Protein AF-A0A7X8FQR9-F1 (afdb_monomer)

Radius of gyration: 23.92 Å; Cα contacts (8 Å, |Δi|>4): 561; chains: 1; bounding box: 69×50×64 Å

Secondary structure (DSSP, 8-state):
-----S---SSTTSTTGGGSS-S-----PPPP--------------S-------HHHHHHHHHTSS-TT----TTSBPPHHHHHHHHHHHHHHHHTTT--------TT-BHHHHHHHHHHHHHHHHHHTT-SB--SEEEEEETTEEEEEEEE-SSB-GGGPSBPHHHHHHHHH-SEEEESS-TT-HHHHHHHHHHTB--SS--HHHHH-HHHHHHHHHHHHHTT----GGGGGGB-THHHHHHHHHHHHHTSTT-BGGG-HHHHHHHHHHHTT--EEESS-HHHHHHHHHHHH-S-HHHHHHHHHHHHHHHT-HHHHHHHHHHHHHHHHHHHHT-HHHHHHHHHTT--HHHHHHHHHHHHHHHHHHHHHHH-TT--EEEEEEEGGGTSSTTSHHHHHHHTT--EEE---

Solvent-accessible surface area (backbone atoms only — not comparable to full-atom values): 23087 Å² total; per-residue (Å²): 137,81,85,80,73,77,80,61,73,87,64,80,73,56,67,67,62,69,67,73,79,72,81,76,88,76,90,72,89,82,82,90,79,84,89,80,79,94,73,95,80,78,81,84,76,73,93,72,82,69,79,84,70,49,66,50,55,54,50,27,31,46,44,56,40,41,67,85,88,65,80,73,64,46,80,41,54,57,49,74,69,58,49,52,50,33,31,49,34,45,27,54,59,32,43,75,74,74,42,92,53,74,67,86,80,65,91,76,41,23,38,53,59,52,36,44,52,52,48,55,49,51,53,50,54,30,48,77,62,80,33,42,27,48,30,52,38,33,41,36,68,34,97,68,11,36,39,37,40,36,28,30,48,52,71,23,39,32,84,44,38,55,63,19,54,70,62,53,52,49,49,73,70,25,67,31,40,33,25,52,62,48,79,84,40,68,65,52,49,48,50,55,53,54,69,41,42,59,86,84,84,68,39,31,49,76,73,67,33,63,69,54,50,54,50,51,51,50,54,36,48,77,65,72,42,90,73,59,75,77,74,48,32,49,38,40,72,49,59,59,44,53,45,44,60,34,46,56,44,58,75,35,87,74,40,29,57,82,44,5,49,54,50,47,54,53,52,52,26,62,78,65,74,37,51,76,41,51,54,55,50,66,68,63,57,49,53,30,53,43,46,63,50,48,75,43,76,82,50,33,58,54,52,39,53,53,37,58,52,39,59,73,28,71,70,53,27,53,47,56,43,53,53,49,53,50,47,50,50,20,33,28,72,40,37,55,68,55,39,31,42,70,64,46,79,62,69,44,73,58,54,50,52,65,33,48,68,52,22,52,49,38,28,52,47,50,48,54,59,35,67,43,92,80,49,49,36,35,25,36,41,40,51,31,77,43,54,55,45,73,86,14,22,56,33,49,36,44,76,75,67,48,63,75,45,76,60,88,124

Sequence (409 aa):
MRKRITLLAVLLLLLSACQSQTEEATETTPPETEAPAVTESG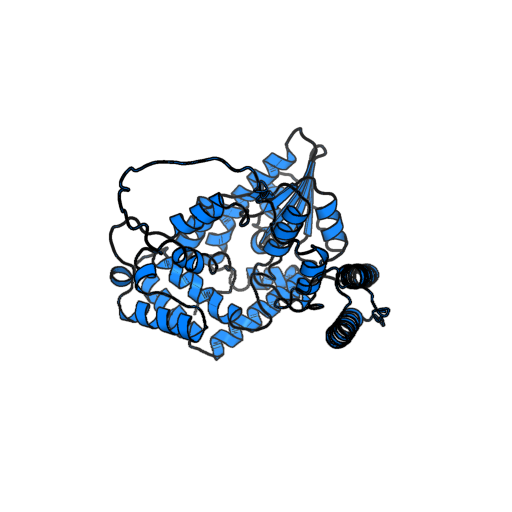ETGDASSSYEFSIDQYELQMMGLFPMEATPALDDPVSEEDAEALKKAYTDKAKAVGADAALAIQPEESYRTVFKQAQEGIRGIYAEHEAGGKGAFYKVENNGNTAYLFGSIHIGEAAMYPIEAARMNAFEQADELWVELDLTDPQIMAELTLFQLRDDGKTLEEDIGTERLDRFVRIMEDSGIPVIKDNLQQIKSWTILNQLDVLPVLNENPYSVMQGVDQYFMNLANATDKPIHSVETVEIQMSTIEELYAPDPERLLTDIDEALDRVSSEEERQKSIEELQTMRRAWTTGDLDALMQVATEDADEQMQILTQKRDALMADKLAELLESPDKKTVFVMVGAAHYVPDDSVIGYLRDMGYTVEELQN

Structure (mmCIF, N/CA/C/O backbone):
data_AF-A0A7X8FQR9-F1
#
_entry.id   AF-A0A7X8FQR9-F1
#
loop_
_atom_site.group_PDB
_atom_site.id
_atom_site.type_symbol
_atom_site.label_atom_id
_atom_site.label_alt_id
_atom_site.label_comp_id
_atom_site.label_asym_id
_atom_site.label_entity_id
_atom_site.label_seq_id
_atom_site.pdbx_PDB_ins_code
_atom_site.Cartn_x
_atom_site.Cartn_y
_atom_site.Cartn_z
_atom_site.occupancy
_atom_site.B_iso_or_equiv
_atom_site.auth_seq_id
_atom_site.auth_comp_id
_atom_site.auth_asym_id
_atom_site.auth_atom_id
_atom_site.pdbx_PDB_model_num
ATOM 1 N N . MET A 1 1 ? 3.080 10.254 -26.399 1.00 28.59 1 MET A N 1
ATOM 2 C CA . MET A 1 1 ? 3.248 10.458 -24.950 1.00 28.59 1 MET A CA 1
ATOM 3 C C . MET A 1 1 ? 2.150 9.672 -24.271 1.00 28.59 1 MET A C 1
ATOM 5 O O . MET A 1 1 ? 1.036 10.168 -24.195 1.00 28.59 1 MET A O 1
ATOM 9 N N . ARG A 1 2 ? 2.435 8.415 -23.922 1.00 39.78 2 ARG A N 1
ATOM 10 C CA . ARG A 1 2 ? 1.552 7.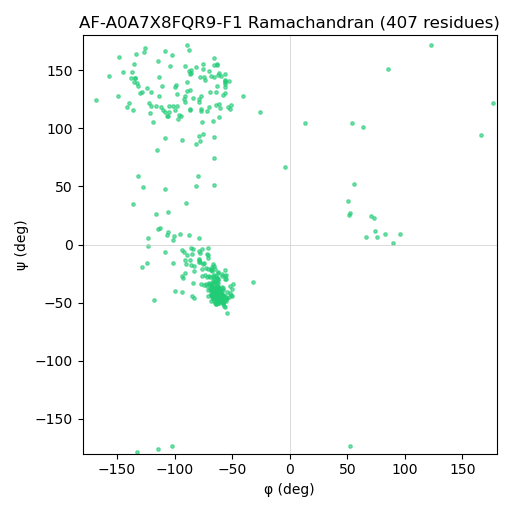602 -23.079 1.00 39.78 2 ARG A CA 1
ATOM 11 C C . ARG A 1 2 ? 1.877 7.972 -21.637 1.00 39.78 2 ARG A C 1
ATOM 13 O O . ARG A 1 2 ? 3.058 8.006 -21.285 1.00 39.78 2 ARG A O 1
ATOM 20 N N . LYS A 1 3 ? 0.874 8.360 -20.856 1.00 44.62 3 LYS A N 1
ATOM 21 C CA . LYS A 1 3 ? 1.068 8.691 -19.448 1.00 44.62 3 LYS A CA 1
ATOM 22 C C . LYS A 1 3 ? 1.217 7.372 -18.694 1.00 44.62 3 LYS A C 1
ATOM 24 O O . LYS A 1 3 ? 0.262 6.629 -18.541 1.00 44.62 3 LYS A O 1
ATOM 29 N N . ARG A 1 4 ? 2.440 7.048 -18.282 1.00 49.81 4 ARG A N 1
ATOM 30 C CA . ARG A 1 4 ? 2.706 5.915 -17.388 1.00 49.81 4 ARG A CA 1
ATOM 31 C C . ARG A 1 4 ? 2.427 6.387 -15.971 1.00 49.81 4 ARG A C 1
ATOM 33 O O . ARG A 1 4 ? 3.330 6.936 -15.338 1.00 49.81 4 ARG A O 1
ATOM 40 N N . ILE A 1 5 ? 1.177 6.290 -15.533 1.00 43.38 5 ILE A N 1
ATOM 41 C CA . ILE A 1 5 ? 0.800 6.728 -14.190 1.00 43.38 5 ILE A CA 1
ATOM 42 C C . ILE A 1 5 ? 1.042 5.581 -13.210 1.00 43.38 5 ILE A C 1
ATOM 44 O O . ILE A 1 5 ? 0.450 4.513 -13.307 1.00 43.38 5 ILE A O 1
ATOM 48 N N . THR A 1 6 ? 1.972 5.855 -12.300 1.00 44.00 6 THR A N 1
ATOM 49 C CA . THR A 1 6 ? 2.201 5.371 -10.932 1.00 44.00 6 THR A CA 1
ATOM 50 C C . THR A 1 6 ? 1.148 4.416 -10.338 1.00 44.00 6 THR A C 1
ATOM 52 O O . THR A 1 6 ? 0.468 4.754 -9.373 1.00 44.00 6 THR A O 1
ATOM 55 N N . LEU A 1 7 ? 1.023 3.204 -10.879 1.00 45.47 7 LEU A N 1
ATOM 56 C CA . LEU A 1 7 ? 0.248 2.104 -10.278 1.00 45.47 7 LEU A CA 1
ATOM 57 C C . LEU A 1 7 ? 1.126 0.988 -9.710 1.00 45.47 7 LEU A C 1
ATOM 59 O O . LEU A 1 7 ? 0.641 0.093 -9.029 1.00 45.47 7 LEU A O 1
ATOM 63 N N . LEU A 1 8 ? 2.432 1.070 -9.939 1.00 50.53 8 LEU A N 1
ATOM 64 C CA . LEU A 1 8 ? 3.408 0.122 -9.438 1.00 50.53 8 LEU A CA 1
ATOM 65 C C . LEU A 1 8 ? 4.279 0.802 -8.396 1.00 50.53 8 LEU A C 1
ATOM 67 O O . LEU A 1 8 ? 4.994 1.740 -8.715 1.00 50.53 8 LEU A O 1
ATOM 71 N N . ALA A 1 9 ? 4.247 0.311 -7.164 1.00 50.62 9 ALA A N 1
ATOM 72 C CA . ALA A 1 9 ? 5.250 0.636 -6.152 1.00 50.62 9 ALA A CA 1
ATOM 73 C C . ALA A 1 9 ? 5.681 -0.622 -5.386 1.00 50.62 9 ALA A C 1
ATOM 75 O O . ALA A 1 9 ? 5.943 -0.573 -4.191 1.00 50.62 9 ALA A O 1
ATOM 76 N N . VAL A 1 10 ? 5.740 -1.763 -6.078 1.00 47.06 10 VAL A N 1
ATOM 77 C CA . VAL A 1 10 ? 5.971 -3.069 -5.440 1.00 47.06 10 VAL A CA 1
ATOM 78 C C . VAL A 1 10 ? 7.466 -3.347 -5.196 1.00 47.06 10 VAL A C 1
ATOM 80 O O . VAL A 1 10 ? 7.812 -4.128 -4.320 1.00 47.06 10 VAL A O 1
ATOM 83 N N . LEU A 1 11 ? 8.391 -2.710 -5.930 1.00 50.47 11 LEU A N 1
ATOM 84 C CA . LEU A 1 11 ? 9.735 -3.292 -6.118 1.00 50.47 11 LEU A CA 1
ATOM 85 C C . LEU A 1 11 ? 10.930 -2.435 -5.679 1.00 50.47 11 LEU A C 1
ATOM 87 O O . LEU A 1 11 ? 12.062 -2.914 -5.753 1.00 50.47 11 LEU A O 1
ATOM 91 N N . LEU A 1 12 ? 10.735 -1.211 -5.169 1.00 45.12 12 LEU A N 1
ATOM 92 C CA . LEU A 1 12 ? 11.884 -0.373 -4.776 1.00 45.12 12 LEU A CA 1
ATOM 93 C C . LEU A 1 12 ? 12.687 -0.932 -3.585 1.00 45.12 12 LEU A C 1
ATOM 95 O O . LEU A 1 12 ? 13.844 -0.562 -3.407 1.00 45.12 12 LEU A O 1
ATOM 99 N N . LEU A 1 13 ? 12.110 -1.841 -2.792 1.00 39.47 13 LEU A N 1
ATOM 100 C CA . LEU A 1 13 ? 12.725 -2.365 -1.566 1.00 39.47 13 LEU A CA 1
ATOM 101 C C . LEU A 1 13 ? 13.797 -3.450 -1.796 1.00 39.47 13 LEU A C 1
ATOM 103 O O . LEU A 1 13 ? 14.554 -3.759 -0.877 1.00 39.47 13 LEU A O 1
ATOM 107 N N . LEU A 1 14 ? 13.906 -4.031 -2.996 1.00 43.38 14 LEU A N 1
ATOM 108 C CA . LEU A 1 14 ? 14.677 -5.272 -3.182 1.00 43.38 14 LEU A CA 1
ATOM 109 C C . LEU A 1 14 ? 16.162 -5.079 -3.533 1.00 43.38 14 LEU A C 1
ATOM 111 O O . LEU A 1 14 ? 16.959 -5.991 -3.320 1.00 43.38 14 LEU A O 1
ATOM 115 N N . LEU A 1 15 ? 16.591 -3.892 -3.975 1.00 36.94 15 LEU A N 1
ATOM 116 C CA . LEU A 1 15 ? 18.015 -3.650 -4.264 1.00 36.94 15 LEU A CA 1
ATOM 117 C C . LEU A 1 15 ? 18.874 -3.449 -3.009 1.00 36.94 15 LEU A C 1
ATOM 119 O O . LEU A 1 15 ? 20.061 -3.782 -3.026 1.00 36.94 15 LEU A O 1
ATOM 123 N N . SER A 1 16 ? 18.293 -2.972 -1.904 1.00 35.25 16 SER A N 1
ATOM 124 C CA . SER A 1 16 ? 19.010 -2.850 -0.627 1.00 35.25 16 SER A CA 1
ATOM 125 C C . SER A 1 16 ? 19.311 -4.216 0.005 1.00 35.25 16 SER A C 1
ATOM 127 O O . SER A 1 16 ? 20.315 -4.361 0.699 1.00 35.25 16 SER A O 1
ATOM 129 N N . ALA A 1 17 ? 18.505 -5.247 -0.283 1.00 30.77 17 ALA A N 1
ATOM 130 C CA . ALA A 1 17 ? 18.712 -6.604 0.230 1.00 30.77 17 ALA A CA 1
ATOM 131 C C . ALA A 1 17 ? 19.884 -7.340 -0.450 1.00 30.77 17 ALA A C 1
ATOM 133 O O . ALA A 1 17 ? 20.534 -8.174 0.178 1.00 30.77 17 ALA A O 1
ATOM 134 N N . CYS A 1 18 ? 20.229 -6.994 -1.696 1.00 29.95 18 CYS A N 1
ATOM 135 C CA . CYS A 1 18 ? 21.414 -7.545 -2.367 1.00 29.95 18 CYS A CA 1
ATOM 136 C C . CYS A 1 18 ? 22.746 -7.020 -1.800 1.00 29.95 18 CYS A C 1
ATOM 138 O O . CYS A 1 18 ? 23.795 -7.569 -2.127 1.00 29.95 18 CYS A O 1
ATOM 140 N N . GLN A 1 19 ? 22.738 -5.978 -0.961 1.00 36.38 19 GLN A N 1
ATOM 141 C CA . GLN A 1 19 ? 23.960 -5.392 -0.392 1.00 36.38 19 GLN A CA 1
ATOM 142 C C . GLN A 1 19 ? 24.444 -6.104 0.884 1.00 36.38 19 GLN A C 1
ATOM 144 O O . GLN A 1 19 ? 25.609 -5.959 1.245 1.00 36.38 19 GLN A O 1
ATOM 149 N N . SER A 1 20 ? 23.599 -6.896 1.557 1.00 29.33 20 SER A N 1
ATOM 150 C CA . SER A 1 20 ? 23.938 -7.517 2.850 1.00 29.33 20 SER A CA 1
ATOM 151 C C . SER A 1 20 ? 24.548 -8.923 2.753 1.00 29.33 20 SER A C 1
ATOM 153 O O . SER A 1 20 ? 24.989 -9.457 3.768 1.00 29.33 20 SER A O 1
ATOM 155 N N . GLN A 1 21 ? 24.617 -9.532 1.562 1.00 30.25 21 GLN A N 1
ATOM 156 C CA . GLN A 1 21 ? 25.122 -10.907 1.390 1.00 30.25 21 GLN A CA 1
ATOM 157 C C . GLN A 1 21 ? 26.572 -11.021 0.884 1.00 30.25 21 GLN A C 1
ATOM 159 O O . GLN A 1 21 ? 27.035 -12.130 0.620 1.00 30.25 21 GLN A O 1
ATOM 164 N N . THR A 1 22 ? 27.325 -9.922 0.776 1.00 29.67 22 THR A N 1
ATOM 165 C CA . THR A 1 22 ? 28.700 -9.941 0.232 1.00 29.67 22 THR A CA 1
ATOM 166 C C . THR A 1 22 ? 29.803 -9.536 1.217 1.00 29.67 22 THR A C 1
ATOM 168 O O . THR A 1 22 ? 30.871 -9.119 0.779 1.00 29.67 22 THR A O 1
ATOM 171 N N . GLU A 1 23 ? 29.613 -9.701 2.531 1.00 30.69 23 GLU A N 1
ATOM 172 C CA . GLU A 1 23 ? 30.742 -9.704 3.481 1.00 30.69 23 GLU A CA 1
ATOM 173 C C . GLU A 1 23 ? 31.235 -11.142 3.743 1.00 30.69 23 GLU A C 1
ATOM 175 O O . GLU A 1 23 ? 30.747 -11.873 4.598 1.00 30.69 23 GLU A O 1
ATOM 180 N N . GLU A 1 24 ? 32.187 -11.539 2.892 1.00 29.97 24 GLU A N 1
ATOM 181 C CA . GLU A 1 24 ? 33.189 -12.613 2.981 1.00 29.97 24 GLU A CA 1
ATOM 182 C C . GLU A 1 24 ? 33.059 -13.701 4.071 1.00 29.97 24 GLU A C 1
ATOM 184 O O . GLU A 1 24 ? 33.556 -13.582 5.192 1.00 29.97 24 GLU A O 1
ATOM 189 N N . ALA A 1 25 ? 32.627 -14.889 3.638 1.00 29.55 25 ALA A N 1
ATOM 190 C CA . ALA A 1 25 ? 33.120 -16.147 4.188 1.00 29.55 25 ALA A CA 1
ATOM 191 C C . ALA A 1 25 ? 34.539 -16.416 3.647 1.00 29.55 25 ALA A C 1
ATOM 193 O O . ALA A 1 25 ? 34.705 -16.968 2.559 1.00 29.55 25 ALA A O 1
ATOM 194 N N . THR A 1 26 ? 35.576 -16.036 4.399 1.00 27.91 26 THR A N 1
ATOM 195 C CA . THR A 1 26 ? 36.939 -16.529 4.152 1.00 27.91 26 THR A CA 1
ATOM 196 C C . THR A 1 26 ? 37.235 -17.749 5.022 1.00 27.91 26 THR A C 1
ATOM 198 O O . THR A 1 26 ? 37.354 -17.703 6.245 1.00 27.91 26 THR A O 1
ATOM 201 N N . GLU A 1 27 ? 37.337 -18.878 4.329 1.00 29.59 27 GLU A N 1
ATOM 202 C CA . GLU A 1 27 ? 37.792 -20.187 4.786 1.00 29.59 27 GLU A CA 1
ATOM 203 C C . GLU A 1 27 ? 39.162 -20.095 5.486 1.00 29.59 27 GLU A C 1
ATOM 205 O O . GLU A 1 27 ? 40.178 -19.803 4.854 1.00 29.59 27 GLU A O 1
ATOM 210 N N . THR A 1 28 ? 39.230 -20.420 6.780 1.00 27.02 28 THR A N 1
ATOM 211 C CA . THR A 1 28 ? 40.480 -20.894 7.396 1.00 27.02 28 THR A CA 1
ATOM 212 C C . THR A 1 28 ? 40.212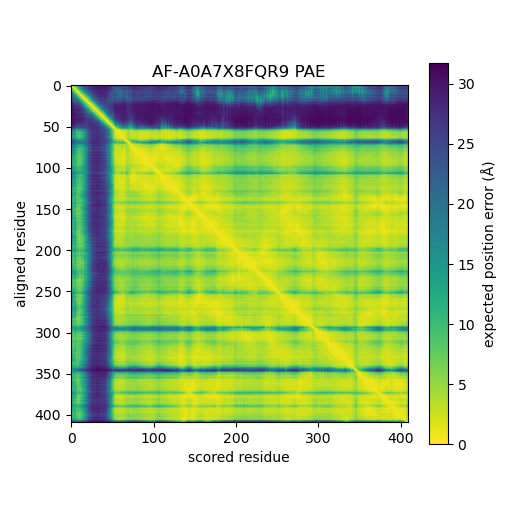 -22.090 8.312 1.00 27.02 28 THR A C 1
ATOM 214 O O . THR A 1 28 ? 39.506 -22.013 9.313 1.00 27.02 28 THR A O 1
ATOM 217 N N . THR A 1 29 ? 40.777 -23.236 7.934 1.00 26.70 29 THR A N 1
ATOM 218 C CA . THR A 1 29 ? 40.834 -24.486 8.710 1.00 26.70 29 THR A CA 1
ATOM 219 C C . THR A 1 29 ? 41.485 -24.269 10.090 1.00 26.70 29 THR A C 1
ATOM 221 O O . THR A 1 29 ? 42.529 -23.611 10.149 1.00 26.70 29 THR A O 1
ATOM 224 N N . PRO A 1 30 ? 40.962 -24.851 11.189 1.00 26.05 30 PRO A N 1
ATOM 225 C CA . PRO A 1 30 ? 41.507 -24.646 12.532 1.00 26.05 30 PRO A CA 1
ATOM 226 C C . PRO A 1 30 ? 42.637 -25.642 12.854 1.00 26.05 30 PRO A C 1
ATOM 228 O O . PRO A 1 30 ? 42.578 -26.790 12.406 1.00 26.05 30 PRO A O 1
ATOM 231 N N . PRO A 1 31 ? 43.640 -25.281 13.680 1.00 25.92 31 PRO A N 1
ATOM 232 C CA . PRO A 1 31 ? 44.472 -26.272 14.341 1.00 25.92 31 PRO A CA 1
ATOM 233 C C . PRO A 1 31 ? 43.833 -26.715 15.667 1.00 25.92 31 PRO A C 1
ATOM 235 O O . PRO A 1 31 ? 43.416 -25.900 16.490 1.00 25.92 31 PRO A O 1
ATOM 238 N N . GLU A 1 32 ? 43.788 -28.031 15.869 1.00 28.50 32 GLU A N 1
ATOM 239 C CA . GLU A 1 32 ? 43.523 -28.682 17.153 1.00 28.50 32 GLU A CA 1
ATOM 240 C C . GLU A 1 32 ? 44.558 -28.251 18.202 1.00 28.50 32 GLU A C 1
ATOM 242 O O . GLU A 1 32 ? 45.748 -28.420 17.960 1.00 28.50 32 GLU A O 1
ATOM 247 N N . THR A 1 33 ? 44.117 -27.802 19.383 1.00 26.17 33 THR A N 1
ATOM 248 C CA . THR A 1 33 ? 44.749 -28.155 20.671 1.00 26.17 33 THR A CA 1
ATOM 249 C C . THR A 1 33 ? 43.880 -27.745 21.868 1.00 26.17 33 THR A C 1
ATOM 251 O O . THR A 1 33 ? 43.541 -26.580 22.028 1.00 26.17 33 THR A O 1
ATOM 254 N N . GLU A 1 34 ? 43.598 -28.750 22.704 1.00 24.84 34 GLU A N 1
ATOM 255 C CA . GLU A 1 34 ? 43.393 -28.744 24.164 1.00 24.84 34 GLU A CA 1
ATOM 256 C C . GLU A 1 34 ? 42.352 -27.802 24.802 1.00 24.84 34 GLU A C 1
ATOM 258 O O . GLU A 1 34 ? 42.584 -26.628 25.075 1.00 24.84 34 GLU A O 1
ATOM 263 N N . ALA A 1 35 ? 41.228 -28.408 25.200 1.00 25.14 35 ALA A N 1
ATOM 264 C CA . ALA A 1 35 ? 40.318 -27.874 26.207 1.00 25.14 35 ALA A CA 1
ATOM 265 C C . ALA A 1 35 ? 40.980 -27.813 27.597 1.00 25.14 35 ALA A C 1
ATOM 267 O O . ALA A 1 35 ? 41.638 -28.773 28.014 1.00 25.14 35 ALA A O 1
ATOM 268 N N . PRO A 1 36 ? 40.657 -26.774 28.385 1.00 24.06 36 PRO A N 1
ATOM 269 C CA . PRO A 1 36 ? 40.292 -27.053 29.765 1.00 24.06 36 PRO A CA 1
ATOM 270 C C . PRO A 1 36 ? 39.042 -26.303 30.250 1.00 24.06 36 PRO A C 1
ATOM 272 O O . PRO A 1 36 ? 38.835 -25.127 29.981 1.00 24.06 36 PRO A O 1
ATOM 275 N N . ALA A 1 37 ? 38.296 -27.040 31.076 1.00 22.94 37 ALA A N 1
ATOM 276 C CA . ALA A 1 37 ? 37.431 -26.605 32.171 1.00 22.94 37 ALA A CA 1
ATOM 277 C C . ALA A 1 37 ? 36.208 -25.724 31.850 1.00 22.94 37 ALA A C 1
ATOM 279 O O . ALA A 1 37 ? 36.262 -24.502 31.777 1.00 22.94 37 ALA A O 1
ATOM 280 N N . VAL A 1 38 ? 35.064 -26.409 31.835 1.00 26.73 38 VAL A N 1
ATOM 281 C CA . VAL A 1 38 ? 33.727 -25.878 32.108 1.00 26.73 38 VAL A CA 1
ATOM 282 C C . VAL A 1 38 ? 33.732 -25.096 33.427 1.00 26.73 38 VAL A C 1
ATOM 284 O O . VAL A 1 38 ? 33.987 -25.665 34.489 1.00 26.73 38 VAL A O 1
ATOM 287 N N . THR A 1 39 ? 33.385 -23.815 33.360 1.00 23.73 39 THR A N 1
ATOM 288 C CA . THR A 1 39 ? 32.799 -23.074 34.481 1.00 23.73 39 THR A CA 1
ATOM 289 C C . THR A 1 39 ? 31.450 -22.540 34.028 1.00 23.73 39 THR A C 1
ATOM 291 O O . THR A 1 39 ? 31.380 -21.714 33.122 1.00 23.73 39 THR A O 1
ATOM 294 N N . GLU A 1 40 ? 30.389 -23.063 34.641 1.00 32.16 40 GLU A N 1
ATOM 295 C CA . GLU A 1 40 ? 29.007 -22.607 34.505 1.00 32.16 40 GLU A CA 1
ATOM 296 C C . GLU A 1 40 ? 28.891 -21.107 34.803 1.00 32.16 40 GLU A C 1
ATOM 298 O O . GLU A 1 40 ? 29.191 -20.662 35.909 1.00 32.16 40 GLU A O 1
ATOM 303 N N . SER A 1 41 ? 28.456 -20.327 33.819 1.00 29.23 41 SER A N 1
ATOM 304 C CA . SER A 1 41 ? 27.578 -19.155 33.965 1.00 29.23 41 SER A CA 1
ATOM 305 C C . SER A 1 41 ? 27.414 -18.527 32.584 1.00 29.23 41 SER A C 1
ATOM 307 O O . SER A 1 41 ? 28.396 -18.195 31.928 1.00 29.23 41 SER A O 1
ATOM 309 N N . GLY A 1 42 ? 26.180 -18.418 32.108 1.00 23.58 42 GLY A N 1
ATOM 310 C CA . GLY A 1 42 ? 25.904 -17.851 30.795 1.00 23.58 42 GLY A CA 1
ATOM 311 C C . GLY A 1 42 ? 24.485 -18.171 30.386 1.00 23.58 42 GLY A C 1
ATOM 312 O O . GLY A 1 42 ? 24.207 -19.264 29.904 1.00 23.58 42 GLY A O 1
ATOM 313 N N . GLU A 1 43 ? 23.603 -17.229 30.684 1.00 26.31 43 GLU A N 1
ATOM 314 C CA . GLU A 1 43 ? 22.204 -17.178 30.289 1.00 26.31 43 GLU A CA 1
ATOM 315 C C . GLU A 1 43 ? 22.019 -17.641 28.839 1.00 26.31 43 GLU A C 1
ATOM 317 O O . GLU A 1 43 ? 22.665 -17.148 27.914 1.00 26.31 43 GLU A O 1
ATOM 322 N N . THR A 1 44 ? 21.114 -18.595 28.635 1.00 24.98 44 THR A N 1
ATOM 323 C CA . THR A 1 44 ? 20.524 -18.845 27.324 1.00 24.98 44 THR A CA 1
ATOM 324 C C . THR A 1 44 ? 19.692 -17.617 26.972 1.00 24.98 44 THR A C 1
ATOM 326 O O . THR A 1 44 ? 18.545 -17.506 27.403 1.00 24.98 44 THR A O 1
ATOM 329 N N . GLY A 1 45 ? 20.307 -16.666 26.270 1.00 24.88 45 GLY A N 1
ATOM 330 C CA . GLY A 1 45 ? 19.616 -15.540 25.659 1.00 24.88 45 GLY A CA 1
ATOM 331 C C . GLY A 1 45 ? 18.614 -16.070 24.644 1.00 24.88 45 GLY A C 1
ATOM 332 O O . GLY A 1 45 ? 18.995 -16.631 23.618 1.00 24.88 45 GLY A O 1
ATOM 333 N N . ASP A 1 46 ? 17.342 -15.941 24.991 1.00 24.45 46 ASP A N 1
ATOM 334 C CA . ASP A 1 46 ? 16.214 -16.101 24.092 1.00 24.45 46 ASP A CA 1
ATOM 335 C C . ASP A 1 46 ? 16.340 -15.064 22.967 1.00 24.45 46 ASP A C 1
ATOM 337 O O . ASP A 1 46 ? 16.358 -13.858 23.216 1.00 24.45 46 ASP A O 1
ATOM 341 N N . ALA A 1 47 ? 16.485 -15.528 21.728 1.00 27.73 47 ALA A N 1
ATOM 342 C CA . ALA A 1 47 ? 16.535 -14.683 20.539 1.00 27.73 47 ALA A CA 1
ATOM 343 C C . ALA A 1 47 ? 15.111 -14.287 20.101 1.00 27.73 47 ALA A C 1
ATOM 345 O O . ALA A 1 47 ? 14.742 -14.456 18.942 1.00 27.73 47 ALA A O 1
ATOM 346 N N . SER A 1 48 ? 14.316 -13.779 21.047 1.00 27.80 48 SER A N 1
ATOM 347 C CA . SER A 1 48 ? 12.966 -13.239 20.839 1.00 27.80 48 SER A CA 1
ATOM 348 C C . SER A 1 48 ? 12.893 -11.725 21.073 1.00 27.80 48 SER A C 1
ATOM 350 O O . SER A 1 48 ? 11.807 -11.160 21.146 1.00 27.80 48 SER A O 1
ATOM 352 N N . SER A 1 49 ? 14.032 -11.021 21.145 1.00 28.28 49 SER A N 1
ATOM 353 C CA . SER A 1 49 ? 14.039 -9.553 21.200 1.00 28.28 49 SER A CA 1
ATOM 354 C C . SER A 1 49 ? 13.842 -8.942 19.804 1.00 28.28 49 SER A C 1
ATOM 356 O O . SER A 1 49 ? 14.698 -8.216 19.294 1.00 28.28 49 SER A O 1
ATOM 358 N N . SER A 1 50 ? 12.724 -9.253 19.154 1.00 33.59 50 SER A N 1
ATOM 359 C CA . SER A 1 50 ? 12.194 -8.403 18.093 1.00 33.59 50 SER A CA 1
ATOM 360 C C . SER A 1 50 ? 11.644 -7.151 18.768 1.00 33.59 50 SER A C 1
ATOM 362 O O . SER A 1 50 ? 10.741 -7.246 19.593 1.00 33.59 50 SER A O 1
ATOM 364 N N . TYR A 1 51 ? 12.262 -6.008 18.480 1.00 34.50 51 TYR A N 1
ATOM 365 C CA . TYR A 1 51 ? 11.868 -4.665 18.897 1.00 34.50 51 TYR A CA 1
ATOM 366 C C . TYR A 1 51 ? 10.358 -4.542 19.178 1.00 34.50 51 TYR A C 1
ATOM 368 O O . TYR A 1 51 ? 9.554 -4.637 18.254 1.00 34.50 51 TYR A O 1
ATOM 376 N N . GLU A 1 52 ? 9.980 -4.303 20.441 1.00 41.28 52 GLU A N 1
ATOM 377 C CA . GLU A 1 52 ? 8.642 -3.818 20.810 1.00 41.28 52 GLU A CA 1
ATOM 378 C C . GLU A 1 52 ? 8.466 -2.402 20.237 1.00 41.28 52 GLU A C 1
ATOM 380 O O . GLU A 1 52 ? 8.526 -1.399 20.948 1.00 41.28 52 GLU A O 1
ATOM 385 N N . PHE A 1 53 ? 8.255 -2.289 18.930 1.00 53.31 53 PHE A N 1
ATOM 386 C CA . PHE A 1 53 ? 7.467 -1.180 18.428 1.00 53.31 53 PHE A CA 1
ATOM 387 C C . PHE A 1 53 ? 6.060 -1.431 18.962 1.00 53.31 53 PHE A C 1
ATOM 389 O O . PHE A 1 53 ? 5.392 -2.369 18.528 1.00 53.31 53 PHE A O 1
ATOM 396 N N . SER A 1 54 ? 5.619 -0.660 19.961 1.00 74.06 54 SER A N 1
ATOM 397 C CA . SER A 1 54 ? 4.203 -0.712 20.323 1.00 74.06 54 SER A CA 1
ATOM 398 C C . SER A 1 54 ? 3.415 -0.380 19.062 1.00 74.06 54 SER A C 1
ATOM 400 O O . SER A 1 54 ? 3.723 0.619 18.405 1.00 74.06 54 SER A O 1
ATOM 402 N N . ILE A 1 55 ? 2.417 -1.197 18.721 1.00 80.31 55 ILE A N 1
ATOM 403 C CA . ILE A 1 55 ? 1.517 -0.920 17.596 1.00 80.31 55 ILE A CA 1
ATOM 404 C C . ILE A 1 55 ? 0.980 0.515 17.679 1.00 80.31 55 ILE A C 1
ATOM 406 O O . ILE A 1 55 ? 0.897 1.202 16.669 1.00 80.31 55 ILE A O 1
ATOM 410 N N . ASP A 1 56 ? 0.773 1.014 18.900 1.00 83.38 56 ASP A N 1
ATOM 411 C CA . ASP A 1 56 ? 0.379 2.390 19.182 1.00 83.38 56 ASP A CA 1
ATOM 412 C C . ASP A 1 56 ? 1.364 3.418 18.603 1.00 83.38 56 ASP A C 1
ATOM 414 O O . ASP A 1 56 ? 0.962 4.378 17.952 1.00 83.38 56 ASP A O 1
ATOM 418 N N . GLN A 1 57 ? 2.671 3.211 18.790 1.00 83.62 57 GLN A N 1
ATOM 419 C CA . GLN A 1 57 ? 3.697 4.101 18.246 1.00 83.62 57 GLN A CA 1
ATOM 420 C C . GLN A 1 57 ? 3.688 4.078 16.717 1.00 83.62 57 GLN A C 1
ATOM 422 O O . GLN A 1 57 ? 3.755 5.138 16.094 1.00 83.62 57 GLN A O 1
ATOM 427 N N . TYR A 1 58 ? 3.584 2.888 16.119 1.00 87.00 58 TYR A N 1
ATOM 428 C CA . TYR A 1 58 ? 3.495 2.750 14.667 1.00 87.00 58 TYR A CA 1
ATOM 429 C C . TYR A 1 58 ? 2.277 3.505 14.125 1.00 87.00 58 TYR A C 1
ATOM 431 O O . TYR A 1 58 ? 2.400 4.314 13.210 1.00 87.00 58 TYR A O 1
ATOM 439 N N . GLU A 1 59 ? 1.106 3.338 14.736 1.00 89.31 59 GLU A N 1
ATOM 440 C CA . GLU A 1 59 ? -0.098 4.039 14.298 1.00 89.31 59 GLU A CA 1
ATOM 441 C C . GLU A 1 59 ? -0.005 5.556 14.446 1.00 89.31 59 GLU A C 1
ATOM 443 O O . GLU A 1 59 ? -0.470 6.284 13.569 1.00 89.31 59 GLU A O 1
ATOM 448 N N . LEU A 1 60 ? 0.626 6.062 15.508 1.00 90.50 60 LEU A N 1
ATOM 449 C CA . LEU A 1 60 ? 0.876 7.497 15.630 1.00 90.50 60 LEU A CA 1
ATOM 450 C C . LEU A 1 60 ? 1.797 8.017 14.529 1.00 90.50 60 LEU A C 1
ATOM 452 O O . LEU A 1 60 ? 1.560 9.114 14.020 1.00 90.50 60 LEU A O 1
ATOM 456 N N . GLN A 1 61 ? 2.814 7.246 14.139 1.00 89.12 61 GLN A N 1
ATOM 457 C CA . GLN A 1 61 ? 3.674 7.591 13.007 1.00 89.12 61 GLN A CA 1
ATOM 458 C C . GLN A 1 61 ? 2.880 7.627 11.700 1.00 89.12 61 GLN A C 1
ATOM 460 O O . GLN A 1 61 ? 2.973 8.600 10.949 1.00 89.12 61 GLN A O 1
ATOM 465 N N . MET A 1 62 ? 2.014 6.637 11.476 1.00 90.56 62 MET A N 1
ATOM 466 C CA . MET A 1 62 ? 1.113 6.606 10.322 1.00 90.56 62 MET A CA 1
ATOM 467 C C . MET A 1 62 ? 0.139 7.788 10.321 1.00 90.56 62 MET A C 1
ATOM 469 O O . MET A 1 62 ? -0.132 8.362 9.276 1.00 90.56 62 MET A O 1
ATOM 473 N N . MET A 1 63 ? -0.351 8.225 11.484 1.00 92.69 63 MET A N 1
ATOM 474 C CA . MET A 1 63 ? -1.234 9.393 11.598 1.00 92.69 63 MET A CA 1
ATOM 475 C C . MET A 1 63 ? -0.499 10.740 11.509 1.00 92.69 63 MET A C 1
ATOM 477 O O . MET A 1 63 ? -1.168 11.778 11.435 1.00 92.69 63 MET A O 1
ATOM 481 N N . GLY A 1 64 ? 0.840 10.746 11.499 1.00 90.50 64 GLY A N 1
ATOM 482 C CA . GLY A 1 64 ? 1.667 11.959 11.516 1.00 90.50 64 GLY A CA 1
ATOM 483 C C . GLY A 1 64 ? 1.688 12.666 12.874 1.00 90.50 64 GLY A C 1
ATOM 484 O O . GLY A 1 64 ? 1.909 13.873 12.943 1.00 90.50 64 GLY A O 1
ATOM 485 N N . LEU A 1 65 ? 1.404 11.930 13.948 1.00 90.31 65 LEU A N 1
ATOM 486 C CA . LEU A 1 65 ? 1.371 12.428 15.324 1.00 90.31 65 LEU A CA 1
ATOM 487 C C . LEU A 1 65 ? 2.724 12.286 16.023 1.00 90.31 65 LEU A C 1
ATOM 489 O O . LEU A 1 65 ? 3.011 13.037 16.952 1.00 90.31 65 LEU A O 1
ATOM 493 N N . PHE A 1 66 ? 3.555 11.352 15.564 1.00 86.12 66 PHE A N 1
ATOM 494 C CA . PHE A 1 66 ? 4.890 11.109 16.097 1.00 86.12 66 PHE A CA 1
ATOM 495 C C . PHE A 1 66 ? 5.882 10.863 14.946 1.00 86.12 66 PHE A C 1
ATOM 497 O O . PHE A 1 66 ? 5.492 10.275 13.938 1.00 86.12 66 PHE A O 1
ATOM 504 N N . PRO A 1 67 ? 7.142 11.326 15.023 1.00 72.50 67 PRO A N 1
ATOM 505 C CA . PRO A 1 67 ? 8.100 11.143 13.934 1.00 72.50 67 PRO A CA 1
ATOM 506 C C . PRO A 1 67 ? 8.538 9.678 13.773 1.00 72.50 67 PRO A C 1
ATOM 508 O O . PRO A 1 67 ? 8.641 8.930 14.746 1.00 72.50 67 PRO A O 1
ATOM 511 N N . MET A 1 68 ? 8.847 9.286 12.532 1.00 62.50 68 MET A N 1
ATOM 512 C CA . MET A 1 68 ? 9.332 7.941 12.171 1.00 62.50 68 MET A CA 1
ATOM 513 C C . MET A 1 68 ? 10.717 7.622 12.758 1.00 62.50 68 MET A C 1
ATOM 515 O O . MET A 1 68 ? 10.999 6.478 13.094 1.00 62.50 68 MET A O 1
ATOM 519 N N . GLU A 1 69 ? 11.572 8.636 12.907 1.00 62.28 69 GLU A N 1
ATOM 520 C CA . GLU A 1 69 ? 12.987 8.467 13.274 1.00 62.28 69 GLU A CA 1
ATOM 521 C C . GLU A 1 69 ? 13.240 8.407 14.789 1.00 62.28 69 GLU A C 1
ATOM 523 O O . GLU A 1 69 ? 14.327 8.020 15.217 1.00 62.28 69 GLU A O 1
ATOM 528 N N . ALA A 1 70 ? 12.256 8.775 15.616 1.00 60.47 70 ALA A N 1
ATOM 529 C CA . ALA A 1 70 ? 12.393 8.725 17.067 1.00 60.47 70 ALA A CA 1
ATOM 530 C C . ALA A 1 70 ? 11.757 7.443 17.614 1.00 60.47 70 ALA A C 1
ATOM 532 O O . ALA A 1 70 ? 10.550 7.231 17.500 1.00 60.47 70 ALA A O 1
ATOM 533 N N . THR A 1 71 ? 12.559 6.602 18.263 1.00 69.19 71 THR A N 1
ATOM 534 C CA . THR A 1 71 ? 12.064 5.489 19.083 1.00 69.19 71 THR A CA 1
ATOM 535 C C . THR A 1 71 ? 12.450 5.741 20.537 1.00 69.19 71 THR A C 1
ATOM 537 O O . THR A 1 71 ? 13.487 5.240 20.986 1.00 69.19 71 THR A O 1
ATOM 540 N N . PRO A 1 72 ? 11.690 6.577 21.271 1.00 81.00 72 PRO A N 1
ATOM 541 C CA . PRO A 1 72 ? 11.930 6.739 22.695 1.00 81.00 72 PRO A CA 1
ATOM 542 C C . PRO A 1 72 ? 11.695 5.406 23.413 1.00 81.00 72 PRO A C 1
ATOM 544 O O . PRO A 1 72 ? 10.913 4.568 22.959 1.00 81.00 72 PRO A O 1
ATOM 547 N N . ALA A 1 73 ? 12.346 5.213 24.558 1.00 86.25 73 ALA A N 1
ATOM 548 C CA . ALA A 1 73 ? 11.989 4.105 25.430 1.00 86.25 73 ALA A CA 1
ATOM 549 C C . ALA A 1 73 ? 10.552 4.322 25.927 1.00 86.25 73 ALA A C 1
ATOM 551 O O . ALA A 1 73 ? 10.248 5.331 26.560 1.00 86.25 73 ALA A O 1
ATOM 552 N N . LEU A 1 74 ? 9.657 3.382 25.617 1.00 86.94 74 LEU A N 1
ATOM 553 C CA . LEU A 1 74 ? 8.216 3.564 25.816 1.00 86.94 74 LEU A CA 1
ATOM 554 C C . LEU A 1 74 ? 7.814 3.768 27.283 1.00 86.94 74 LEU A C 1
ATOM 556 O O . LEU A 1 74 ? 6.782 4.377 27.563 1.00 86.94 74 LEU A O 1
ATOM 560 N N . ASP A 1 75 ? 8.622 3.278 28.217 1.00 89.94 75 ASP A N 1
ATOM 561 C CA . ASP A 1 75 ? 8.351 3.386 29.649 1.00 89.94 75 ASP A CA 1
ATOM 562 C C . ASP A 1 75 ? 9.021 4.611 30.300 1.00 89.94 75 ASP A C 1
ATOM 564 O O . ASP A 1 75 ? 8.742 4.905 31.464 1.00 89.94 75 ASP A O 1
ATOM 568 N N . ASP A 1 76 ? 9.836 5.362 29.552 1.00 91.25 76 ASP A N 1
ATOM 569 C CA . ASP A 1 76 ? 10.398 6.630 30.018 1.00 91.25 76 ASP A CA 1
ATOM 570 C C . ASP A 1 76 ? 9.334 7.745 29.994 1.00 91.25 76 ASP A C 1
ATOM 572 O O . ASP A 1 76 ? 8.426 7.724 29.151 1.00 91.25 76 ASP A O 1
ATOM 576 N N . PRO A 1 77 ? 9.439 8.747 30.889 1.00 94.44 77 PRO A N 1
ATOM 577 C CA . PRO A 1 77 ? 8.624 9.954 30.831 1.00 94.44 77 PRO A CA 1
ATOM 578 C C . PRO A 1 77 ? 8.746 10.680 29.489 1.00 94.44 77 PRO A C 1
ATOM 580 O O . PRO A 1 77 ? 9.846 10.821 28.948 1.00 94.44 77 PRO A O 1
ATOM 583 N N . VAL A 1 78 ? 7.627 11.210 28.988 1.00 91.88 78 VAL A N 1
ATOM 584 C CA . VAL A 1 78 ? 7.634 12.040 27.776 1.00 91.88 78 VAL A CA 1
ATOM 585 C C . VAL A 1 78 ? 8.434 13.321 28.017 1.00 91.88 78 VAL A C 1
ATOM 587 O O . VAL A 1 78 ? 8.225 14.016 29.016 1.00 91.88 78 VAL A O 1
ATOM 590 N N . SER A 1 79 ? 9.348 13.645 27.098 1.00 92.31 79 SER A N 1
ATOM 591 C CA . SER A 1 79 ? 10.123 14.884 27.168 1.00 92.31 79 SER A CA 1
ATOM 592 C C . SER A 1 79 ? 9.211 16.107 26.986 1.00 92.31 79 SER A C 1
ATOM 594 O O . SER A 1 79 ? 8.149 16.023 26.371 1.00 92.31 79 SER A O 1
ATOM 596 N N . GLU A 1 80 ? 9.602 17.268 27.517 1.00 91.69 80 GLU A N 1
ATOM 597 C CA . GLU A 1 80 ? 8.806 18.496 27.349 1.00 91.69 80 GLU A CA 1
ATOM 598 C C . GLU A 1 80 ? 8.648 18.869 25.863 1.00 91.69 80 GLU A C 1
ATOM 600 O O . GLU A 1 80 ? 7.554 19.230 25.432 1.00 91.69 80 GLU A O 1
ATOM 605 N N . GLU A 1 81 ? 9.711 18.692 25.074 1.00 91.62 81 GLU A N 1
ATOM 606 C CA . GLU A 1 81 ? 9.730 18.936 23.628 1.00 91.62 81 GLU A CA 1
ATOM 607 C C . GLU A 1 81 ? 8.764 18.007 22.878 1.00 91.62 81 GLU A C 1
ATOM 609 O O . GLU A 1 81 ? 7.909 18.474 22.121 1.00 91.62 81 GLU A O 1
ATOM 614 N N . ASP A 1 82 ? 8.831 16.701 23.144 1.00 91.75 82 ASP A N 1
ATOM 615 C CA . ASP A 1 82 ? 7.964 15.713 22.496 1.00 91.75 82 ASP A CA 1
ATOM 616 C C . ASP A 1 82 ? 6.501 15.880 22.921 1.00 91.75 82 ASP A C 1
ATOM 618 O O . ASP A 1 82 ? 5.586 15.741 22.106 1.00 91.75 82 ASP A O 1
ATOM 622 N N . ALA A 1 83 ? 6.257 16.247 24.183 1.00 92.75 83 ALA A N 1
ATOM 623 C CA . ALA A 1 83 ? 4.916 16.539 24.673 1.00 92.75 83 ALA A CA 1
ATOM 624 C C . ALA A 1 83 ? 4.301 17.752 23.957 1.00 92.75 83 ALA A C 1
ATOM 626 O O . ALA A 1 83 ? 3.116 17.723 23.615 1.00 92.75 83 ALA A O 1
ATOM 627 N N . GLU A 1 84 ? 5.066 18.824 23.729 1.00 93.50 84 GLU A N 1
ATOM 628 C CA . GLU A 1 84 ? 4.601 19.990 22.969 1.00 93.50 84 GLU A CA 1
ATOM 629 C C . GLU A 1 84 ? 4.328 19.646 21.500 1.00 93.50 84 GLU A C 1
ATOM 631 O O . GLU A 1 84 ? 3.268 20.005 20.970 1.00 93.50 84 GLU A O 1
ATOM 636 N N . ALA A 1 85 ? 5.240 18.908 20.861 1.00 93.06 85 ALA A N 1
ATOM 637 C CA . ALA A 1 85 ? 5.100 18.478 19.474 1.00 93.06 85 ALA A CA 1
ATOM 638 C C . ALA A 1 85 ? 3.855 17.598 19.274 1.00 93.06 85 ALA A C 1
ATOM 640 O O . ALA A 1 85 ? 3.023 17.888 18.407 1.00 93.06 85 ALA A O 1
ATOM 641 N N . LEU A 1 86 ? 3.669 16.587 20.127 1.00 93.38 86 LEU A N 1
ATOM 642 C CA . LEU A 1 86 ? 2.534 15.671 20.053 1.00 93.38 86 LEU A CA 1
ATOM 643 C C . LEU A 1 86 ? 1.201 16.386 20.312 1.00 93.38 86 LEU A C 1
ATOM 645 O O . LEU A 1 86 ? 0.234 16.176 19.579 1.00 93.38 86 LEU A O 1
ATOM 649 N N . LYS A 1 87 ? 1.136 17.289 21.302 1.00 95.62 87 LYS A N 1
ATOM 650 C CA . LYS A 1 87 ? -0.066 18.108 21.562 1.00 95.62 87 LYS A CA 1
ATOM 651 C C . LYS A 1 87 ? -0.455 18.947 20.351 1.00 95.62 87 LYS A C 1
ATOM 653 O O . LYS A 1 87 ? -1.644 19.048 20.026 1.00 95.62 87 LYS A O 1
ATOM 658 N N . LYS A 1 88 ? 0.532 19.552 19.685 1.00 95.75 88 LYS A N 1
ATOM 659 C CA . LYS A 1 88 ? 0.302 20.338 18.472 1.00 95.75 88 LYS A CA 1
ATOM 660 C C . LYS A 1 88 ? -0.224 19.450 17.343 1.00 95.75 88 LYS A C 1
ATOM 662 O O . LYS A 1 88 ? -1.264 19.777 16.775 1.00 95.75 88 LYS A O 1
ATOM 667 N N . ALA A 1 89 ? 0.445 18.333 17.059 1.00 95.25 89 ALA A N 1
ATOM 668 C CA . ALA A 1 89 ? 0.048 17.412 15.995 1.00 95.25 89 ALA A CA 1
ATOM 669 C C . ALA A 1 89 ? -1.366 16.849 16.220 1.00 95.25 89 ALA A C 1
ATOM 671 O O . ALA A 1 89 ? -2.189 16.875 15.307 1.00 95.25 89 ALA A O 1
ATOM 672 N N . TYR A 1 90 ? -1.690 16.448 17.455 1.00 97.12 90 TYR A N 1
ATOM 673 C CA . TYR A 1 90 ? -3.032 16.004 17.843 1.00 97.12 90 TYR A CA 1
ATOM 674 C C . TYR A 1 90 ? -4.092 17.075 17.560 1.00 97.12 90 TYR A C 1
ATOM 676 O O . TYR A 1 90 ? -5.123 16.803 16.947 1.00 97.12 90 TYR A O 1
ATOM 684 N N . THR A 1 91 ? -3.824 18.316 17.977 1.00 97.31 91 THR A N 1
ATOM 685 C CA . THR A 1 91 ? -4.754 19.439 17.784 1.00 97.31 91 THR A CA 1
ATOM 686 C C . THR A 1 91 ? -4.975 19.733 16.299 1.00 97.31 91 THR A C 1
ATOM 688 O O . THR A 1 91 ? -6.106 19.966 15.873 1.00 97.31 91 THR A O 1
ATOM 691 N N . ASP A 1 92 ? -3.909 19.721 15.498 1.00 96.12 92 ASP A N 1
ATOM 692 C CA . ASP A 1 92 ? -3.993 19.947 14.053 1.00 96.12 92 ASP A CA 1
ATOM 693 C C . ASP A 1 92 ? -4.796 18.823 13.368 1.00 96.12 92 ASP A C 1
ATOM 695 O O . ASP A 1 92 ? -5.656 19.098 12.528 1.00 96.12 92 ASP A O 1
ATOM 699 N N . LYS A 1 93 ? -4.595 17.569 13.793 1.00 96.12 93 LYS A N 1
ATOM 700 C CA . LYS A 1 93 ? -5.320 16.395 13.287 1.00 96.12 93 LYS A CA 1
ATOM 701 C C . LYS A 1 93 ? -6.813 16.430 13.618 1.00 96.12 93 LYS A C 1
ATOM 703 O O . LYS A 1 93 ? -7.624 16.102 12.753 1.00 96.12 93 LYS A O 1
ATOM 708 N N . ALA A 1 94 ? -7.182 16.852 14.828 1.00 97.06 94 ALA A N 1
ATOM 709 C CA . ALA A 1 94 ? -8.579 17.030 15.230 1.00 97.06 94 ALA A CA 1
ATOM 710 C C . ALA A 1 94 ? -9.266 18.142 14.416 1.00 97.06 94 ALA A C 1
ATOM 712 O O . ALA A 1 94 ? -10.372 17.964 13.904 1.00 97.06 94 ALA A O 1
ATOM 713 N N . LYS A 1 95 ? -8.575 19.269 14.205 1.00 97.19 95 LYS A N 1
ATOM 714 C CA . LYS A 1 95 ? -9.097 20.386 13.401 1.00 97.19 95 LYS A CA 1
ATOM 715 C C . LYS A 1 95 ? -9.333 20.023 11.941 1.00 97.19 95 LYS A C 1
ATOM 717 O O . LYS A 1 95 ? -10.229 20.603 11.331 1.00 97.19 95 LYS A O 1
ATOM 722 N N . ALA A 1 96 ? -8.573 19.076 11.387 1.00 94.88 96 ALA A N 1
ATOM 723 C CA . ALA A 1 96 ? -8.747 18.617 10.008 1.00 94.88 96 ALA A CA 1
ATOM 724 C C . ALA A 1 96 ? -10.154 18.053 9.735 1.00 94.88 96 ALA A C 1
ATOM 726 O O . ALA A 1 96 ? -10.637 18.159 8.611 1.00 94.88 96 ALA A O 1
ATOM 727 N N . VAL A 1 97 ? -10.834 17.532 10.763 1.00 95.56 97 VAL A N 1
ATOM 728 C CA . VAL A 1 97 ? -12.221 17.035 10.681 1.00 95.56 97 VAL A CA 1
ATOM 729 C C . VAL A 1 97 ? -13.238 17.980 11.331 1.00 95.56 97 VAL A C 1
ATOM 731 O O . VAL A 1 97 ? -14.401 17.634 11.500 1.00 95.56 97 VAL A O 1
ATOM 734 N N . GLY A 1 98 ? -12.822 19.202 11.681 1.00 96.44 98 GLY A N 1
ATOM 735 C CA . GLY A 1 98 ? -13.685 20.212 12.296 1.00 96.44 98 GLY A CA 1
ATOM 736 C C . GLY A 1 98 ? -13.862 20.084 13.813 1.00 96.44 98 GLY A C 1
ATOM 737 O O . GLY A 1 98 ? -14.675 20.816 14.378 1.00 96.44 98 GLY A O 1
ATOM 738 N N . ALA A 1 99 ? -13.094 19.218 14.480 1.00 97.44 99 ALA A N 1
ATOM 739 C CA . ALA A 1 99 ? -13.132 19.064 15.930 1.00 97.44 99 ALA A CA 1
ATOM 740 C C . ALA A 1 99 ? -12.191 20.053 16.645 1.00 97.44 99 ALA A C 1
ATOM 742 O O . ALA A 1 99 ? -11.105 20.377 16.159 1.00 97.44 99 ALA A O 1
ATOM 743 N N . ASP A 1 100 ? -12.593 20.506 17.835 1.00 96.19 100 ASP A N 1
ATOM 744 C CA . ASP A 1 100 ? -11.750 21.287 18.749 1.00 96.19 100 ASP A CA 1
ATOM 745 C C . ASP A 1 100 ? -11.373 20.415 19.951 1.00 96.19 100 ASP A C 1
ATOM 747 O O . ASP A 1 100 ? -12.123 20.299 20.921 1.00 96.19 100 ASP A O 1
ATOM 751 N N . ALA A 1 101 ? -10.233 19.734 19.844 1.00 96.44 101 ALA A N 1
ATOM 752 C CA . ALA A 1 101 ? -9.738 18.811 20.857 1.00 96.44 101 ALA A CA 1
ATOM 753 C C . ALA A 1 101 ? -8.234 18.995 21.073 1.00 96.44 101 ALA A C 1
ATOM 755 O O . ALA A 1 101 ? -7.488 19.310 20.146 1.00 96.44 101 ALA A O 1
ATOM 756 N N . ALA A 1 102 ? -7.791 18.759 22.306 1.00 95.38 102 ALA A N 1
ATOM 757 C CA . ALA A 1 102 ? -6.394 18.842 22.704 1.00 95.38 102 ALA A CA 1
ATOM 758 C C . ALA A 1 102 ? -6.013 17.625 23.550 1.00 95.38 102 ALA A C 1
ATOM 760 O O . ALA A 1 102 ? -6.804 17.164 24.374 1.00 95.38 102 ALA A O 1
ATOM 761 N N . LEU A 1 103 ? -4.785 17.142 23.372 1.00 95.69 103 LEU A N 1
ATOM 762 C CA . LEU A 1 103 ? -4.231 16.055 24.168 1.00 95.69 103 LEU A CA 1
ATOM 763 C C . LEU A 1 103 ? -3.761 16.580 25.531 1.00 95.69 103 LEU A C 1
ATOM 765 O O . LEU A 1 103 ? -2.956 17.513 25.615 1.00 95.69 103 LEU A O 1
ATOM 769 N N . ALA A 1 104 ? -4.247 15.978 26.613 1.00 94.06 104 ALA A N 1
ATOM 770 C CA . ALA A 1 104 ? -3.748 16.248 27.955 1.00 94.06 104 ALA A CA 1
ATOM 771 C C . ALA A 1 104 ? -2.631 15.252 28.282 1.00 94.06 104 ALA A C 1
ATOM 773 O O . ALA A 1 104 ? -2.857 14.056 28.204 1.00 94.06 104 ALA A O 1
ATOM 774 N N . ILE A 1 105 ? -1.457 15.757 28.666 1.00 93.31 105 ILE A N 1
ATOM 775 C CA . ILE A 1 105 ? -0.318 14.944 29.116 1.00 93.31 105 ILE A CA 1
ATOM 776 C C . ILE A 1 105 ? 0.042 15.412 30.523 1.00 93.31 105 ILE A C 1
ATOM 778 O O . ILE A 1 105 ? 0.300 16.608 30.717 1.00 93.31 105 ILE A O 1
ATOM 782 N N . GLN A 1 106 ? 0.011 14.504 31.493 1.00 91.31 106 GLN A N 1
ATOM 783 C CA . GLN A 1 106 ? 0.408 14.752 32.876 1.00 91.31 106 GLN A CA 1
ATOM 784 C C . GLN A 1 106 ? 1.936 14.668 33.031 1.00 91.31 106 GLN A C 1
ATOM 786 O O . GLN A 1 106 ? 2.597 13.949 32.282 1.00 91.31 106 GLN A O 1
ATOM 791 N N . PRO A 1 107 ? 2.523 15.374 34.016 1.00 87.75 107 PRO A N 1
ATOM 792 C CA . PRO A 1 107 ? 3.937 15.211 34.338 1.00 87.75 107 PRO A CA 1
ATOM 793 C C . PRO A 1 107 ? 4.265 13.750 34.662 1.00 87.75 107 PRO A C 1
ATOM 795 O O . PRO A 1 107 ? 3.501 13.103 35.378 1.00 87.75 107 PRO A O 1
ATOM 798 N N . GLU A 1 108 ? 5.415 13.273 34.185 1.00 90.56 108 GLU A N 1
ATOM 799 C CA . GLU A 1 108 ? 5.915 11.903 34.388 1.00 90.56 108 GLU A CA 1
ATOM 800 C C . GLU A 1 108 ? 5.090 10.788 33.712 1.00 90.56 108 GLU A C 1
ATOM 802 O O . GLU A 1 108 ? 5.371 9.610 33.935 1.00 90.56 108 GLU A O 1
ATOM 807 N N . GLU A 1 109 ? 4.081 11.109 32.889 1.00 93.88 109 GLU A N 1
ATOM 808 C CA . GLU A 1 109 ? 3.444 10.084 32.055 1.00 93.88 109 GLU A CA 1
ATOM 809 C C . GLU A 1 109 ? 4.450 9.513 31.056 1.00 93.88 109 GLU A C 1
ATOM 811 O O . GLU A 1 109 ? 5.218 10.247 30.430 1.00 93.88 109 GLU A O 1
ATOM 816 N N . SER A 1 110 ? 4.427 8.189 30.909 1.00 93.19 110 SER A N 1
ATOM 817 C CA . SER A 1 110 ? 5.299 7.496 29.972 1.00 93.19 110 SER A CA 1
ATOM 818 C C . SER A 1 110 ? 4.837 7.669 28.528 1.00 93.19 110 SER A C 1
ATOM 820 O O . SER A 1 110 ? 3.637 7.831 28.269 1.00 93.19 110 SER A O 1
ATOM 822 N N . TYR A 1 111 ? 5.766 7.546 27.577 1.00 91.38 111 TYR A N 1
ATOM 823 C CA . TYR A 1 111 ? 5.443 7.511 26.145 1.00 91.38 111 TYR A CA 1
ATOM 824 C C . TYR A 1 111 ? 4.346 6.498 25.822 1.00 91.38 111 TYR A C 1
ATOM 826 O O . TYR A 1 111 ? 3.391 6.842 25.137 1.00 91.38 111 TYR A O 1
ATOM 834 N N . ARG A 1 112 ? 4.411 5.287 26.384 1.00 90.56 112 ARG A N 1
ATOM 835 C CA . ARG A 1 112 ? 3.400 4.234 26.201 1.00 90.56 112 ARG A CA 1
ATOM 836 C C . ARG A 1 112 ? 1.995 4.719 26.551 1.00 90.56 112 ARG A C 1
ATOM 838 O O . ARG A 1 112 ? 1.048 4.482 25.809 1.00 90.56 112 ARG A O 1
ATOM 845 N N . THR A 1 113 ? 1.864 5.406 27.685 1.00 91.75 113 THR A N 1
ATOM 846 C CA . THR A 1 113 ? 0.573 5.904 28.175 1.00 91.75 113 THR A CA 1
ATOM 847 C C . THR A 1 113 ? 0.041 7.008 27.271 1.00 91.75 113 THR A C 1
ATOM 849 O O . THR A 1 113 ? -1.109 6.960 26.837 1.00 91.75 113 THR A O 1
ATOM 852 N N . VAL A 1 114 ? 0.891 7.984 26.960 1.00 93.00 114 VAL A N 1
ATOM 853 C CA . VAL A 1 114 ? 0.529 9.142 26.140 1.00 93.00 114 VAL A CA 1
ATOM 854 C C . VAL A 1 114 ? 0.205 8.731 24.707 1.00 93.00 114 VAL A C 1
ATOM 856 O O . VAL A 1 114 ? -0.746 9.246 24.120 1.00 93.00 114 VAL A O 1
ATOM 859 N N . PHE A 1 115 ? 0.962 7.790 24.145 1.00 92.44 115 PHE A N 1
ATOM 860 C CA . PHE A 1 115 ? 0.756 7.332 22.781 1.00 92.44 115 PHE A CA 1
ATOM 861 C C . PHE A 1 115 ? -0.601 6.667 22.608 1.00 92.44 115 PHE A C 1
ATOM 863 O O . PHE A 1 115 ? -1.372 7.055 21.729 1.00 92.44 115 PHE A O 1
ATOM 870 N N . LYS A 1 116 ? -0.933 5.756 23.522 1.00 91.38 116 LYS A N 1
ATOM 871 C CA . LYS A 1 116 ? -2.241 5.117 23.556 1.00 91.38 116 LYS A CA 1
ATOM 872 C C . LYS A 1 116 ? -3.377 6.137 23.681 1.00 91.38 116 LYS A C 1
ATOM 874 O O . LYS A 1 116 ? -4.339 6.080 22.921 1.00 91.38 116 LYS A O 1
ATOM 879 N N . GLN A 1 117 ? -3.251 7.110 24.590 1.00 93.50 117 GLN A N 1
ATOM 880 C CA . GLN A 1 117 ? -4.251 8.175 24.747 1.00 93.50 117 GLN A CA 1
ATOM 881 C C . GLN A 1 117 ? -4.437 8.992 23.457 1.00 93.50 117 GLN A C 1
ATOM 883 O O . GLN A 1 117 ? -5.567 9.295 23.073 1.00 93.50 117 GLN A O 1
ATOM 888 N N . ALA A 1 118 ? -3.342 9.349 22.782 1.00 94.75 118 ALA A N 1
ATOM 889 C CA . ALA A 1 118 ? -3.381 10.121 21.544 1.00 94.75 118 ALA A CA 1
ATOM 890 C C . ALA A 1 118 ? -4.052 9.343 20.402 1.00 94.75 118 ALA A C 1
ATOM 892 O O . ALA A 1 118 ? -4.912 9.882 19.706 1.00 94.75 118 ALA A O 1
ATOM 893 N N . GLN A 1 119 ? -3.695 8.072 20.239 1.00 93.19 119 GLN A N 1
ATOM 894 C CA . GLN A 1 119 ? -4.250 7.185 19.221 1.00 93.19 119 GLN A CA 1
ATOM 895 C C . GLN A 1 119 ? -5.745 6.938 19.446 1.00 93.19 119 GLN A C 1
ATOM 897 O O . GLN A 1 119 ? -6.543 7.151 18.533 1.00 93.19 119 GLN A O 1
ATOM 902 N N . GLU A 1 120 ? -6.146 6.537 20.657 1.00 93.19 120 GLU A N 1
ATOM 903 C CA . GLU A 1 120 ? -7.555 6.312 21.006 1.00 93.19 120 GLU A CA 1
ATOM 904 C C . GLU A 1 120 ? -8.375 7.601 20.849 1.00 93.19 120 GLU A C 1
ATOM 906 O O . GLU A 1 120 ? -9.474 7.574 20.292 1.00 93.19 120 GLU A O 1
ATOM 911 N N . GLY A 1 121 ? -7.820 8.742 21.272 1.00 95.88 121 GLY A N 1
ATOM 912 C CA . GLY A 1 121 ? -8.453 10.051 21.134 1.00 95.88 121 GLY A CA 1
ATOM 913 C C . GLY A 1 121 ? -8.710 10.441 19.677 1.00 95.88 121 GLY A C 1
ATOM 914 O O . GLY A 1 121 ? -9.831 10.817 19.334 1.00 95.88 121 GLY A O 1
ATOM 915 N N . ILE A 1 122 ? -7.713 10.304 18.795 1.00 96.81 122 ILE A N 1
ATOM 916 C CA . ILE A 1 122 ? -7.871 10.622 17.367 1.00 96.81 122 ILE A CA 1
ATOM 917 C C . ILE A 1 122 ? -8.803 9.636 16.664 1.00 96.81 122 ILE A C 1
ATOM 919 O O . ILE A 1 122 ? -9.670 10.080 15.912 1.00 96.81 122 ILE A O 1
ATOM 923 N N . ARG A 1 123 ? -8.691 8.328 16.933 1.00 94.75 123 ARG A N 1
ATOM 924 C CA . ARG A 1 123 ? -9.630 7.323 16.402 1.00 94.75 123 ARG A CA 1
ATOM 925 C C . ARG A 1 123 ? -11.073 7.660 16.796 1.00 94.75 123 ARG A C 1
ATOM 927 O O . ARG A 1 123 ? -11.951 7.654 15.938 1.00 94.75 123 ARG A O 1
ATOM 934 N N . GLY A 1 124 ? -11.304 8.020 18.061 1.00 96.25 124 GLY A N 1
ATOM 935 C CA . GLY A 1 124 ? -12.618 8.433 18.557 1.00 96.25 124 GLY A CA 1
ATOM 936 C C . GLY A 1 124 ? -13.152 9.685 17.858 1.00 96.25 124 GLY A C 1
ATOM 937 O O . GLY A 1 124 ? -14.274 9.675 17.362 1.00 96.25 124 GLY A O 1
ATOM 938 N N . ILE A 1 125 ? -12.329 10.732 17.742 1.00 97.31 125 ILE A N 1
ATOM 939 C CA . ILE A 1 125 ? -12.707 11.974 17.049 1.00 97.31 125 ILE A CA 1
ATOM 940 C C . ILE A 1 125 ? -13.082 11.698 15.590 1.00 97.31 125 ILE A C 1
ATOM 942 O O . ILE A 1 125 ? -14.101 12.196 15.120 1.00 97.31 125 ILE A O 1
ATOM 946 N N . TYR A 1 126 ? -12.285 10.909 14.866 1.00 97.00 126 TYR A N 1
ATOM 947 C CA . TYR A 1 126 ? -12.555 10.610 13.457 1.00 97.00 126 TYR A CA 1
ATOM 948 C C . TYR A 1 126 ? -13.816 9.758 13.292 1.00 97.00 126 TYR A C 1
ATOM 950 O O . TYR A 1 126 ? -14.622 10.047 12.410 1.00 97.00 126 TYR A O 1
ATOM 958 N N . ALA A 1 127 ? -14.040 8.783 14.178 1.00 95.38 127 ALA A N 1
ATOM 959 C CA . ALA A 1 127 ? -15.260 7.982 14.188 1.00 95.38 127 ALA A CA 1
ATOM 960 C C . ALA A 1 127 ? -16.520 8.832 14.445 1.00 95.38 127 ALA A C 1
ATOM 962 O O . ALA A 1 127 ? -17.521 8.658 13.757 1.00 95.38 127 ALA A O 1
ATOM 963 N N . GLU A 1 128 ? -16.474 9.792 15.378 1.00 96.19 128 GLU A N 1
ATOM 964 C CA . GLU A 1 128 ? -17.593 10.717 15.648 1.00 96.19 128 GLU A CA 1
ATOM 965 C C . GLU A 1 128 ? -17.956 11.608 14.449 1.00 96.19 128 GLU A C 1
ATOM 967 O O . GLU A 1 128 ? -19.082 12.100 14.369 1.00 96.19 128 GLU A O 1
ATOM 972 N N . HIS A 1 129 ? -17.010 11.819 13.532 1.00 94.75 129 HIS A N 1
ATOM 973 C CA . HIS A 1 129 ? -17.171 12.666 12.350 1.00 94.75 129 HIS A CA 1
ATOM 974 C C . HIS A 1 129 ? -17.308 11.859 11.048 1.00 94.75 129 HIS A C 1
ATOM 976 O O . HIS A 1 129 ? -17.271 12.462 9.977 1.00 94.75 129 HIS A O 1
ATOM 982 N N . GLU A 1 130 ? -17.439 10.525 11.123 1.00 91.94 130 GLU A N 1
ATOM 983 C CA . GLU A 1 130 ? -17.504 9.623 9.954 1.00 91.94 130 GLU A CA 1
ATOM 984 C C . GLU A 1 130 ? -16.347 9.876 8.958 1.00 91.94 130 GLU A C 1
ATOM 986 O O . GLU A 1 130 ? -16.502 9.850 7.731 1.00 91.94 130 GLU A O 1
ATOM 991 N N . ALA A 1 131 ? -15.172 10.182 9.516 1.00 93.69 131 ALA A N 1
ATOM 992 C CA . ALA A 1 131 ? -13.970 10.583 8.803 1.00 93.69 131 ALA A CA 1
ATOM 993 C C . ALA A 1 131 ? -12.901 9.479 8.816 1.00 93.69 131 ALA A C 1
ATOM 995 O O . ALA A 1 131 ? -12.946 8.537 9.605 1.00 93.69 131 ALA A O 1
ATOM 996 N N . GLY A 1 132 ? -11.897 9.643 7.957 1.00 94.81 132 GLY A N 1
ATOM 997 C CA . GLY A 1 132 ? -10.783 8.711 7.789 1.00 94.81 132 GLY A CA 1
ATOM 998 C C . GLY A 1 132 ? -10.670 8.220 6.351 1.00 94.81 132 GLY A C 1
ATOM 999 O O . GLY A 1 132 ? -11.538 8.502 5.527 1.00 94.81 132 GLY A O 1
ATOM 1000 N N . GLY A 1 133 ? -9.587 7.508 6.046 1.00 96.00 133 GLY A N 1
ATOM 1001 C CA . GLY A 1 133 ? -9.389 6.897 4.733 1.00 96.00 133 GLY A CA 1
ATOM 1002 C C . GLY A 1 133 ? -10.479 5.868 4.428 1.00 96.00 133 GLY A C 1
ATOM 1003 O O . GLY A 1 133 ? -10.650 4.918 5.195 1.00 96.00 133 GLY A O 1
ATOM 1004 N N . LYS A 1 134 ? -11.224 6.068 3.331 1.00 95.44 134 LYS A N 1
ATOM 1005 C CA . LYS A 1 134 ? -12.410 5.258 2.996 1.00 95.44 134 LYS A CA 1
ATOM 1006 C C . LYS A 1 134 ? -12.173 4.169 1.961 1.00 95.44 134 LYS A C 1
ATOM 1008 O O . LYS A 1 134 ? -12.738 3.089 2.131 1.00 95.44 134 LYS A O 1
ATOM 1013 N N . GLY A 1 135 ? -11.384 4.450 0.922 1.00 94.19 135 GLY A N 1
ATOM 1014 C CA . GLY A 1 135 ? -11.093 3.539 -0.188 1.00 94.19 135 GLY A CA 1
ATOM 1015 C C . GLY A 1 135 ? -12.331 2.949 -0.877 1.00 94.19 135 GLY A C 1
ATOM 1016 O O . GLY A 1 135 ? -13.478 3.303 -0.597 1.00 94.19 135 GLY A O 1
ATOM 1017 N N . ALA A 1 136 ? -12.098 2.011 -1.792 1.00 95.00 136 ALA A N 1
ATOM 1018 C CA . ALA A 1 136 ? -13.159 1.138 -2.281 1.00 95.00 136 ALA A CA 1
ATOM 1019 C C . ALA A 1 136 ? -13.447 0.066 -1.228 1.00 95.00 136 ALA A C 1
ATOM 1021 O O . ALA A 1 136 ? -12.511 -0.586 -0.770 1.00 95.00 136 ALA A O 1
ATOM 1022 N N . PHE A 1 137 ? -14.706 -0.103 -0.820 1.00 97.44 137 PHE A N 1
ATOM 1023 C CA . PHE A 1 137 ? -15.054 -1.049 0.236 1.00 97.44 137 PHE A CA 1
ATOM 1024 C C . PHE A 1 137 ? -16.348 -1.796 -0.073 1.00 97.44 137 PHE A C 1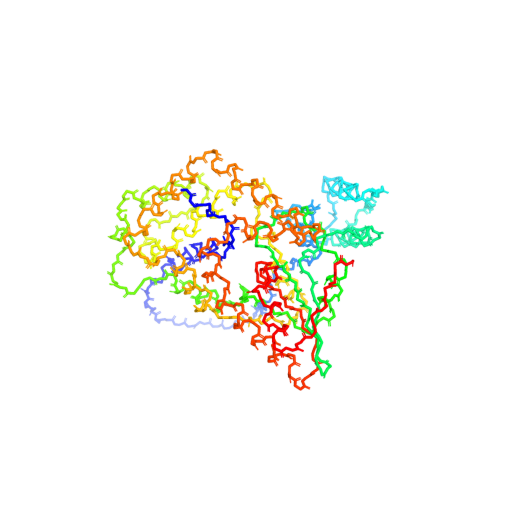
ATOM 1026 O O . PHE A 1 137 ? -17.403 -1.185 -0.253 1.00 97.44 137 PHE A O 1
ATOM 1033 N N . TYR A 1 138 ? -16.259 -3.123 -0.120 1.00 97.81 138 TYR A N 1
ATOM 1034 C CA . TYR A 1 138 ? -17.370 -4.001 -0.463 1.00 97.81 138 TYR A CA 1
ATOM 1035 C C . TYR A 1 138 ? -17.491 -5.169 0.509 1.00 97.81 138 TYR A C 1
ATOM 1037 O O . TYR A 1 138 ? -16.558 -5.509 1.237 1.00 97.81 138 TYR A O 1
ATOM 1045 N N . LYS A 1 139 ? -18.649 -5.820 0.477 1.00 98.31 139 LYS A N 1
ATOM 1046 C CA . LYS A 1 139 ? -18.947 -7.038 1.217 1.00 98.31 139 LYS A CA 1
ATOM 1047 C C . LYS A 1 139 ? -19.587 -8.068 0.300 1.00 98.31 139 LYS A C 1
ATOM 1049 O O . LYS A 1 139 ? -20.493 -7.757 -0.472 1.00 98.31 139 LYS A O 1
ATOM 1054 N N . VAL A 1 140 ? -19.135 -9.309 0.427 1.00 98.44 140 VAL A N 1
ATOM 1055 C CA . VAL A 1 140 ? -19.710 -10.470 -0.254 1.00 98.44 140 VAL A CA 1
ATOM 1056 C C . VAL A 1 140 ? -19.991 -11.545 0.782 1.00 98.44 140 VAL A C 1
ATOM 1058 O O . VAL A 1 140 ? -19.130 -11.865 1.596 1.00 98.44 140 VAL A O 1
ATOM 1061 N N . GLU A 1 141 ? -21.196 -12.106 0.760 1.00 97.94 141 GLU A N 1
ATOM 1062 C CA . GLU A 1 141 ? -21.593 -13.185 1.665 1.00 97.94 141 GLU A CA 1
ATOM 1063 C C . GLU A 1 141 ? -22.076 -14.394 0.870 1.00 97.94 141 GLU A C 1
ATOM 1065 O O . GLU A 1 141 ? -22.880 -14.270 -0.056 1.00 97.94 141 GLU A O 1
ATOM 1070 N N . ASN A 1 142 ? -21.623 -15.583 1.263 1.00 97.88 142 ASN A N 1
ATOM 1071 C CA . ASN A 1 142 ? -22.093 -16.838 0.690 1.00 97.88 142 ASN A CA 1
ATOM 1072 C C . ASN A 1 142 ? -22.039 -17.962 1.723 1.00 97.88 142 ASN A C 1
ATOM 1074 O O . ASN A 1 142 ? -21.008 -18.201 2.340 1.00 97.88 142 ASN A O 1
ATOM 1078 N N . ASN A 1 143 ? -23.154 -18.672 1.919 1.00 93.38 143 ASN A N 1
ATOM 1079 C CA . ASN A 1 143 ? -23.244 -19.852 2.793 1.00 93.38 143 ASN A CA 1
ATOM 1080 C C . ASN A 1 143 ? -22.698 -19.675 4.232 1.00 93.38 143 ASN A C 1
ATOM 1082 O O . ASN A 1 143 ? -22.364 -20.655 4.902 1.00 93.38 143 ASN A O 1
ATOM 1086 N N . GLY A 1 144 ? -22.684 -18.440 4.744 1.00 95.50 144 GLY A N 1
ATOM 1087 C CA . GLY A 1 144 ? -22.153 -18.097 6.066 1.00 95.50 144 GLY A CA 1
ATOM 1088 C C . GLY A 1 144 ? -20.667 -17.728 6.091 1.00 95.50 144 GLY A C 1
ATOM 1089 O O . GLY A 1 144 ? -20.169 -17.453 7.176 1.00 95.50 144 GLY A O 1
ATOM 1090 N N . ASN A 1 145 ? -19.983 -17.711 4.943 1.00 98.12 145 ASN A N 1
ATOM 1091 C CA . ASN A 1 145 ? -18.706 -17.020 4.767 1.00 98.12 145 ASN A CA 1
ATOM 1092 C C . ASN A 1 145 ? -18.954 -15.553 4.402 1.00 98.12 145 ASN A C 1
ATOM 1094 O O . ASN A 1 145 ? -19.911 -15.248 3.681 1.00 98.12 145 ASN A O 1
ATOM 1098 N N . THR A 1 146 ? -18.052 -14.681 4.844 1.00 98.38 146 THR A N 1
ATOM 1099 C CA . THR A 1 146 ? -18.068 -13.244 4.554 1.00 98.38 146 THR A CA 1
ATOM 1100 C C . THR A 1 146 ? -16.697 -12.817 4.052 1.00 98.38 146 THR A C 1
ATOM 1102 O O . THR A 1 146 ? -15.696 -13.098 4.703 1.00 98.38 146 THR A O 1
ATOM 1105 N N . ALA A 1 147 ? -16.647 -12.100 2.935 1.00 98.44 147 ALA A N 1
ATOM 1106 C CA . ALA A 1 147 ? -15.448 -11.424 2.458 1.00 98.44 147 ALA A CA 1
ATOM 1107 C C . ALA A 1 147 ? -15.683 -9.911 2.462 1.00 98.44 147 ALA A C 1
ATOM 1109 O O . ALA A 1 147 ? -16.584 -9.419 1.779 1.00 98.44 147 ALA A O 1
ATOM 1110 N N . TYR A 1 148 ? -14.878 -9.180 3.232 1.00 98.62 148 TYR A N 1
ATOM 1111 C CA . TYR A 1 148 ? -14.769 -7.728 3.125 1.00 98.62 148 TYR A CA 1
ATOM 1112 C C . TYR A 1 148 ? -13.660 -7.399 2.135 1.00 98.62 148 TYR A C 1
ATOM 1114 O O . TYR A 1 148 ? -12.533 -7.841 2.323 1.00 98.62 148 TYR A O 1
ATOM 1122 N N . LEU A 1 149 ? -13.973 -6.653 1.082 1.00 98.44 149 LEU A N 1
ATOM 1123 C CA . LEU A 1 149 ? -13.050 -6.339 -0.006 1.00 98.44 149 LEU A CA 1
ATOM 1124 C C . LEU A 1 149 ? -12.653 -4.868 0.100 1.00 98.44 149 LEU A C 1
ATOM 1126 O O . LEU A 1 149 ? -13.511 -3.998 -0.052 1.00 98.44 149 LEU A O 1
ATOM 1130 N N . PHE A 1 150 ? -11.384 -4.585 0.383 1.00 98.06 150 PHE A N 1
ATOM 1131 C CA . PHE A 1 150 ? -10.881 -3.232 0.610 1.00 98.06 150 PHE A CA 1
ATOM 1132 C C . PHE A 1 150 ? -9.777 -2.857 -0.383 1.00 98.06 150 PHE A C 1
ATOM 1134 O O . PHE A 1 150 ? -8.735 -3.501 -0.437 1.00 98.06 150 PHE A O 1
ATOM 1141 N N . GLY A 1 151 ? -10.007 -1.818 -1.184 1.00 95.81 151 GLY A N 1
ATOM 1142 C CA . GLY A 1 151 ? -9.054 -1.340 -2.183 1.00 95.81 151 GLY A CA 1
ATOM 1143 C C . GLY A 1 151 ? -7.920 -0.544 -1.543 1.00 95.81 151 GLY A C 1
ATOM 1144 O O . GLY A 1 151 ? -8.183 0.539 -1.022 1.00 95.81 151 GLY A O 1
ATOM 1145 N N . SER A 1 152 ? -6.680 -1.027 -1.601 1.00 94.38 152 SER A N 1
ATOM 1146 C CA . SER A 1 152 ? -5.492 -0.330 -1.089 1.00 94.38 152 SER A CA 1
ATOM 1147 C C . SER A 1 152 ? -4.867 0.614 -2.122 1.00 94.38 152 SER A C 1
ATOM 1149 O O . SER A 1 152 ? -5.187 0.583 -3.313 1.00 94.38 152 SER A O 1
ATOM 1151 N N . ILE A 1 153 ? -3.950 1.460 -1.650 1.00 91.31 153 ILE A N 1
ATOM 1152 C CA . ILE A 1 153 ? -2.977 2.172 -2.481 1.00 91.31 153 ILE A CA 1
ATOM 1153 C C . ILE A 1 153 ? -1.585 2.032 -1.853 1.00 91.31 153 ILE A C 1
ATOM 1155 O O . ILE A 1 153 ? -1.444 2.134 -0.631 1.00 91.31 153 ILE A O 1
ATOM 1159 N N . HIS A 1 154 ? -0.575 1.819 -2.697 1.00 90.56 154 HIS A N 1
ATOM 1160 C CA . HIS A 1 154 ? 0.785 1.479 -2.263 1.00 90.56 154 HIS A CA 1
ATOM 1161 C C . HIS A 1 154 ? 1.592 2.671 -1.743 1.00 90.56 154 HIS A C 1
ATOM 1163 O O . HIS A 1 154 ? 2.418 2.523 -0.850 1.00 90.56 154 HIS A O 1
ATOM 1169 N N . ILE A 1 155 ? 1.386 3.864 -2.310 1.00 89.38 155 ILE A N 1
ATOM 1170 C CA . ILE A 1 155 ? 2.096 5.078 -1.894 1.00 89.38 155 ILE A CA 1
ATOM 1171 C C . ILE A 1 155 ? 1.121 5.955 -1.126 1.00 89.38 155 ILE A C 1
ATOM 1173 O O . ILE A 1 155 ? 0.191 6.521 -1.710 1.00 89.38 155 ILE A O 1
ATOM 1177 N N . GLY A 1 156 ? 1.351 6.075 0.177 1.00 90.69 156 GLY A N 1
ATOM 1178 C CA . GLY A 1 156 ? 0.500 6.868 1.047 1.00 90.69 156 GLY A CA 1
ATOM 1179 C C . GLY A 1 156 ? 1.188 8.079 1.652 1.00 90.69 156 GLY A C 1
ATOM 1180 O O . GLY A 1 156 ? 2.328 8.416 1.330 1.00 90.69 156 GLY A O 1
ATOM 1181 N N . GLU A 1 157 ? 0.432 8.747 2.518 1.00 92.25 157 GLU A N 1
ATOM 1182 C CA . GLU A 1 157 ? 0.874 9.864 3.343 1.00 92.25 157 GLU A CA 1
ATOM 1183 C C . GLU A 1 157 ? 0.113 9.867 4.674 1.00 92.25 157 GLU A C 1
ATOM 1185 O O . GLU A 1 157 ? -0.996 9.335 4.778 1.00 92.25 157 GLU A O 1
ATOM 1190 N N . ALA A 1 158 ? 0.642 10.558 5.683 1.00 92.44 158 ALA A N 1
ATOM 1191 C CA . ALA A 1 158 ? 0.023 10.597 7.008 1.00 92.44 158 ALA A CA 1
ATOM 1192 C C . ALA A 1 158 ? -1.420 11.149 7.042 1.00 92.44 158 ALA A C 1
ATOM 1194 O O . ALA A 1 158 ? -2.203 10.844 7.947 1.00 92.44 158 ALA A O 1
ATOM 1195 N N . ALA A 1 159 ? -1.792 11.981 6.065 1.00 92.19 159 ALA A N 1
ATOM 1196 C CA . ALA A 1 159 ? -3.129 12.564 5.962 1.00 92.19 159 ALA A CA 1
ATOM 1197 C C . ALA A 1 159 ? -4.228 11.532 5.648 1.00 92.19 159 ALA A C 1
ATOM 1199 O O . ALA A 1 159 ? -5.392 11.804 5.926 1.00 92.19 159 ALA A O 1
ATOM 1200 N N . MET A 1 160 ? -3.868 10.357 5.121 1.00 94.94 160 MET A N 1
ATOM 1201 C CA . MET A 1 160 ? -4.810 9.273 4.815 1.00 94.94 160 MET A CA 1
ATOM 1202 C C . MET A 1 160 ? -5.302 8.520 6.054 1.00 94.94 160 MET A C 1
ATOM 1204 O O . MET A 1 160 ? -6.296 7.800 5.985 1.00 94.94 160 MET A O 1
ATOM 1208 N N . TYR A 1 161 ? -4.600 8.675 7.177 1.00 95.94 161 TYR A N 1
ATOM 1209 C CA . TYR A 1 161 ? -4.880 7.980 8.427 1.00 95.94 161 TYR A CA 1
ATOM 1210 C C . TYR A 1 161 ? -5.570 8.908 9.435 1.00 95.94 161 TYR A C 1
ATOM 1212 O O . TYR A 1 161 ? -5.323 10.115 9.403 1.00 95.94 161 TYR A O 1
ATOM 1220 N N . PRO A 1 162 ? -6.359 8.383 10.387 1.00 96.38 162 PRO A N 1
ATOM 1221 C CA . PRO A 1 162 ? -6.746 6.979 10.532 1.00 96.38 162 PRO A CA 1
ATOM 1222 C C . PRO A 1 162 ? -7.629 6.479 9.382 1.00 96.38 162 PRO A C 1
ATOM 1224 O O . PRO A 1 162 ? -8.247 7.264 8.664 1.00 96.38 162 PRO A O 1
ATOM 1227 N N . ILE A 1 163 ? -7.680 5.159 9.224 1.00 96.88 163 ILE A N 1
ATOM 1228 C CA . ILE A 1 163 ? -8.670 4.493 8.375 1.00 96.88 163 ILE A CA 1
ATOM 1229 C C . ILE A 1 163 ? -10.056 4.658 9.012 1.00 96.88 163 ILE A C 1
ATOM 1231 O O . ILE A 1 163 ? -10.178 4.675 10.239 1.00 96.88 163 ILE A O 1
ATOM 1235 N N . GLU A 1 164 ? -11.094 4.799 8.188 1.00 96.69 164 GLU A N 1
ATOM 1236 C CA . GLU A 1 164 ? -12.471 4.943 8.664 1.00 96.69 164 GLU A CA 1
ATOM 1237 C C . GLU A 1 164 ? -12.918 3.721 9.501 1.00 96.69 164 GLU A C 1
ATOM 1239 O O . GLU A 1 164 ? -12.509 2.575 9.275 1.00 96.69 164 GLU A O 1
ATOM 1244 N N . ALA A 1 165 ? -13.734 3.987 10.527 1.00 95.62 165 ALA A N 1
ATOM 1245 C CA . ALA A 1 165 ? -14.024 3.037 11.597 1.00 95.62 165 ALA A CA 1
ATOM 1246 C C . ALA A 1 165 ? -14.717 1.752 11.116 1.00 95.62 165 ALA A C 1
ATOM 1248 O O . ALA A 1 165 ? -14.417 0.680 11.641 1.00 95.62 165 ALA A O 1
ATOM 1249 N N . ALA A 1 166 ? -15.616 1.807 10.128 1.00 94.88 166 ALA A N 1
ATOM 1250 C CA . ALA A 1 166 ? -16.267 0.609 9.602 1.00 94.88 166 ALA A CA 1
ATOM 1251 C C . ALA A 1 166 ? -15.265 -0.356 8.943 1.00 94.88 166 ALA A C 1
ATOM 1253 O O . ALA A 1 166 ? -15.373 -1.568 9.148 1.00 94.88 166 ALA A O 1
ATOM 1254 N N . ARG A 1 167 ? -14.256 0.160 8.223 1.00 97.06 167 ARG A N 1
ATOM 1255 C CA . ARG A 1 167 ? -13.200 -0.667 7.602 1.00 97.06 167 ARG A CA 1
ATOM 1256 C C . ARG A 1 167 ? -12.331 -1.317 8.677 1.00 97.06 167 ARG A C 1
ATOM 1258 O O . ARG A 1 167 ? -12.088 -2.521 8.622 1.00 97.06 167 ARG A O 1
ATOM 1265 N N . MET A 1 168 ? -11.931 -0.545 9.690 1.00 96.00 168 MET A N 1
ATOM 1266 C CA . MET A 1 168 ? -11.155 -1.072 10.819 1.00 96.00 168 MET A CA 1
ATOM 1267 C C . MET A 1 168 ? -11.924 -2.143 11.594 1.00 96.00 168 MET A C 1
ATOM 1269 O O . MET A 1 168 ? -11.385 -3.215 11.849 1.00 96.00 168 MET A O 1
ATOM 1273 N N . ASN A 1 169 ? -13.207 -1.916 11.880 1.00 96.38 169 ASN A N 1
ATOM 1274 C CA . ASN A 1 169 ? -14.056 -2.899 12.553 1.00 96.38 169 ASN A CA 1
ATOM 1275 C C . ASN A 1 169 ? -14.196 -4.198 11.746 1.00 96.38 169 ASN A C 1
ATOM 1277 O O . ASN A 1 169 ? -14.268 -5.277 12.334 1.00 96.38 169 ASN A O 1
ATOM 1281 N N . ALA A 1 170 ? -14.273 -4.112 10.415 1.00 97.88 170 ALA A N 1
ATOM 1282 C CA . ALA A 1 170 ? -14.332 -5.285 9.548 1.00 97.88 170 ALA A CA 1
ATOM 1283 C C . ALA A 1 170 ? -13.018 -6.079 9.568 1.00 97.88 170 ALA A C 1
ATOM 1285 O O . ALA A 1 170 ? -13.052 -7.304 9.671 1.00 97.88 170 ALA A O 1
ATOM 1286 N N . PHE A 1 171 ? -11.873 -5.392 9.534 1.00 98.19 171 PHE A N 1
ATOM 1287 C CA . PHE A 1 171 ? -10.560 -6.021 9.678 1.00 98.19 171 PHE A CA 1
ATOM 1288 C C . PHE A 1 171 ? -10.380 -6.686 11.051 1.00 98.19 171 PHE A C 1
ATOM 1290 O O . PHE A 1 171 ? -9.930 -7.828 11.137 1.00 98.19 171 PHE A O 1
ATOM 1297 N N . GLU A 1 172 ? -10.763 -6.004 12.132 1.00 96.25 172 GLU A N 1
ATOM 1298 C CA . GLU A 1 172 ? -10.650 -6.530 13.498 1.00 96.25 172 GLU A CA 1
ATOM 1299 C C . GLU A 1 172 ? -11.508 -7.790 13.704 1.00 96.25 172 GLU A C 1
ATOM 1301 O O . GLU A 1 172 ? -11.077 -8.722 14.382 1.00 96.25 172 GLU A O 1
ATOM 1306 N N . GLN A 1 173 ? -12.692 -7.846 13.080 1.00 96.62 173 GLN A N 1
ATOM 1307 C CA . GLN A 1 173 ? -13.599 -9.000 13.121 1.00 96.62 173 GLN A CA 1
ATOM 1308 C C . GLN A 1 173 ? -13.197 -10.150 12.189 1.00 96.62 173 GLN A C 1
ATOM 1310 O O . GLN A 1 173 ? -13.740 -11.246 12.332 1.00 96.62 173 GLN A O 1
ATOM 1315 N N . ALA A 1 174 ? -12.301 -9.919 11.229 1.00 98.44 174 ALA A N 1
ATOM 1316 C CA . ALA A 1 174 ? -11.883 -10.949 10.291 1.00 98.44 174 ALA A CA 1
ATOM 1317 C C . ALA A 1 174 ? -10.953 -11.976 10.948 1.00 98.44 174 ALA A C 1
ATOM 1319 O O . ALA A 1 174 ? -10.058 -11.634 11.728 1.00 98.44 174 ALA A O 1
ATOM 1320 N N . ASP A 1 175 ? -11.141 -13.237 10.574 1.00 98.25 175 ASP A N 1
ATOM 1321 C CA . ASP A 1 175 ? -10.306 -14.364 10.974 1.00 98.25 175 ASP A CA 1
ATOM 1322 C C . ASP A 1 175 ? -8.923 -14.293 10.307 1.00 98.25 175 ASP A C 1
ATOM 1324 O O . ASP A 1 175 ? -7.929 -14.687 10.909 1.00 98.25 175 ASP A O 1
ATOM 1328 N N . GLU A 1 176 ? -8.858 -13.782 9.074 1.00 98.25 176 GLU A N 1
ATOM 1329 C CA . GLU A 1 176 ? -7.663 -13.779 8.221 1.00 98.25 176 GLU A CA 1
ATOM 1330 C C . GLU A 1 176 ? -7.595 -12.504 7.370 1.00 98.25 176 GLU A C 1
ATOM 1332 O O . GLU A 1 176 ? -8.627 -11.969 6.943 1.00 98.25 176 GLU A O 1
ATOM 1337 N N . LEU A 1 177 ? -6.370 -12.057 7.088 1.00 98.75 177 LEU A N 1
ATOM 1338 C CA . LEU A 1 177 ? -6.059 -11.041 6.090 1.00 98.75 177 LEU A CA 1
ATOM 1339 C C . LEU A 1 177 ? -5.604 -11.726 4.794 1.00 98.75 177 LEU A C 1
ATOM 1341 O O . LEU A 1 177 ? -4.695 -12.548 4.799 1.00 98.75 177 LEU A O 1
ATOM 1345 N N . TRP A 1 178 ? -6.202 -11.351 3.671 1.00 98.56 178 TRP A N 1
ATOM 1346 C CA . TRP A 1 178 ? -5.787 -11.772 2.337 1.00 98.56 178 TRP A CA 1
ATOM 1347 C C . TRP A 1 178 ? -5.275 -10.552 1.571 1.00 98.56 178 TRP A C 1
ATOM 1349 O O . TRP A 1 178 ? -5.967 -9.543 1.503 1.00 98.56 178 TRP A O 1
ATOM 1359 N N . VAL A 1 179 ? -4.075 -10.625 1.010 1.00 97.88 179 VAL A N 1
ATOM 1360 C CA . VAL A 1 179 ? -3.411 -9.544 0.258 1.00 97.88 179 VAL A CA 1
ATOM 1361 C C . VAL A 1 179 ? -2.992 -10.026 -1.124 1.00 97.88 179 VAL A C 1
ATOM 1363 O O . VAL A 1 179 ? -3.041 -11.225 -1.375 1.00 97.88 179 VAL A O 1
ATOM 1366 N N . GLU A 1 180 ? -2.577 -9.137 -2.032 1.00 95.56 180 GLU A N 1
ATOM 1367 C CA . GLU A 1 180 ? -2.016 -9.556 -3.333 1.00 95.56 180 GLU A CA 1
ATOM 1368 C C . GLU A 1 180 ? -0.854 -10.536 -3.132 1.00 95.56 180 GLU A C 1
ATOM 1370 O O . GLU A 1 180 ? -0.941 -11.700 -3.520 1.00 95.56 180 GLU A O 1
ATOM 1375 N N . LEU A 1 181 ? 0.172 -10.082 -2.413 1.00 95.00 181 LEU A N 1
ATOM 1376 C CA . LEU A 1 181 ? 1.297 -10.875 -1.937 1.00 95.00 181 LEU A CA 1
ATOM 1377 C C . LEU A 1 181 ? 1.580 -10.510 -0.483 1.00 95.00 181 LEU A C 1
ATOM 1379 O O . LEU A 1 181 ? 1.543 -9.334 -0.121 1.00 95.00 181 LEU A O 1
ATOM 1383 N N . ASP A 1 182 ? 1.886 -11.506 0.345 1.00 94.31 182 ASP A N 1
ATOM 1384 C CA . ASP A 1 182 ? 2.343 -11.262 1.710 1.00 94.31 182 ASP A CA 1
ATOM 1385 C C . ASP A 1 182 ? 3.822 -10.864 1.682 1.00 94.31 182 ASP A C 1
ATOM 1387 O O . ASP A 1 182 ? 4.720 -11.701 1.688 1.00 94.31 182 ASP A O 1
ATOM 1391 N N . LEU A 1 183 ? 4.084 -9.558 1.635 1.00 89.06 183 LEU A N 1
ATOM 1392 C CA . LEU A 1 183 ? 5.448 -9.019 1.611 1.00 89.06 183 LEU A CA 1
ATOM 1393 C C . LEU A 1 183 ? 6.179 -9.173 2.953 1.00 89.06 183 LEU A C 1
ATOM 1395 O O . LEU A 1 183 ? 7.350 -8.810 3.068 1.00 89.06 183 LEU A O 1
ATOM 1399 N N . THR A 1 184 ? 5.502 -9.693 3.977 1.00 86.75 184 THR A N 1
ATOM 1400 C CA . THR A 1 184 ? 6.104 -9.999 5.276 1.00 86.75 184 THR A CA 1
ATOM 1401 C C . THR A 1 184 ? 6.626 -11.435 5.340 1.00 86.75 184 THR A C 1
ATOM 1403 O O . THR A 1 184 ? 7.445 -11.747 6.206 1.00 86.75 184 THR A O 1
ATOM 1406 N N . ASP A 1 185 ? 6.240 -12.273 4.371 1.00 90.88 185 ASP A N 1
ATOM 1407 C CA . ASP A 1 185 ? 6.761 -13.618 4.164 1.00 90.88 185 ASP A CA 1
ATOM 1408 C C . ASP A 1 185 ? 8.163 -13.559 3.496 1.00 90.88 185 ASP A C 1
ATOM 1410 O O . ASP A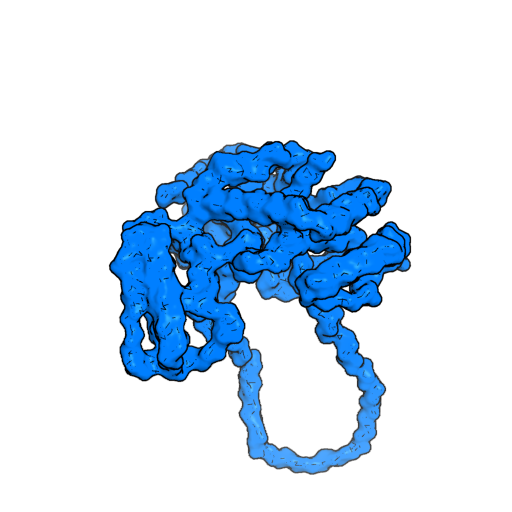 1 185 ? 8.311 -13.112 2.348 1.00 90.88 185 ASP A O 1
ATOM 1414 N N . PRO A 1 186 ? 9.231 -14.037 4.172 1.00 90.62 186 PRO A N 1
ATOM 1415 C CA . PRO A 1 186 ? 10.582 -14.035 3.613 1.00 90.62 186 PRO A CA 1
ATOM 1416 C C . PRO A 1 186 ? 10.744 -14.899 2.354 1.00 90.62 186 PRO A C 1
ATOM 1418 O O . PRO A 1 186 ? 11.620 -14.612 1.535 1.00 90.62 186 PRO A O 1
ATOM 1421 N N . GLN A 1 187 ? 9.950 -15.964 2.191 1.00 94.56 187 GLN A N 1
ATOM 1422 C CA . GLN A 1 187 ? 9.947 -16.782 0.981 1.00 94.56 187 GLN A CA 1
ATOM 1423 C C . GLN A 1 187 ? 9.393 -15.998 -0.212 1.00 94.56 187 GLN A C 1
ATOM 1425 O O . GLN A 1 187 ? 10.029 -16.000 -1.266 1.00 94.56 187 GLN A O 1
ATOM 1430 N N . ILE A 1 188 ? 8.289 -15.265 -0.043 1.00 92.38 188 ILE A N 1
ATOM 1431 C CA . ILE A 1 188 ? 7.737 -14.397 -1.100 1.00 92.38 188 ILE A CA 1
ATOM 1432 C C . ILE A 1 188 ? 8.749 -13.311 -1.487 1.00 92.38 188 ILE A C 1
ATOM 1434 O O . ILE A 1 188 ? 9.000 -13.085 -2.672 1.00 92.38 188 ILE A O 1
ATOM 1438 N N . MET A 1 189 ? 9.409 -12.690 -0.507 1.00 88.25 189 MET A N 1
ATOM 1439 C CA . MET A 1 189 ? 10.453 -11.689 -0.768 1.00 88.25 189 MET A CA 1
ATOM 1440 C C . MET A 1 189 ? 11.665 -12.268 -1.514 1.00 88.25 189 MET A C 1
ATOM 1442 O O . MET A 1 189 ? 12.234 -11.618 -2.400 1.00 88.25 189 MET A O 1
ATOM 1446 N N . ALA A 1 190 ? 12.054 -13.507 -1.200 1.00 90.75 190 ALA A N 1
ATOM 1447 C CA . ALA 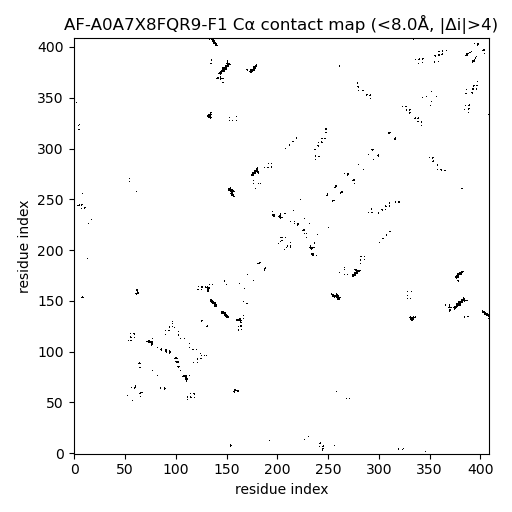A 1 190 ? 13.100 -14.213 -1.932 1.00 90.75 190 ALA A CA 1
ATOM 1448 C C . ALA A 1 190 ? 12.670 -14.524 -3.375 1.00 90.75 190 ALA A C 1
ATOM 1450 O O . ALA A 1 190 ? 13.447 -14.293 -4.301 1.00 90.75 190 ALA A O 1
ATOM 1451 N N . GLU A 1 191 ? 11.438 -14.988 -3.589 1.00 93.44 191 GLU A N 1
ATOM 1452 C CA . GLU A 1 191 ? 10.885 -15.243 -4.924 1.00 93.44 191 GLU A CA 1
ATOM 1453 C C . GLU A 1 191 ? 10.824 -13.966 -5.775 1.00 93.44 191 GLU A C 1
ATOM 1455 O O . GLU A 1 191 ? 11.267 -13.982 -6.924 1.00 93.44 191 GLU A O 1
ATOM 1460 N N . LEU A 1 192 ? 10.377 -12.839 -5.208 1.00 91.19 192 LEU A N 1
ATOM 1461 C CA . LEU A 1 192 ? 10.371 -11.533 -5.883 1.00 91.19 192 LEU A CA 1
ATOM 1462 C C . LEU A 1 192 ? 11.779 -11.086 -6.293 1.00 91.19 192 LEU A C 1
ATOM 1464 O O . LEU A 1 192 ? 11.980 -10.520 -7.371 1.00 91.19 192 LEU A O 1
ATOM 1468 N N . THR A 1 193 ? 12.772 -11.342 -5.439 1.00 88.56 193 THR A N 1
ATOM 1469 C CA . THR A 1 193 ? 14.179 -11.047 -5.743 1.00 88.56 193 THR A CA 1
ATOM 1470 C C . THR A 1 193 ? 14.676 -11.926 -6.886 1.00 88.56 193 THR A C 1
ATOM 1472 O O . THR A 1 193 ? 15.272 -11.427 -7.836 1.00 88.56 193 THR A O 1
ATOM 1475 N N . LEU A 1 194 ? 14.404 -13.231 -6.825 1.00 91.94 194 LEU A N 1
ATOM 1476 C CA . LEU A 1 194 ? 14.841 -14.194 -7.834 1.00 91.94 194 LEU A CA 1
ATOM 1477 C C . LEU A 1 194 ? 14.184 -13.951 -9.197 1.00 91.94 194 LEU A C 1
ATOM 1479 O O . LEU A 1 194 ? 14.865 -14.071 -10.212 1.00 91.94 194 LEU A O 1
ATOM 1483 N N . PHE A 1 195 ? 12.907 -13.561 -9.241 1.00 92.75 195 PHE A N 1
ATOM 1484 C CA . PHE A 1 195 ? 12.191 -13.295 -10.496 1.00 92.75 195 PHE A CA 1
ATOM 1485 C C . PHE A 1 195 ? 12.807 -12.134 -11.294 1.00 92.75 195 PHE A C 1
ATOM 1487 O O . PHE A 1 195 ? 12.770 -12.106 -12.529 1.00 92.75 195 PHE A O 1
ATOM 1494 N N . GLN A 1 196 ? 13.400 -11.171 -10.585 1.00 89.94 196 GLN A N 1
ATOM 1495 C CA . GLN A 1 196 ? 14.103 -10.040 -11.181 1.00 89.94 196 GLN A CA 1
ATOM 1496 C C . GLN A 1 196 ? 15.461 -10.418 -11.763 1.00 89.94 196 GLN A C 1
ATOM 1498 O O . GLN A 1 196 ? 16.008 -9.636 -12.539 1.00 89.94 196 GLN A O 1
ATOM 1503 N N . LEU A 1 197 ? 16.022 -11.576 -11.412 1.00 91.62 197 LEU A N 1
ATOM 1504 C CA . LEU A 1 197 ? 17.311 -12.003 -11.934 1.00 91.62 197 LEU A CA 1
ATOM 1505 C C . LEU A 1 197 ? 17.169 -12.552 -13.355 1.00 91.62 197 LEU A C 1
ATOM 1507 O O . LEU A 1 197 ? 16.183 -13.197 -13.711 1.00 91.62 197 LEU A O 1
ATOM 1511 N N . ARG A 1 198 ? 18.176 -12.285 -14.186 1.00 90.94 198 ARG A N 1
ATOM 1512 C CA . ARG A 1 198 ? 18.297 -12.889 -15.518 1.00 90.94 198 ARG A CA 1
ATOM 1513 C C . ARG A 1 198 ? 18.994 -14.247 -15.444 1.00 90.94 198 ARG A C 1
ATOM 1515 O O . ARG A 1 198 ? 19.867 -14.466 -14.610 1.00 90.94 198 ARG A O 1
ATOM 1522 N N . ASP A 1 199 ? 18.644 -15.128 -16.373 1.00 90.88 199 ASP A N 1
ATOM 1523 C CA . ASP A 1 199 ? 19.204 -16.474 -16.536 1.00 90.88 199 ASP A CA 1
ATOM 1524 C C . ASP A 1 199 ? 19.807 -16.708 -17.939 1.00 90.88 199 ASP A C 1
ATOM 1526 O O . ASP A 1 199 ? 20.269 -17.805 -18.257 1.00 90.88 199 ASP A O 1
ATOM 1530 N N . ASP A 1 200 ? 19.860 -15.664 -18.773 1.00 90.38 200 ASP A N 1
ATOM 1531 C CA . ASP A 1 200 ? 20.289 -15.720 -20.177 1.00 90.38 200 ASP A CA 1
ATOM 1532 C C . ASP A 1 200 ? 21.813 -15.605 -20.381 1.00 90.38 200 ASP A C 1
ATOM 1534 O O . ASP A 1 200 ? 22.311 -15.710 -21.506 1.00 90.38 200 ASP A O 1
ATOM 1538 N N . GLY A 1 201 ? 22.563 -15.410 -19.292 1.00 89.75 201 GLY A N 1
ATOM 1539 C CA . GLY A 1 201 ? 24.022 -15.311 -19.282 1.00 89.75 201 GLY A CA 1
ATOM 1540 C C . GLY A 1 201 ? 24.589 -13.981 -19.785 1.00 89.75 201 GLY A C 1
ATOM 1541 O O . GLY A 1 201 ? 25.810 -13.880 -19.910 1.00 89.75 201 GLY A O 1
ATOM 1542 N N . LYS A 1 202 ? 23.745 -12.982 -20.068 1.00 92.12 202 LYS A N 1
ATOM 1543 C CA . LYS A 1 202 ? 24.176 -11.616 -20.395 1.00 92.12 202 LYS A CA 1
ATOM 1544 C C . LYS A 1 202 ? 24.296 -10.760 -19.139 1.00 92.12 202 LYS A C 1
ATOM 1546 O O . LYS A 1 202 ? 23.871 -11.158 -18.056 1.00 92.12 202 LYS A O 1
ATOM 1551 N N . THR A 1 203 ? 24.840 -9.557 -19.277 1.00 95.25 203 THR A N 1
ATOM 1552 C CA . THR A 1 203 ? 24.763 -8.524 -18.235 1.00 95.25 203 THR A CA 1
ATOM 1553 C C . THR A 1 203 ? 23.720 -7.453 -18.552 1.00 95.25 203 THR A C 1
ATOM 1555 O O . THR A 1 203 ? 23.293 -7.295 -19.696 1.00 95.25 203 THR A O 1
ATOM 1558 N N . LEU A 1 204 ? 23.314 -6.675 -17.540 1.00 94.62 204 LEU A N 1
ATOM 1559 C CA . LEU A 1 204 ? 22.409 -5.535 -17.741 1.00 94.62 204 LEU A CA 1
ATOM 1560 C C . LEU A 1 204 ? 23.030 -4.530 -18.705 1.00 94.62 204 LEU A C 1
ATOM 1562 O O . LEU A 1 204 ? 22.355 -4.029 -19.597 1.00 94.62 204 LEU A O 1
ATOM 1566 N N . GLU A 1 205 ? 24.326 -4.268 -18.545 1.00 95.81 205 GLU A N 1
ATOM 1567 C CA . GLU A 1 205 ? 25.063 -3.352 -19.407 1.00 95.81 205 GLU A CA 1
ATOM 1568 C C . GLU A 1 205 ? 25.124 -3.827 -20.865 1.00 95.81 205 GLU A C 1
ATOM 1570 O O . GLU A 1 205 ? 25.037 -2.999 -21.770 1.00 95.81 205 GLU A O 1
ATOM 1575 N N . GLU A 1 206 ? 25.227 -5.138 -21.107 1.00 94.88 206 GLU A N 1
ATOM 1576 C CA . GLU A 1 206 ? 25.153 -5.710 -22.457 1.00 94.88 206 GLU A CA 1
ATOM 1577 C C . GLU A 1 206 ? 23.761 -5.556 -23.084 1.00 94.88 206 GLU A C 1
ATOM 1579 O O . GLU A 1 206 ? 23.660 -5.429 -24.304 1.00 94.88 206 GLU A O 1
ATOM 1584 N N . ASP A 1 207 ? 22.704 -5.552 -22.267 1.00 92.31 207 ASP A N 1
ATOM 1585 C CA . ASP A 1 207 ? 21.316 -5.474 -22.727 1.00 92.31 207 ASP A CA 1
ATOM 1586 C C . ASP A 1 207 ? 20.870 -4.028 -23.011 1.00 92.31 207 ASP A C 1
ATOM 1588 O O . ASP A 1 207 ? 20.326 -3.739 -24.076 1.00 92.31 207 ASP A O 1
ATOM 1592 N N . ILE A 1 208 ? 21.160 -3.084 -22.103 1.00 93.56 208 ILE A N 1
ATOM 1593 C CA . ILE A 1 208 ? 20.693 -1.684 -22.220 1.00 93.56 208 ILE A CA 1
ATOM 1594 C C . ILE A 1 208 ? 21.762 -0.703 -22.724 1.00 93.56 208 ILE A C 1
ATOM 1596 O O . ILE A 1 208 ? 21.440 0.411 -23.157 1.00 93.56 208 ILE A O 1
ATOM 1600 N N . GLY A 1 209 ? 23.033 -1.108 -22.688 1.00 95.56 209 GLY A N 1
ATOM 1601 C CA . GLY A 1 209 ? 24.192 -0.282 -23.014 1.00 95.56 209 GLY A CA 1
ATOM 1602 C C . GLY A 1 209 ? 24.703 0.564 -21.841 1.00 95.56 209 GLY A C 1
ATOM 1603 O O . GLY A 1 209 ? 23.946 1.016 -20.980 1.00 95.56 209 GLY A O 1
ATOM 1604 N N . THR A 1 210 ? 26.010 0.844 -21.850 1.00 96.62 210 THR A N 1
ATOM 1605 C CA . THR A 1 210 ? 26.712 1.616 -20.807 1.00 96.62 210 THR A CA 1
ATOM 1606 C C . THR A 1 210 ? 26.091 2.985 -20.535 1.00 96.62 210 THR A C 1
ATOM 1608 O O . THR A 1 210 ? 25.976 3.380 -19.381 1.00 96.62 210 THR A O 1
ATOM 1611 N N . GLU A 1 211 ? 25.657 3.709 -21.572 1.00 96.69 211 GLU A N 1
ATOM 1612 C CA . GLU A 1 211 ? 25.100 5.059 -21.411 1.00 96.69 211 GLU A CA 1
ATOM 1613 C C . GLU A 1 211 ? 23.831 5.066 -20.547 1.00 96.69 211 GLU A C 1
ATOM 1615 O O . GLU A 1 211 ? 23.731 5.865 -19.616 1.00 96.69 211 GLU A O 1
ATOM 1620 N N . ARG A 1 212 ? 22.881 4.160 -20.815 1.00 96.00 212 ARG A N 1
ATOM 1621 C CA . ARG A 1 212 ? 21.630 4.062 -20.045 1.00 96.00 212 ARG A CA 1
ATOM 1622 C C . ARG A 1 212 ? 21.897 3.635 -18.612 1.00 96.00 212 ARG A C 1
ATOM 1624 O O . ARG A 1 212 ? 21.338 4.226 -17.692 1.00 96.00 212 ARG A O 1
ATOM 1631 N N . LEU A 1 213 ? 22.787 2.660 -18.424 1.00 96.50 213 LEU A N 1
ATOM 1632 C CA . LEU A 1 213 ? 23.156 2.190 -17.094 1.00 96.50 213 LEU A CA 1
ATOM 1633 C C . LEU A 1 213 ? 23.829 3.294 -16.264 1.00 96.50 213 LEU A C 1
ATOM 1635 O O . LEU A 1 213 ? 23.463 3.495 -15.111 1.00 96.50 213 LEU A O 1
ATOM 1639 N N . ASP A 1 214 ? 24.760 4.051 -16.849 1.00 96.62 214 ASP A N 1
ATOM 1640 C CA . ASP A 1 214 ? 25.420 5.167 -16.163 1.00 96.62 214 ASP A CA 1
ATOM 1641 C C . ASP A 1 214 ? 24.434 6.294 -15.816 1.00 96.62 214 ASP A C 1
ATOM 1643 O O . ASP A 1 214 ? 24.551 6.908 -14.756 1.00 96.62 214 ASP A O 1
ATOM 1647 N N . ARG A 1 215 ? 23.455 6.578 -16.688 1.00 96.50 215 ARG A N 1
ATOM 1648 C CA . ARG A 1 215 ? 22.383 7.545 -16.396 1.00 96.50 215 ARG A CA 1
ATOM 1649 C C . ARG A 1 215 ? 21.497 7.073 -15.245 1.00 96.50 215 ARG A C 1
ATOM 1651 O O . ARG A 1 215 ? 21.229 7.864 -14.348 1.00 96.50 215 ARG A O 1
ATOM 1658 N N . PHE A 1 216 ? 21.082 5.807 -15.262 1.00 95.25 216 PHE A N 1
ATOM 1659 C CA . PHE A 1 216 ? 20.291 5.206 -14.190 1.00 95.25 216 PHE A CA 1
ATOM 1660 C C . PHE A 1 216 ? 21.018 5.301 -12.843 1.00 95.25 216 PHE A C 1
ATOM 1662 O O . PHE A 1 216 ? 20.457 5.822 -11.887 1.00 95.25 216 PHE A O 1
ATOM 1669 N N . VAL A 1 217 ? 22.290 4.887 -12.784 1.00 94.75 217 VAL A N 1
ATOM 1670 C CA . VAL A 1 217 ? 23.099 4.946 -11.554 1.00 94.75 217 VAL A CA 1
ATOM 1671 C C . VAL A 1 217 ? 23.170 6.368 -10.996 1.00 94.75 217 VAL A C 1
ATOM 1673 O O . VAL A 1 217 ? 22.895 6.560 -9.817 1.00 94.75 217 VAL A O 1
ATOM 1676 N N . ARG A 1 218 ? 23.449 7.372 -11.841 1.00 94.50 218 ARG A N 1
ATOM 1677 C CA . ARG A 1 218 ? 23.487 8.781 -11.407 1.00 94.50 218 ARG A CA 1
ATOM 1678 C C . ARG A 1 218 ? 22.149 9.259 -10.853 1.00 94.50 218 ARG A C 1
ATOM 1680 O O . ARG A 1 218 ? 22.131 9.911 -9.823 1.00 94.50 218 ARG A O 1
ATOM 1687 N N . ILE A 1 219 ? 21.041 8.921 -11.514 1.00 93.00 219 ILE A N 1
ATOM 1688 C CA . ILE A 1 219 ? 19.693 9.292 -11.060 1.00 93.00 219 ILE A CA 1
ATOM 1689 C C . ILE A 1 219 ? 19.398 8.709 -9.671 1.00 93.00 219 ILE A C 1
ATOM 1691 O O . ILE A 1 219 ? 18.864 9.412 -8.813 1.00 93.00 219 ILE A O 1
ATOM 1695 N N . MET A 1 220 ? 19.759 7.446 -9.435 1.00 91.00 220 MET A N 1
ATOM 1696 C CA . MET A 1 220 ? 19.569 6.803 -8.132 1.00 91.00 220 MET A CA 1
ATOM 1697 C C . MET A 1 220 ? 20.444 7.461 -7.054 1.00 91.00 220 MET A C 1
ATOM 1699 O O . MET A 1 220 ? 19.934 7.790 -5.985 1.00 91.00 220 MET A O 1
ATOM 1703 N N . GLU A 1 221 ? 21.722 7.729 -7.351 1.00 90.75 221 GLU A N 1
ATOM 1704 C CA . GLU A 1 221 ? 22.650 8.426 -6.446 1.00 90.75 221 GLU A CA 1
ATOM 1705 C C . GLU A 1 221 ? 22.175 9.848 -6.101 1.00 90.75 221 GLU A C 1
ATOM 1707 O O . GLU A 1 221 ? 22.160 10.221 -4.927 1.00 90.75 221 GLU A O 1
ATOM 1712 N N . ASP A 1 222 ? 21.734 10.621 -7.099 1.00 89.62 222 ASP A N 1
ATOM 1713 C CA . ASP A 1 222 ? 21.183 11.973 -6.925 1.00 89.62 222 ASP A CA 1
ATOM 1714 C C . ASP A 1 222 ? 19.884 11.960 -6.097 1.00 89.62 222 ASP A C 1
ATOM 1716 O O . ASP A 1 222 ? 19.583 12.926 -5.396 1.00 89.62 222 ASP A O 1
ATOM 1720 N N . SER A 1 223 ? 19.146 10.845 -6.132 1.00 85.19 223 SER A N 1
ATOM 1721 C CA . SER A 1 223 ? 17.948 10.600 -5.315 1.00 85.19 223 SER A CA 1
ATOM 1722 C C . SER A 1 223 ? 18.270 9.998 -3.938 1.00 85.19 223 SER A C 1
ATOM 1724 O O . SER A 1 223 ? 17.369 9.573 -3.220 1.00 85.19 223 SER A O 1
ATOM 1726 N N . GLY A 1 224 ? 19.551 9.919 -3.559 1.00 86.25 224 GLY A N 1
ATOM 1727 C CA . GLY A 1 224 ? 19.987 9.394 -2.264 1.00 86.25 224 GLY A CA 1
ATOM 1728 C C . GLY A 1 224 ? 19.891 7.872 -2.120 1.00 86.25 224 GLY A C 1
ATOM 1729 O O . GLY A 1 224 ? 20.046 7.363 -1.010 1.00 86.25 224 GLY A O 1
ATOM 1730 N N . ILE A 1 225 ? 19.662 7.136 -3.213 1.00 85.31 225 ILE A N 1
ATOM 1731 C CA . ILE A 1 225 ? 19.570 5.674 -3.219 1.00 85.31 225 ILE A CA 1
ATOM 1732 C C . ILE A 1 225 ? 20.931 5.097 -3.635 1.00 85.31 225 ILE A C 1
ATOM 1734 O O . ILE A 1 225 ? 21.308 5.179 -4.808 1.00 85.31 225 ILE A O 1
ATOM 1738 N N . PRO A 1 226 ? 21.694 4.493 -2.706 1.00 81.31 226 PRO A N 1
ATOM 1739 C CA . PRO A 1 226 ? 23.004 3.950 -3.023 1.00 81.31 226 PRO A CA 1
ATOM 1740 C C . PRO A 1 226 ? 22.865 2.704 -3.899 1.00 81.31 226 PRO A C 1
ATOM 1742 O O . PRO A 1 226 ? 22.321 1.681 -3.479 1.00 81.31 226 PRO A O 1
ATOM 1745 N N . VAL A 1 227 ? 23.419 2.765 -5.106 1.00 85.19 227 VAL A N 1
ATOM 1746 C CA . VAL A 1 227 ? 23.457 1.644 -6.050 1.00 85.19 227 VAL A CA 1
ATOM 1747 C C . VAL A 1 227 ? 24.895 1.283 -6.392 1.00 85.19 227 VAL A C 1
ATOM 1749 O O . VAL A 1 227 ? 25.713 2.127 -6.743 1.00 85.19 227 VAL A O 1
ATOM 1752 N N . ILE A 1 228 ? 25.209 -0.009 -6.317 1.00 87.44 228 ILE A N 1
ATOM 1753 C CA . ILE A 1 228 ? 26.496 -0.546 -6.761 1.00 87.44 228 ILE A CA 1
ATOM 1754 C C . ILE A 1 228 ? 26.289 -1.058 -8.184 1.00 87.44 228 ILE A C 1
ATOM 1756 O O . ILE A 1 228 ? 25.584 -2.046 -8.381 1.00 87.44 228 ILE A O 1
ATOM 1760 N N . LYS A 1 229 ? 26.899 -0.396 -9.178 1.00 89.75 229 LYS A N 1
ATOM 1761 C CA . LYS A 1 229 ? 26.737 -0.732 -10.608 1.00 89.75 229 LYS A CA 1
ATOM 1762 C C . LYS A 1 229 ? 26.988 -2.220 -10.908 1.00 89.75 229 LYS A C 1
ATOM 1764 O O . LYS A 1 229 ? 26.285 -2.799 -11.736 1.00 89.75 229 LYS A O 1
ATOM 1769 N N . ASP A 1 230 ? 27.939 -2.847 -10.218 1.00 89.81 230 ASP A N 1
ATOM 1770 C CA . ASP A 1 230 ? 28.255 -4.273 -10.381 1.00 89.81 230 ASP A CA 1
ATOM 1771 C C . ASP A 1 230 ? 27.122 -5.194 -9.892 1.00 89.81 230 ASP A C 1
ATOM 1773 O O . ASP A 1 230 ? 26.855 -6.225 -10.510 1.00 89.81 230 ASP A O 1
ATOM 1777 N N . ASN A 1 231 ? 26.375 -4.794 -8.858 1.00 87.56 231 ASN A N 1
ATOM 1778 C CA . ASN A 1 231 ? 25.241 -5.571 -8.344 1.00 87.56 231 ASN A CA 1
ATOM 1779 C C . ASN A 1 231 ? 24.029 -5.531 -9.291 1.00 87.56 231 ASN A C 1
ATOM 1781 O O . ASN A 1 231 ? 23.179 -6.415 -9.243 1.00 87.56 231 ASN A O 1
ATOM 1785 N N . LEU A 1 232 ? 23.961 -4.544 -10.190 1.00 91.25 232 LEU A N 1
ATOM 1786 C CA . LEU A 1 232 ? 22.884 -4.426 -11.178 1.00 91.25 232 LEU A CA 1
ATOM 1787 C C . LEU A 1 232 ? 23.075 -5.366 -12.377 1.00 91.25 232 LEU A C 1
ATOM 1789 O O . LEU A 1 232 ? 22.156 -5.560 -13.164 1.00 91.25 232 LEU A O 1
ATOM 1793 N N . GLN A 1 233 ? 24.249 -5.976 -12.558 1.00 94.25 233 GLN A N 1
ATOM 1794 C CA . GLN A 1 233 ? 24.539 -6.733 -13.781 1.00 94.25 233 GLN A CA 1
ATOM 1795 C C . GLN A 1 233 ? 23.654 -7.973 -13.962 1.00 94.25 233 GLN A C 1
ATOM 1797 O O . GLN A 1 233 ? 23.496 -8.440 -15.088 1.00 94.25 233 GLN A O 1
ATOM 1802 N N . GLN A 1 234 ? 23.061 -8.493 -12.886 1.00 93.12 234 GLN A N 1
ATOM 1803 C CA . GLN A 1 234 ? 22.264 -9.722 -12.897 1.00 93.12 234 GLN A CA 1
ATOM 1804 C C . GLN A 1 234 ? 20.744 -9.491 -12.889 1.00 93.12 234 GLN A C 1
ATOM 1806 O O . GLN A 1 234 ? 20.012 -10.472 -12.867 1.00 93.12 234 GLN A O 1
ATOM 1811 N N . ILE A 1 235 ? 20.248 -8.248 -12.954 1.00 92.19 235 ILE A N 1
ATOM 1812 C CA . ILE A 1 235 ? 18.796 -7.965 -12.946 1.00 92.19 235 ILE A CA 1
ATOM 1813 C C . ILE A 1 235 ? 18.242 -7.732 -14.356 1.00 92.19 235 ILE A C 1
ATOM 1815 O O . ILE A 1 235 ? 18.851 -7.004 -15.137 1.00 92.19 235 ILE A O 1
ATOM 1819 N N . LYS A 1 236 ? 17.076 -8.282 -14.692 1.00 92.12 236 LYS A N 1
ATOM 1820 C CA . LYS A 1 236 ? 16.395 -8.101 -15.985 1.00 92.12 236 LYS A CA 1
ATOM 1821 C C . LYS A 1 236 ? 16.145 -6.619 -16.292 1.00 92.12 236 LYS A C 1
ATOM 1823 O O . LYS A 1 236 ? 15.867 -5.828 -15.398 1.00 92.12 236 LYS A O 1
ATOM 1828 N N . SER A 1 237 ? 16.191 -6.225 -17.561 1.00 91.50 237 SER A N 1
ATOM 1829 C CA . SER A 1 237 ? 16.155 -4.805 -17.952 1.00 91.50 237 SER A CA 1
ATOM 1830 C C . SER A 1 237 ? 14.824 -4.089 -17.698 1.00 91.50 237 SER A C 1
ATOM 1832 O O . SER A 1 237 ? 14.813 -2.875 -17.533 1.00 91.50 237 SER A O 1
ATOM 1834 N N . TRP A 1 238 ? 13.702 -4.801 -17.592 1.00 89.75 238 TRP A N 1
ATOM 1835 C CA . TRP A 1 238 ? 12.430 -4.179 -17.202 1.00 89.75 238 TRP A CA 1
ATOM 1836 C C . TRP A 1 238 ? 12.436 -3.686 -15.738 1.00 89.75 238 TRP A C 1
ATOM 1838 O O . TRP A 1 238 ? 11.698 -2.765 -15.395 1.00 89.75 238 TRP A O 1
ATOM 1848 N N . THR A 1 239 ? 13.301 -4.238 -14.876 1.00 88.88 239 THR A N 1
ATOM 1849 C CA . THR A 1 239 ? 13.369 -3.880 -13.443 1.00 88.88 239 THR A CA 1
ATOM 1850 C C . THR A 1 239 ? 13.802 -2.434 -13.220 1.00 88.88 239 THR A C 1
ATOM 1852 O O . THR A 1 239 ? 13.288 -1.764 -12.325 1.00 88.88 239 THR A O 1
ATOM 1855 N N . ILE A 1 240 ? 14.722 -1.919 -14.043 1.00 89.62 240 ILE A N 1
ATOM 1856 C CA . ILE A 1 240 ? 15.156 -0.520 -13.955 1.00 89.62 240 ILE A CA 1
ATOM 1857 C C . ILE A 1 240 ? 14.053 0.428 -14.417 1.00 89.62 240 ILE A C 1
ATOM 1859 O O . ILE A 1 240 ? 13.906 1.517 -13.872 1.00 89.62 240 ILE A O 1
ATOM 1863 N N . LEU A 1 241 ? 13.250 -0.000 -15.393 1.00 87.12 241 LEU A N 1
ATOM 1864 C CA . LEU A 1 241 ? 12.140 0.781 -15.911 1.00 87.12 241 LEU A CA 1
ATOM 1865 C C . LEU A 1 241 ? 11.051 0.926 -14.850 1.00 87.12 241 LEU A C 1
ATOM 1867 O O . LEU A 1 241 ? 10.579 2.033 -14.607 1.00 87.12 241 LEU A O 1
ATOM 1871 N N . ASN A 1 242 ? 10.744 -0.167 -14.151 1.00 84.75 242 ASN A N 1
ATOM 1872 C CA . ASN A 1 242 ? 9.842 -0.126 -13.013 1.00 84.75 242 ASN A CA 1
ATOM 1873 C C . ASN A 1 242 ? 10.328 0.845 -11.925 1.00 84.75 242 ASN A C 1
ATOM 1875 O O . ASN A 1 242 ? 9.549 1.668 -11.466 1.00 84.75 242 ASN A O 1
ATOM 1879 N N . GLN A 1 243 ? 11.614 0.824 -11.563 1.00 86.00 243 GLN A N 1
ATOM 1880 C CA . GLN A 1 243 ? 12.159 1.749 -10.559 1.00 86.00 243 GLN A CA 1
ATOM 1881 C C . GLN A 1 243 ? 12.071 3.218 -10.988 1.00 86.00 243 GLN A C 1
ATOM 1883 O O . GLN A 1 243 ? 11.670 4.069 -10.193 1.00 86.00 243 GLN A O 1
ATOM 1888 N N . LEU A 1 244 ? 12.410 3.517 -12.246 1.00 88.31 244 LEU A N 1
ATOM 1889 C CA . LEU A 1 244 ? 12.324 4.870 -12.800 1.00 88.31 244 LEU A CA 1
ATOM 1890 C C . LEU A 1 244 ? 10.885 5.403 -12.821 1.00 88.31 244 LEU A C 1
ATOM 1892 O O . LEU A 1 244 ? 10.690 6.609 -12.702 1.00 88.31 244 LEU A O 1
ATOM 1896 N N . ASP A 1 245 ? 9.878 4.538 -12.955 1.00 82.81 245 ASP A N 1
ATOM 1897 C CA . ASP A 1 245 ? 8.474 4.958 -12.941 1.00 82.81 245 ASP A CA 1
ATOM 1898 C C . ASP A 1 245 ? 8.017 5.465 -11.563 1.00 82.81 245 ASP A C 1
ATOM 1900 O O . ASP A 1 245 ? 7.211 6.393 -11.497 1.00 82.81 245 ASP A O 1
ATOM 1904 N N . VAL A 1 246 ? 8.539 4.901 -10.469 1.00 80.25 246 VAL A N 1
ATOM 1905 C CA . VAL A 1 246 ? 8.100 5.242 -9.100 1.00 80.25 246 VAL A CA 1
ATOM 1906 C C . VAL A 1 246 ? 8.950 6.346 -8.468 1.00 80.25 246 VAL A C 1
ATOM 1908 O O . VAL A 1 246 ? 8.471 7.113 -7.627 1.00 80.25 246 VAL A O 1
ATOM 1911 N N . LEU A 1 247 ? 10.218 6.447 -8.874 1.00 86.19 247 LEU A N 1
ATOM 1912 C CA . LEU A 1 247 ? 11.201 7.354 -8.281 1.00 86.19 247 LEU A CA 1
ATOM 1913 C C . LEU A 1 247 ? 10.758 8.831 -8.184 1.00 86.19 247 LEU A C 1
ATOM 1915 O O . LEU A 1 247 ? 10.984 9.420 -7.125 1.00 86.19 247 LEU A O 1
ATOM 1919 N N . PRO A 1 248 ? 10.090 9.436 -9.197 1.00 85.00 248 PRO A N 1
ATOM 1920 C CA . PRO A 1 248 ? 9.671 10.841 -9.150 1.00 85.00 248 PRO A CA 1
ATOM 1921 C C . PRO A 1 248 ? 8.792 11.200 -7.952 1.00 85.00 248 PRO A C 1
ATOM 1923 O O . PRO A 1 248 ? 8.754 12.354 -7.540 1.00 85.00 248 PRO A O 1
ATOM 1926 N N . VAL A 1 249 ? 8.062 10.218 -7.427 1.00 82.75 249 VAL A N 1
ATOM 1927 C CA . VAL A 1 249 ? 7.143 10.394 -6.308 1.00 82.75 249 VAL A CA 1
ATOM 1928 C C . VAL A 1 249 ? 7.820 10.078 -4.978 1.00 82.75 249 VAL A C 1
ATOM 1930 O O . VAL A 1 249 ? 7.591 10.783 -4.002 1.00 82.75 249 VAL A O 1
ATOM 1933 N N . LEU A 1 250 ? 8.636 9.022 -4.911 1.00 80.06 250 LEU A N 1
ATOM 1934 C CA . LEU A 1 250 ? 9.210 8.557 -3.640 1.00 80.06 250 LEU A CA 1
ATOM 1935 C C . LEU A 1 250 ? 10.283 9.479 -3.067 1.00 80.06 250 LEU A C 1
ATOM 1937 O O . LEU A 1 250 ? 10.528 9.442 -1.866 1.00 80.06 250 LEU A O 1
ATOM 1941 N N . ASN A 1 251 ? 10.901 10.316 -3.899 1.00 76.94 251 ASN A N 1
ATOM 1942 C CA . ASN A 1 251 ? 11.844 11.325 -3.424 1.00 76.94 251 ASN A CA 1
ATOM 1943 C C . ASN A 1 251 ? 11.149 12.540 -2.772 1.00 76.94 251 ASN A C 1
ATOM 1945 O O . ASN A 1 251 ? 11.807 13.444 -2.259 1.00 76.94 251 ASN A O 1
ATOM 1949 N N . GLU A 1 252 ? 9.816 12.585 -2.785 1.00 79.06 252 GLU A N 1
ATOM 1950 C CA . GLU A 1 252 ? 9.044 13.728 -2.315 1.00 79.06 252 GLU A CA 1
ATOM 1951 C C . GLU A 1 252 ? 8.408 13.447 -0.961 1.00 79.06 252 GLU A C 1
ATOM 1953 O O . GLU A 1 252 ? 7.542 12.587 -0.816 1.00 79.06 252 GLU A O 1
ATOM 1958 N N . ASN A 1 253 ? 8.771 14.244 0.040 1.00 78.31 253 ASN A N 1
ATOM 1959 C CA . ASN A 1 253 ? 8.031 14.281 1.295 1.00 78.31 253 ASN A CA 1
ATOM 1960 C C . ASN A 1 253 ? 6.654 14.936 1.035 1.00 78.31 253 ASN A C 1
ATOM 1962 O O . ASN A 1 253 ? 6.617 16.005 0.416 1.00 78.31 253 ASN A O 1
ATOM 1966 N N . PRO A 1 254 ? 5.523 14.353 1.477 1.00 86.38 254 PRO A N 1
ATOM 1967 C CA . PRO A 1 254 ? 5.386 13.338 2.529 1.00 86.38 254 PRO A CA 1
ATOM 1968 C C . PRO A 1 254 ? 5.085 11.909 2.043 1.00 86.38 254 PRO A C 1
ATOM 1970 O O . PRO A 1 254 ? 4.433 11.164 2.767 1.00 86.38 254 PRO A O 1
ATOM 1973 N N . TYR A 1 255 ? 5.490 11.515 0.837 1.00 88.38 255 TYR A N 1
ATOM 1974 C CA . TYR A 1 255 ? 5.072 10.236 0.256 1.00 88.38 255 TYR A CA 1
ATOM 1975 C C . TYR A 1 255 ? 5.999 9.086 0.615 1.00 88.38 255 TYR A C 1
ATOM 1977 O O . TYR A 1 255 ? 7.220 9.223 0.621 1.00 88.38 255 TYR A O 1
ATOM 1985 N N . SER A 1 256 ? 5.410 7.923 0.892 1.00 86.38 256 SER A N 1
ATOM 1986 C CA . SER A 1 256 ? 6.177 6.722 1.205 1.00 86.38 256 SER A CA 1
ATOM 1987 C C . SER A 1 256 ? 5.394 5.443 0.933 1.00 86.38 256 SER A C 1
ATOM 1989 O O . SER A 1 256 ? 4.194 5.368 1.200 1.00 86.38 256 SER A O 1
ATOM 1991 N N . VAL A 1 257 ? 6.105 4.405 0.485 1.00 84.06 257 VAL A N 1
ATOM 1992 C CA . VAL A 1 257 ? 5.603 3.018 0.461 1.00 84.06 257 VAL A CA 1
ATOM 1993 C C . VAL A 1 257 ? 5.372 2.466 1.867 1.00 84.06 257 VAL A C 1
ATOM 1995 O O . VAL A 1 257 ? 4.471 1.668 2.083 1.00 84.06 257 VAL A O 1
ATOM 1998 N N . MET A 1 258 ? 6.125 2.943 2.866 1.00 83.00 258 MET A N 1
ATOM 1999 C CA . MET A 1 258 ? 5.902 2.558 4.266 1.00 83.00 258 MET A CA 1
ATOM 2000 C C . MET A 1 258 ? 4.589 3.121 4.817 1.00 83.00 258 MET A C 1
ATOM 2002 O O . MET A 1 258 ? 4.070 2.613 5.808 1.00 83.00 258 MET A O 1
ATOM 2006 N N . GLN A 1 259 ? 4.069 4.173 4.175 1.00 88.44 259 GLN A N 1
ATOM 2007 C CA . GLN A 1 259 ? 2.756 4.744 4.452 1.00 88.44 259 GLN A CA 1
ATOM 2008 C C . GLN A 1 259 ? 1.667 4.189 3.523 1.00 88.44 259 GLN A C 1
ATOM 2010 O O . GLN A 1 259 ? 0.555 4.708 3.522 1.00 88.44 259 GLN A O 1
ATOM 2015 N N . GLY A 1 260 ? 1.977 3.155 2.735 1.00 92.19 260 GLY A N 1
ATOM 2016 C CA . GLY A 1 260 ? 1.008 2.416 1.940 1.00 92.19 260 GLY A CA 1
ATOM 2017 C C . GLY A 1 260 ? -0.046 1.736 2.809 1.00 92.19 260 GLY A C 1
ATOM 2018 O O . GLY A 1 260 ? 0.217 1.280 3.927 1.00 92.19 260 GLY A O 1
ATOM 2019 N N . VAL A 1 261 ? -1.267 1.664 2.286 1.00 95.25 261 VAL A N 1
ATOM 2020 C CA . VAL A 1 261 ? -2.405 1.063 2.996 1.00 95.25 261 VAL A CA 1
ATOM 2021 C C . VAL A 1 261 ? -2.202 -0.441 3.143 1.00 95.25 261 VAL A C 1
ATOM 2023 O O . VAL A 1 261 ? -2.480 -0.994 4.204 1.00 95.25 261 VAL A O 1
ATOM 2026 N N . ASP A 1 262 ? -1.662 -1.086 2.111 1.00 93.06 262 ASP A N 1
ATOM 2027 C CA . ASP A 1 262 ? -1.289 -2.500 2.152 1.00 93.06 262 ASP A CA 1
ATOM 2028 C C . ASP A 1 262 ? -0.292 -2.814 3.272 1.00 93.06 262 ASP A C 1
ATOM 2030 O O . ASP A 1 262 ? -0.553 -3.667 4.123 1.00 93.06 262 ASP A O 1
ATOM 2034 N N . GLN A 1 263 ? 0.818 -2.080 3.326 1.00 90.75 263 GLN A N 1
ATOM 2035 C CA . GLN A 1 263 ? 1.845 -2.265 4.339 1.00 90.75 263 GLN A CA 1
ATOM 2036 C C . GLN A 1 263 ? 1.300 -2.027 5.748 1.00 90.75 263 GLN A C 1
ATOM 2038 O O . GLN A 1 263 ? 1.631 -2.776 6.669 1.00 90.75 263 GLN A O 1
ATOM 2043 N N . TYR A 1 264 ? 0.432 -1.027 5.916 1.00 93.75 264 TYR A N 1
ATOM 2044 C CA . TYR A 1 264 ? -0.217 -0.744 7.193 1.00 93.75 264 TYR A CA 1
ATOM 2045 C C . TYR A 1 264 ? -1.015 -1.942 7.724 1.00 93.75 264 TYR A C 1
ATOM 2047 O O . TYR A 1 264 ? -0.807 -2.357 8.865 1.00 93.75 264 TYR A O 1
ATOM 2055 N N . PHE A 1 265 ? -1.887 -2.534 6.906 1.00 96.31 265 PHE A N 1
ATOM 2056 C CA . PHE A 1 265 ? -2.709 -3.667 7.338 1.00 96.31 265 PHE A CA 1
ATOM 2057 C C . PHE A 1 265 ? -1.905 -4.962 7.494 1.00 96.31 265 PHE A C 1
ATOM 2059 O O . PHE A 1 265 ? -2.194 -5.721 8.417 1.00 96.31 265 PHE A O 1
ATOM 2066 N N . MET A 1 266 ? -0.874 -5.204 6.672 1.00 94.06 266 MET A N 1
ATOM 2067 C CA . MET A 1 266 ? 0.042 -6.338 6.877 1.00 94.06 266 MET A CA 1
ATOM 2068 C C . MET A 1 266 ? 0.801 -6.218 8.206 1.00 94.06 266 MET A C 1
ATOM 2070 O O . MET A 1 266 ? 0.864 -7.174 8.979 1.00 94.06 266 MET A O 1
ATOM 2074 N N . ASN A 1 267 ? 1.315 -5.027 8.526 1.00 91.75 267 ASN A N 1
ATOM 2075 C CA . ASN A 1 267 ? 1.984 -4.772 9.804 1.00 91.75 267 ASN A CA 1
ATOM 2076 C C . ASN A 1 267 ? 1.028 -4.936 10.989 1.00 91.75 267 ASN A C 1
ATOM 2078 O O . ASN A 1 267 ? 1.392 -5.540 11.997 1.00 91.75 267 ASN A O 1
ATOM 2082 N N . LEU A 1 268 ? -0.204 -4.434 10.865 1.00 92.62 268 LEU A N 1
ATOM 2083 C CA . LEU A 1 268 ? -1.221 -4.577 11.901 1.00 92.62 268 LEU A CA 1
ATOM 2084 C C . LEU A 1 268 ? -1.639 -6.043 12.094 1.00 92.62 268 LEU A C 1
ATOM 2086 O O . LEU A 1 268 ? -1.820 -6.480 13.230 1.00 92.62 268 LEU A O 1
ATOM 2090 N N . ALA A 1 269 ? -1.766 -6.815 11.012 1.00 95.25 269 ALA A N 1
ATOM 2091 C CA . ALA A 1 269 ? -2.060 -8.242 11.082 1.00 95.25 269 ALA A CA 1
ATOM 2092 C C . ALA A 1 269 ? -0.949 -9.006 11.813 1.00 95.25 269 ALA A C 1
ATOM 2094 O O . ALA A 1 269 ? -1.245 -9.710 12.775 1.00 95.25 269 ALA A O 1
ATOM 2095 N N . ASN A 1 270 ? 0.320 -8.771 11.466 1.00 91.88 270 ASN A N 1
ATOM 2096 C CA . ASN A 1 270 ? 1.458 -9.363 12.174 1.00 91.88 270 ASN A CA 1
ATOM 2097 C C . ASN A 1 270 ? 1.513 -8.965 13.653 1.00 91.88 270 ASN A C 1
ATOM 2099 O O . ASN A 1 270 ? 1.712 -9.816 14.513 1.00 91.88 270 ASN A O 1
ATOM 2103 N N . ALA A 1 271 ? 1.280 -7.691 13.974 1.00 88.38 271 ALA A N 1
ATOM 2104 C CA . ALA A 1 271 ? 1.267 -7.215 15.358 1.00 88.38 271 ALA A CA 1
ATOM 2105 C C . ALA A 1 271 ? 0.102 -7.778 16.195 1.00 88.38 271 ALA A C 1
ATOM 2107 O O . ALA A 1 271 ? 0.126 -7.682 17.422 1.00 88.38 271 ALA A O 1
ATOM 2108 N N . THR A 1 272 ? -0.927 -8.332 15.547 1.00 89.75 272 THR A N 1
ATOM 2109 C CA . THR A 1 272 ? -2.116 -8.912 16.192 1.00 89.75 272 THR A CA 1
ATOM 2110 C C . THR A 1 272 ? -2.241 -10.421 15.976 1.00 89.75 272 THR A C 1
ATOM 2112 O O . THR A 1 272 ? -3.302 -10.984 16.249 1.00 89.75 272 THR A O 1
ATOM 2115 N N . ASP A 1 273 ? -1.177 -11.073 15.493 1.00 93.44 273 ASP A N 1
ATOM 2116 C CA . ASP A 1 273 ? -1.132 -12.503 15.157 1.00 93.44 273 ASP A CA 1
ATOM 2117 C C . ASP A 1 273 ? -2.269 -12.956 14.211 1.00 93.44 273 ASP A C 1
ATOM 2119 O O . ASP A 1 273 ? -2.702 -14.113 14.234 1.00 93.44 273 ASP A O 1
ATOM 2123 N N . LYS A 1 274 ? -2.788 -12.046 13.374 1.00 97.06 274 LYS A N 1
ATOM 2124 C CA . LYS A 1 274 ? -3.812 -12.361 12.374 1.00 97.06 274 LYS A CA 1
ATOM 2125 C C . LYS A 1 274 ? -3.141 -13.032 11.169 1.00 97.06 274 LYS A C 1
ATOM 2127 O O . LYS A 1 274 ? -2.261 -12.412 10.575 1.00 97.06 274 LYS A O 1
ATOM 2132 N N . PRO A 1 275 ? -3.548 -14.254 10.772 1.00 98.00 275 PRO A N 1
ATOM 2133 C CA . PRO A 1 275 ? -2.966 -14.933 9.619 1.00 98.00 275 PRO A CA 1
ATOM 2134 C C . PRO A 1 275 ? -3.073 -14.095 8.345 1.00 98.00 275 PRO A C 1
ATOM 2136 O O . PRO A 1 275 ? -4.137 -13.537 8.062 1.00 98.00 275 PRO A O 1
ATOM 2139 N N . ILE A 1 276 ? -1.978 -14.044 7.586 1.00 98.31 276 ILE A N 1
ATOM 2140 C CA . ILE A 1 276 ? -1.886 -13.358 6.298 1.00 98.31 276 ILE A CA 1
ATOM 2141 C C . ILE A 1 276 ? -1.745 -14.407 5.190 1.00 98.31 276 ILE A C 1
ATOM 2143 O O . ILE A 1 276 ? -1.019 -15.395 5.323 1.00 98.31 276 ILE A O 1
ATOM 2147 N N . HIS A 1 277 ? -2.477 -14.213 4.097 1.00 98.06 277 HIS A N 1
ATOM 2148 C CA . HIS A 1 277 ? -2.465 -15.077 2.923 1.00 98.06 277 HIS A CA 1
ATOM 2149 C C . HIS A 1 277 ? -2.405 -14.249 1.639 1.00 98.06 277 HIS A C 1
ATOM 2151 O O . HIS A 1 277 ? -2.844 -13.102 1.608 1.00 98.06 277 HIS A O 1
ATOM 2157 N N . SER A 1 278 ? -1.887 -14.835 0.561 1.00 97.50 278 SER A N 1
ATOM 2158 C CA . SER A 1 278 ? -1.835 -14.196 -0.759 1.00 97.50 278 SER A CA 1
ATOM 2159 C C . SER A 1 278 ? -2.972 -14.684 -1.659 1.00 97.50 278 SER A C 1
ATOM 2161 O O . SER A 1 278 ? -3.250 -15.886 -1.714 1.00 97.50 278 SER A O 1
ATOM 2163 N N . VAL A 1 279 ? -3.637 -13.768 -2.367 1.00 97.25 279 VAL A N 1
ATOM 2164 C CA . VAL A 1 279 ? -4.661 -14.108 -3.372 1.00 97.25 279 VAL A CA 1
ATOM 2165 C C . VAL A 1 279 ? -4.056 -14.463 -4.729 1.00 97.25 279 VAL A C 1
ATOM 2167 O O . VAL A 1 279 ? -4.713 -15.118 -5.534 1.00 97.25 279 VAL A O 1
ATOM 2170 N N . GLU A 1 280 ? -2.804 -14.080 -4.973 1.00 94.69 280 GLU A N 1
ATOM 2171 C CA . GLU A 1 280 ? -2.045 -14.430 -6.172 1.00 94.69 280 GLU A CA 1
ATOM 2172 C C . GLU A 1 280 ? -0.636 -14.935 -5.823 1.00 94.69 280 GLU A C 1
ATOM 2174 O O . GLU A 1 280 ? -0.282 -15.109 -4.657 1.00 94.69 280 GLU A O 1
ATOM 2179 N N . THR A 1 281 ? 0.159 -15.248 -6.847 1.00 95.12 281 THR A N 1
ATOM 2180 C CA . THR A 1 281 ? 1.542 -15.717 -6.700 1.00 95.12 281 THR A CA 1
ATOM 2181 C C . THR A 1 281 ? 2.518 -14.703 -7.278 1.00 95.12 281 THR A C 1
ATOM 2183 O O . THR A 1 281 ? 2.159 -13.927 -8.168 1.00 95.12 281 THR A O 1
ATOM 2186 N N . VAL A 1 282 ? 3.778 -14.761 -6.832 1.00 93.50 282 VAL A N 1
ATOM 2187 C CA . VAL A 1 282 ? 4.864 -13.932 -7.379 1.00 93.50 282 VAL A CA 1
ATOM 2188 C C . VAL A 1 282 ? 4.941 -14.070 -8.898 1.00 93.50 282 VAL A C 1
ATOM 2190 O O . VAL A 1 282 ? 5.000 -13.071 -9.604 1.00 93.50 282 VAL A O 1
ATOM 2193 N N . GLU A 1 283 ? 4.856 -15.295 -9.417 1.00 94.38 283 GLU A N 1
ATOM 2194 C CA . GLU A 1 283 ? 4.853 -15.560 -10.860 1.00 94.38 283 GLU A CA 1
ATOM 2195 C C . GLU A 1 283 ? 3.743 -14.790 -11.592 1.00 94.38 283 GLU A C 1
ATOM 2197 O O . GLU A 1 283 ? 3.996 -14.162 -12.619 1.00 94.38 283 GLU A O 1
ATOM 2202 N N . ILE A 1 284 ? 2.508 -14.815 -11.077 1.00 92.69 284 ILE A N 1
ATOM 2203 C CA . ILE A 1 284 ? 1.366 -14.142 -11.711 1.00 92.69 284 ILE A CA 1
ATOM 2204 C C . ILE A 1 284 ? 1.580 -12.626 -11.725 1.00 92.69 284 ILE A C 1
ATOM 2206 O O . ILE A 1 284 ? 1.444 -12.006 -12.783 1.00 92.69 284 ILE A O 1
ATOM 2210 N N . GLN A 1 285 ? 1.938 -12.039 -10.583 1.00 90.81 285 GLN A N 1
ATOM 2211 C CA . GLN A 1 285 ? 2.125 -10.595 -10.478 1.00 90.81 285 GLN A CA 1
ATOM 2212 C C . GLN A 1 285 ? 3.299 -10.132 -11.352 1.00 90.81 285 GLN A C 1
ATOM 2214 O O . GLN A 1 285 ? 3.159 -9.244 -12.193 1.00 90.81 285 GLN A O 1
ATOM 2219 N N . MET A 1 286 ? 4.450 -10.788 -11.214 1.00 89.69 286 MET A N 1
ATOM 2220 C CA . MET A 1 286 ? 5.692 -10.349 -11.837 1.00 89.69 286 MET A CA 1
ATOM 2221 C C . MET A 1 286 ? 5.747 -10.616 -13.340 1.00 89.69 286 MET A C 1
ATOM 2223 O O . MET A 1 286 ? 6.265 -9.775 -14.070 1.00 89.69 286 MET A O 1
ATOM 2227 N N . SER A 1 287 ? 5.170 -11.720 -13.831 1.00 90.38 287 SER A N 1
ATOM 2228 C CA . SER A 1 287 ? 5.068 -11.957 -15.281 1.00 90.38 287 SER A CA 1
ATOM 2229 C C . SER A 1 287 ? 4.208 -10.901 -15.974 1.00 90.38 287 SER A C 1
ATOM 2231 O O . SER A 1 287 ? 4.512 -10.499 -17.092 1.00 90.38 287 SER A O 1
ATOM 2233 N N . THR A 1 288 ? 3.181 -10.397 -15.289 1.00 88.56 288 THR A N 1
ATOM 2234 C CA . THR A 1 288 ? 2.314 -9.331 -15.798 1.00 88.56 288 THR A CA 1
ATOM 2235 C C . THR A 1 288 ? 3.045 -7.981 -15.847 1.00 88.56 288 THR A C 1
ATOM 2237 O O . THR A 1 288 ? 2.911 -7.220 -16.804 1.00 88.56 288 THR A O 1
ATOM 2240 N N . ILE A 1 289 ? 3.877 -7.696 -14.840 1.00 86.38 289 ILE A N 1
ATOM 2241 C CA . ILE A 1 289 ? 4.750 -6.512 -14.813 1.00 86.38 289 ILE A CA 1
ATOM 2242 C C . ILE A 1 289 ? 5.827 -6.603 -15.904 1.00 86.38 289 ILE A C 1
ATOM 2244 O O . ILE A 1 289 ? 6.097 -5.628 -16.603 1.00 86.38 289 ILE A O 1
ATOM 2248 N N . GLU A 1 290 ? 6.436 -7.774 -16.075 1.00 87.94 290 GLU A N 1
ATOM 2249 C CA . GLU A 1 290 ? 7.399 -8.029 -17.146 1.00 87.94 290 GLU A CA 1
ATOM 2250 C C . GLU A 1 290 ? 6.749 -7.859 -18.529 1.00 87.94 290 GLU A C 1
ATOM 2252 O O . GLU A 1 290 ? 7.328 -7.195 -19.386 1.00 87.94 290 GLU A O 1
ATOM 2257 N N . GLU A 1 291 ? 5.525 -8.358 -18.729 1.00 86.94 291 GLU A N 1
ATOM 2258 C CA . GLU A 1 291 ? 4.746 -8.172 -19.961 1.00 86.94 291 GLU A CA 1
ATOM 2259 C C . GLU A 1 291 ? 4.431 -6.695 -20.239 1.00 86.94 291 GLU A C 1
ATOM 2261 O O . GLU A 1 291 ? 4.538 -6.255 -21.384 1.00 86.94 291 GLU A O 1
ATOM 2266 N N . LEU A 1 292 ? 4.110 -5.906 -19.207 1.00 83.31 292 LEU A N 1
ATOM 2267 C CA . LEU A 1 292 ? 3.877 -4.465 -19.343 1.00 83.31 292 LEU A CA 1
ATOM 2268 C C . LEU A 1 292 ? 5.110 -3.729 -19.889 1.00 83.31 292 LEU A C 1
ATOM 2270 O O . LEU A 1 292 ? 4.990 -2.845 -20.741 1.00 83.31 292 LEU A O 1
ATOM 2274 N N . TYR A 1 293 ? 6.287 -4.052 -19.355 1.00 80.75 293 TYR A N 1
ATOM 2275 C CA . TYR A 1 293 ? 7.512 -3.292 -19.603 1.00 80.75 293 TYR A CA 1
ATOM 2276 C C . TYR A 1 293 ? 8.361 -3.829 -20.748 1.00 80.75 293 TYR A C 1
ATOM 2278 O O . TYR A 1 293 ? 9.090 -3.063 -21.379 1.00 80.75 293 TYR A O 1
ATOM 2286 N N . ALA A 1 294 ? 8.280 -5.124 -21.027 1.00 74.56 294 ALA A N 1
ATOM 2287 C CA . ALA A 1 294 ? 9.031 -5.784 -22.081 1.00 74.56 294 ALA A CA 1
ATOM 2288 C C . ALA A 1 294 ? 8.131 -6.601 -23.033 1.00 74.56 294 ALA A C 1
ATOM 2290 O O . ALA A 1 294 ? 8.478 -7.741 -23.349 1.00 74.56 294 ALA A O 1
ATOM 2291 N N . PRO A 1 295 ? 7.023 -6.039 -23.566 1.00 67.44 295 PRO A N 1
ATOM 2292 C CA . PRO A 1 295 ? 6.227 -6.752 -24.567 1.00 67.44 295 PRO A CA 1
ATOM 2293 C C . PRO A 1 295 ? 7.013 -6.931 -25.881 1.00 67.44 295 PRO A C 1
ATOM 2295 O O . PRO A 1 295 ? 6.780 -7.882 -26.627 1.00 67.44 295 PRO A O 1
ATOM 2298 N N . ASP A 1 296 ? 7.960 -6.021 -26.154 1.00 77.25 296 ASP A N 1
ATOM 2299 C CA . ASP A 1 296 ? 8.863 -6.029 -27.305 1.00 77.25 296 ASP A CA 1
ATOM 2300 C C . ASP A 1 296 ? 10.273 -5.547 -26.886 1.00 77.25 296 ASP A C 1
ATOM 2302 O O . ASP A 1 296 ? 10.426 -4.387 -26.477 1.00 77.25 296 ASP A O 1
ATOM 2306 N N . PRO A 1 297 ? 11.322 -6.387 -27.007 1.00 70.94 297 PRO A N 1
ATOM 2307 C CA . PRO A 1 297 ? 12.702 -6.003 -26.708 1.00 70.94 297 PRO A CA 1
ATOM 2308 C C . PRO A 1 297 ? 13.203 -4.772 -27.480 1.00 70.94 297 PRO A C 1
ATOM 2310 O O . PRO A 1 297 ? 14.029 -4.025 -26.956 1.00 70.94 297 PRO A O 1
ATOM 2313 N N . GLU A 1 298 ? 12.708 -4.516 -28.699 1.00 73.00 298 GLU A N 1
ATOM 2314 C CA . GLU A 1 298 ? 13.090 -3.318 -29.464 1.00 73.00 298 GLU A CA 1
ATOM 2315 C C . GLU A 1 298 ? 12.476 -2.040 -28.869 1.00 73.00 298 GLU A C 1
ATOM 2317 O O . GLU A 1 298 ? 13.057 -0.953 -28.972 1.00 73.00 298 GLU A O 1
ATOM 2322 N N . ARG A 1 299 ? 11.322 -2.159 -28.198 1.00 82.88 299 ARG A N 1
ATOM 2323 C CA . ARG A 1 299 ? 10.639 -1.034 -27.553 1.00 82.88 299 ARG A CA 1
ATOM 2324 C C . ARG A 1 299 ? 11.184 -0.734 -26.159 1.00 82.88 299 ARG A C 1
ATOM 2326 O O . ARG A 1 299 ? 11.268 0.442 -25.805 1.00 82.88 299 ARG A O 1
ATOM 2333 N N . LEU A 1 300 ? 11.633 -1.752 -25.421 1.00 87.00 300 LEU A N 1
ATOM 2334 C CA . LEU A 1 300 ? 12.149 -1.613 -24.054 1.00 87.00 300 LEU A CA 1
ATOM 2335 C C . LEU A 1 300 ? 13.232 -0.528 -23.929 1.00 87.00 300 LEU A C 1
ATOM 2337 O O . LEU A 1 300 ? 13.188 0.289 -23.015 1.00 87.00 300 LEU A O 1
ATOM 2341 N N . LEU A 1 301 ? 14.179 -0.463 -24.870 1.00 91.06 301 LEU A N 1
ATOM 2342 C CA . LEU A 1 301 ? 15.244 0.550 -24.835 1.00 91.06 301 LEU A CA 1
ATOM 2343 C C . LEU A 1 301 ? 14.718 1.976 -25.024 1.00 91.06 301 LEU A C 1
ATOM 2345 O O . LEU A 1 301 ? 15.200 2.897 -24.369 1.00 91.06 301 LEU A O 1
ATOM 2349 N N . THR A 1 302 ? 13.720 2.147 -25.897 1.00 90.56 302 THR A N 1
ATOM 2350 C CA . THR A 1 302 ? 13.063 3.448 -26.100 1.00 90.56 302 THR A CA 1
ATOM 2351 C C . THR A 1 302 ? 12.324 3.867 -24.836 1.00 90.56 302 THR A C 1
ATOM 2353 O O . THR A 1 302 ? 12.377 5.021 -24.430 1.00 90.56 302 THR A O 1
ATOM 2356 N N . ASP A 1 303 ? 11.665 2.914 -24.190 1.00 89.19 303 ASP A N 1
ATOM 2357 C CA . ASP A 1 303 ? 10.904 3.151 -22.974 1.00 89.19 303 ASP A CA 1
ATOM 2358 C C . ASP A 1 303 ? 11.809 3.491 -21.779 1.00 89.19 303 ASP A C 1
ATOM 2360 O O . ASP A 1 303 ? 11.464 4.357 -20.976 1.00 89.19 303 ASP A O 1
ATOM 2364 N N . ILE A 1 304 ? 12.993 2.874 -21.690 1.00 91.94 304 ILE A N 1
ATOM 2365 C CA . ILE A 1 304 ? 14.032 3.256 -20.724 1.00 91.94 304 ILE A CA 1
ATOM 2366 C C . ILE A 1 304 ? 14.523 4.683 -20.995 1.00 91.94 304 ILE A C 1
ATOM 2368 O O . ILE A 1 304 ? 14.632 5.462 -20.051 1.00 91.94 304 ILE A O 1
ATOM 2372 N N . ASP A 1 305 ? 14.791 5.053 -22.253 1.00 93.19 305 ASP A N 1
ATOM 2373 C CA . ASP A 1 305 ? 15.207 6.422 -22.593 1.00 93.19 305 ASP A CA 1
ATOM 2374 C C . ASP A 1 305 ? 14.141 7.451 -22.192 1.00 93.19 305 ASP A C 1
ATOM 2376 O O . ASP A 1 305 ? 14.457 8.440 -21.529 1.00 93.19 305 ASP A O 1
ATOM 2380 N N . GLU A 1 306 ? 12.874 7.186 -22.528 1.00 91.38 306 GLU A N 1
ATOM 2381 C CA . GLU A 1 306 ? 11.737 8.033 -22.158 1.00 91.38 306 GLU A CA 1
ATOM 2382 C C . GLU A 1 306 ? 11.603 8.159 -20.628 1.00 91.38 306 GLU A C 1
ATOM 2384 O O . GLU A 1 306 ? 11.377 9.257 -20.117 1.00 91.38 306 GLU A O 1
ATOM 2389 N N . ALA A 1 307 ? 11.783 7.067 -19.876 1.00 90.19 307 ALA A N 1
ATOM 2390 C CA . ALA A 1 307 ? 11.719 7.091 -18.417 1.00 90.19 307 ALA A CA 1
ATOM 2391 C C . ALA A 1 307 ? 12.887 7.869 -17.786 1.00 90.19 307 ALA A C 1
ATOM 2393 O O . ALA A 1 307 ? 12.656 8.687 -16.897 1.00 90.19 307 ALA A O 1
ATOM 2394 N N . LEU A 1 308 ? 14.118 7.679 -18.273 1.00 93.88 308 LEU A N 1
ATOM 2395 C CA . LEU A 1 308 ? 15.295 8.429 -17.817 1.00 93.88 308 LEU A CA 1
ATOM 2396 C C . LEU A 1 308 ? 15.137 9.940 -18.061 1.00 93.88 308 LEU A C 1
ATOM 2398 O O . LEU A 1 308 ? 15.504 10.751 -17.206 1.00 93.88 308 LEU A O 1
ATOM 2402 N N . ASP A 1 309 ? 14.595 10.324 -19.219 1.00 92.88 309 ASP A N 1
ATOM 2403 C CA . ASP A 1 309 ? 14.323 11.724 -19.560 1.00 92.88 309 ASP A CA 1
ATOM 2404 C C . ASP A 1 309 ? 13.212 12.308 -18.679 1.00 92.88 309 ASP A C 1
ATOM 2406 O O . ASP A 1 309 ? 13.348 13.420 -18.165 1.00 92.88 309 ASP A O 1
ATOM 2410 N N . ARG A 1 310 ? 12.138 11.543 -18.451 1.00 88.25 310 ARG A N 1
ATOM 2411 C CA . ARG A 1 310 ? 11.004 11.954 -17.616 1.00 88.25 310 ARG A CA 1
ATOM 2412 C C . ARG A 1 310 ? 11.413 12.190 -16.163 1.00 88.25 310 ARG A C 1
ATOM 2414 O O . ARG A 1 310 ? 11.065 13.224 -15.609 1.00 88.25 310 ARG A O 1
ATOM 2421 N N . VAL A 1 311 ? 12.176 11.275 -15.563 1.00 87.69 311 VAL A N 1
ATOM 2422 C CA . VAL A 1 311 ? 12.666 11.414 -14.177 1.00 87.69 311 VAL A CA 1
ATOM 2423 C C . VAL A 1 311 ? 13.571 12.639 -14.021 1.00 87.69 311 VAL A C 1
ATOM 2425 O O . VAL A 1 311 ? 13.556 13.296 -12.986 1.00 87.69 311 VAL A O 1
ATOM 2428 N N . SER A 1 312 ? 14.321 12.987 -15.068 1.00 88.31 312 SER A N 1
ATOM 2429 C CA . SER A 1 312 ? 15.190 14.171 -15.081 1.00 88.31 312 SER A CA 1
ATOM 2430 C C . SER A 1 312 ? 14.429 15.485 -15.336 1.00 88.31 312 SER A C 1
ATOM 2432 O O . SER A 1 312 ? 15.034 16.560 -15.307 1.00 88.31 312 SER A O 1
ATOM 2434 N N . SER A 1 313 ? 13.126 15.421 -15.631 1.00 90.38 313 SER A N 1
ATOM 2435 C CA . SER A 1 313 ? 12.286 16.573 -15.953 1.00 90.38 313 SER A CA 1
ATOM 2436 C C . SER A 1 313 ? 11.465 17.006 -14.744 1.00 90.38 313 SER A C 1
ATOM 2438 O O . SER A 1 313 ? 10.561 16.304 -14.297 1.00 90.38 313 SER A O 1
ATOM 2440 N N . GLU A 1 314 ? 11.727 18.220 -14.267 1.00 88.81 314 GLU A N 1
ATOM 2441 C CA . GLU A 1 314 ? 10.983 18.835 -13.164 1.00 88.81 314 GLU A CA 1
ATOM 2442 C C . GLU A 1 314 ? 9.477 18.953 -13.453 1.00 88.81 314 GLU A C 1
ATOM 2444 O O . GLU A 1 314 ? 8.651 18.723 -12.574 1.00 88.81 314 GLU A O 1
ATOM 2449 N N . GLU A 1 315 ? 9.111 19.278 -14.695 1.00 90.88 315 GLU A N 1
ATOM 2450 C CA . GLU A 1 315 ? 7.710 19.403 -15.114 1.00 90.88 315 GLU A CA 1
ATOM 2451 C C . GLU A 1 315 ? 6.981 18.056 -15.053 1.00 90.88 315 GLU A C 1
ATOM 2453 O O . GLU A 1 315 ? 5.872 17.969 -14.527 1.00 90.88 315 GLU A O 1
ATOM 2458 N N . GLU A 1 316 ? 7.612 16.989 -15.550 1.00 86.81 316 GLU A N 1
ATOM 2459 C CA . GLU A 1 316 ? 7.004 15.657 -15.525 1.00 86.81 316 GLU A CA 1
ATOM 2460 C C . GLU A 1 316 ? 6.972 15.079 -14.106 1.00 86.81 316 GLU A C 1
ATOM 2462 O O . GLU A 1 316 ? 5.985 14.453 -13.727 1.00 86.81 316 GLU A O 1
ATOM 2467 N N . ARG A 1 317 ? 8.000 15.341 -13.287 1.00 84.19 317 ARG A N 1
ATOM 2468 C CA . ARG A 1 317 ? 8.008 14.993 -11.859 1.00 84.19 317 ARG A CA 1
ATOM 2469 C C . ARG A 1 317 ? 6.831 15.645 -11.128 1.00 84.19 317 ARG A C 1
ATOM 2471 O O . ARG A 1 317 ? 6.075 14.954 -10.448 1.00 84.19 317 ARG A O 1
ATOM 2478 N N . GLN A 1 318 ? 6.628 16.950 -11.326 1.00 87.56 318 GLN A N 1
ATOM 2479 C CA . GLN A 1 318 ? 5.518 17.690 -10.722 1.00 87.56 318 GLN A CA 1
ATOM 2480 C C . GLN A 1 318 ? 4.153 17.141 -11.156 1.00 87.56 318 GLN A C 1
ATOM 2482 O O . GLN A 1 318 ? 3.247 16.996 -10.336 1.00 87.56 318 GLN A O 1
ATOM 2487 N N . LYS A 1 319 ? 4.019 16.764 -12.427 1.00 86.69 319 LYS A N 1
ATOM 2488 C CA . LYS A 1 319 ? 2.806 16.134 -12.944 1.00 86.69 319 LYS A CA 1
ATOM 2489 C C . LYS A 1 319 ? 2.529 14.768 -12.302 1.00 86.69 319 LYS A C 1
ATOM 2491 O O . LYS A 1 319 ? 1.403 14.540 -11.869 1.00 86.69 319 LYS A O 1
ATOM 2496 N N . SER A 1 320 ? 3.537 13.900 -12.159 1.00 83.25 320 SER A N 1
ATOM 2497 C CA . SER A 1 320 ? 3.387 12.609 -11.463 1.00 83.25 320 SER A CA 1
ATOM 2498 C C . SER A 1 320 ? 2.919 12.783 -10.011 1.00 83.25 320 SER A C 1
ATOM 2500 O O . SER A 1 320 ? 2.118 11.994 -9.506 1.00 83.25 320 SER A O 1
ATOM 2502 N N . ILE A 1 321 ? 3.387 13.837 -9.334 1.00 85.69 321 ILE A N 1
ATOM 2503 C CA . ILE A 1 321 ? 2.959 14.179 -7.970 1.00 85.69 321 ILE A CA 1
ATOM 2504 C C . ILE A 1 321 ? 1.491 14.610 -7.937 1.00 85.69 321 ILE A C 1
ATOM 2506 O O . ILE A 1 321 ? 0.749 14.172 -7.058 1.00 85.69 321 ILE A O 1
ATOM 2510 N N . GLU A 1 322 ? 1.059 15.458 -8.871 1.00 88.25 322 GLU A N 1
ATOM 2511 C CA . GLU A 1 322 ? -0.329 15.932 -8.963 1.00 88.25 322 GLU A CA 1
ATOM 2512 C C . GLU A 1 322 ? -1.314 14.795 -9.272 1.00 88.25 322 GLU A C 1
ATOM 2514 O O . GLU A 1 322 ? -2.404 14.732 -8.691 1.00 88.25 322 GLU A O 1
ATOM 2519 N N . GLU A 1 323 ? -0.916 13.865 -10.142 1.00 84.31 323 GLU A N 1
ATOM 2520 C CA . GLU A 1 323 ? -1.680 12.654 -10.457 1.00 84.31 323 GLU A CA 1
ATOM 2521 C C . GLU A 1 323 ? -1.833 11.771 -9.208 1.00 84.31 323 GLU A C 1
ATOM 2523 O O . GLU A 1 323 ? -2.958 11.409 -8.844 1.00 84.31 323 GLU A O 1
ATOM 2528 N N . LEU A 1 324 ? -0.747 11.524 -8.463 1.00 85.88 324 LEU A N 1
ATOM 2529 C CA . LEU A 1 324 ? -0.835 10.775 -7.208 1.00 85.88 324 LEU A CA 1
ATOM 2530 C C . LEU A 1 324 ? -1.689 11.503 -6.157 1.00 85.88 324 LEU A C 1
ATOM 2532 O O . LEU A 1 324 ? -2.520 10.879 -5.503 1.00 85.88 324 LEU A O 1
ATOM 2536 N N . GLN A 1 325 ? -1.530 12.819 -5.989 1.00 89.75 325 GLN A N 1
ATOM 2537 C CA . GLN A 1 325 ? -2.354 13.605 -5.060 1.00 89.75 325 GLN A CA 1
ATOM 2538 C C . GLN A 1 325 ? -3.846 13.499 -5.385 1.00 89.75 325 GLN A C 1
ATOM 2540 O O . GLN A 1 325 ? -4.681 13.457 -4.479 1.00 89.75 325 GLN A O 1
ATOM 2545 N N . THR A 1 326 ? -4.189 13.464 -6.672 1.00 89.44 326 THR A N 1
ATOM 2546 C CA . THR A 1 326 ? -5.570 13.293 -7.130 1.00 89.44 326 THR A CA 1
ATOM 2547 C C . THR A 1 326 ? -6.094 11.909 -6.761 1.00 89.44 326 THR A C 1
ATOM 2549 O O . THR A 1 326 ? -7.146 11.816 -6.126 1.00 89.44 326 THR A O 1
ATOM 2552 N N . MET A 1 327 ? -5.319 10.859 -7.047 1.00 88.69 327 MET A N 1
ATOM 2553 C CA . MET A 1 327 ? -5.646 9.478 -6.683 1.00 88.69 327 MET A CA 1
ATOM 2554 C C . MET A 1 327 ? -5.839 9.308 -5.172 1.00 88.69 327 MET A C 1
ATOM 2556 O O . MET A 1 327 ? -6.860 8.784 -4.732 1.00 88.69 327 MET A O 1
ATOM 2560 N N . ARG A 1 328 ? -4.898 9.796 -4.353 1.00 91.00 328 ARG A N 1
ATOM 2561 C CA . ARG A 1 328 ? -4.982 9.681 -2.889 1.00 91.00 328 ARG A CA 1
ATOM 2562 C C . ARG A 1 328 ? -6.153 10.456 -2.313 1.00 91.00 328 ARG A C 1
ATOM 2564 O O . ARG A 1 328 ? -6.768 9.992 -1.357 1.00 91.00 328 ARG A O 1
ATOM 2571 N N . ARG A 1 329 ? -6.481 11.627 -2.872 1.00 92.50 329 ARG A N 1
ATOM 2572 C CA . ARG A 1 329 ? -7.664 12.385 -2.447 1.00 92.50 329 ARG A CA 1
ATOM 2573 C C . ARG A 1 329 ? -8.927 11.575 -2.701 1.00 92.50 329 ARG A C 1
ATOM 2575 O O . ARG A 1 329 ? -9.704 11.411 -1.769 1.00 92.50 329 ARG A O 1
ATOM 2582 N N . ALA A 1 330 ? -9.081 11.044 -3.914 1.00 92.75 330 ALA A N 1
ATOM 2583 C CA . ALA A 1 330 ? -10.217 10.205 -4.279 1.00 92.75 330 ALA A CA 1
ATOM 2584 C C . ALA A 1 330 ? -10.312 8.968 -3.372 1.00 92.75 330 ALA A C 1
ATOM 2586 O O . ALA A 1 330 ? -11.374 8.674 -2.828 1.00 92.75 330 ALA A O 1
ATOM 2587 N N . TRP A 1 331 ? -9.179 8.312 -3.105 1.00 95.12 331 TRP A N 1
ATOM 2588 C CA . TRP A 1 331 ? -9.100 7.189 -2.175 1.00 95.12 331 TRP A CA 1
ATOM 2589 C C . TRP A 1 331 ? -9.507 7.572 -0.747 1.00 95.12 331 TRP A C 1
ATOM 2591 O O . TRP A 1 331 ? -10.326 6.896 -0.126 1.00 95.12 331 TRP A O 1
ATOM 2601 N N . THR A 1 332 ? -8.983 8.684 -0.230 1.00 94.38 332 THR A N 1
ATOM 2602 C CA . THR A 1 332 ? -9.261 9.144 1.138 1.00 94.38 332 THR A CA 1
ATOM 2603 C C . THR A 1 332 ? -10.743 9.460 1.311 1.00 94.38 332 THR A C 1
ATOM 2605 O O . THR A 1 332 ? -11.324 9.097 2.329 1.00 94.38 332 THR A O 1
ATOM 2608 N N . THR A 1 333 ? -11.376 10.084 0.312 1.00 93.00 333 THR A N 1
ATOM 2609 C CA . THR A 1 333 ? -12.799 10.445 0.363 1.00 93.00 333 THR A CA 1
ATOM 2610 C C . THR A 1 333 ? -13.750 9.324 -0.056 1.00 93.00 333 THR A C 1
ATOM 2612 O O . THR A 1 333 ? -14.955 9.500 0.101 1.00 93.00 333 THR A O 1
ATOM 2615 N N . GLY A 1 334 ? -13.248 8.200 -0.580 1.00 93.12 334 GLY A N 1
ATOM 2616 C CA . GLY A 1 334 ? -14.081 7.121 -1.128 1.00 93.12 334 GLY A CA 1
ATOM 2617 C C . GLY A 1 334 ? -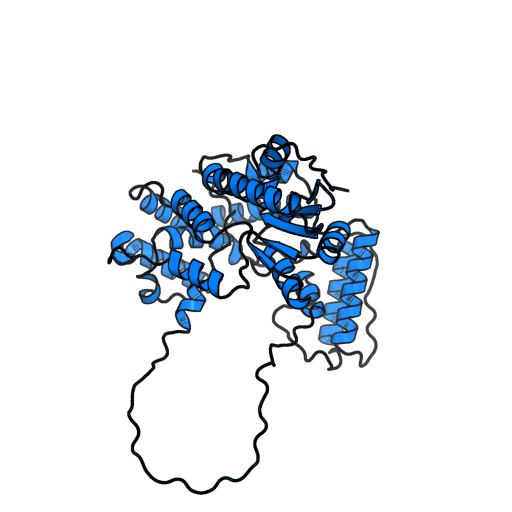14.779 7.498 -2.441 1.00 93.12 334 GLY A C 1
ATOM 2618 O O . GLY A 1 334 ? -15.826 6.946 -2.763 1.00 93.12 334 GLY A O 1
ATOM 2619 N N . ASP A 1 335 ? -14.233 8.460 -3.192 1.00 93.50 335 ASP A N 1
ATOM 2620 C CA . ASP A 1 335 ? -14.792 8.899 -4.475 1.00 93.50 335 ASP A CA 1
ATOM 2621 C C . ASP A 1 335 ? -14.430 7.882 -5.568 1.00 93.50 335 ASP A C 1
ATOM 2623 O O . ASP A 1 335 ? -13.368 7.959 -6.194 1.00 93.50 335 ASP A O 1
ATOM 2627 N N . LEU A 1 336 ? -15.297 6.880 -5.742 1.00 90.62 336 LEU A N 1
ATOM 2628 C CA . LEU A 1 336 ? -15.093 5.797 -6.705 1.00 90.62 336 LEU A CA 1
ATOM 2629 C C . LEU A 1 336 ? -15.113 6.287 -8.151 1.00 90.62 336 LEU A C 1
ATOM 2631 O O . LEU A 1 336 ? -14.367 5.750 -8.963 1.00 90.62 336 LEU A O 1
ATOM 2635 N N . ASP A 1 337 ? -15.895 7.321 -8.466 1.00 89.62 337 ASP A N 1
ATOM 2636 C CA . ASP A 1 337 ? -15.932 7.906 -9.809 1.00 89.62 337 ASP A CA 1
ATOM 2637 C C . ASP A 1 337 ? -14.596 8.581 -10.131 1.00 89.62 337 ASP A C 1
ATOM 2639 O O . ASP A 1 337 ? -14.052 8.391 -11.218 1.00 89.62 337 ASP A O 1
ATOM 2643 N N . ALA A 1 338 ? -14.020 9.321 -9.179 1.00 89.19 338 ALA A N 1
ATOM 2644 C CA . ALA A 1 338 ? -12.702 9.924 -9.346 1.00 89.19 338 ALA A CA 1
ATOM 2645 C C . ALA A 1 338 ? -11.581 8.871 -9.381 1.00 89.19 338 ALA A C 1
ATOM 2647 O O . ALA A 1 338 ? -10.657 8.997 -10.184 1.00 89.19 338 ALA A O 1
ATOM 2648 N N . LEU A 1 339 ? -11.660 7.811 -8.566 1.00 85.44 339 LEU A N 1
ATOM 2649 C CA . LEU A 1 339 ? -10.726 6.682 -8.658 1.00 85.44 339 LEU A CA 1
ATOM 2650 C C . LEU A 1 339 ? -10.841 5.968 -10.006 1.00 85.44 339 LEU A C 1
ATOM 2652 O O . LEU A 1 339 ? -9.822 5.633 -10.605 1.00 85.44 339 LEU A O 1
ATOM 2656 N N . MET A 1 340 ? -12.063 5.774 -10.503 1.00 83.38 340 MET A N 1
ATOM 2657 C CA . MET A 1 340 ? -12.315 5.179 -11.809 1.00 83.38 340 MET A CA 1
ATOM 2658 C C . MET A 1 340 ? -11.769 6.082 -12.901 1.00 83.38 340 MET A C 1
ATOM 2660 O O . MET A 1 340 ? -11.112 5.594 -13.808 1.00 83.38 340 MET A O 1
ATOM 2664 N N . GLN A 1 341 ? -11.977 7.393 -12.814 1.00 81.19 341 GLN A N 1
ATOM 2665 C CA . GLN A 1 341 ? -11.429 8.352 -13.762 1.00 81.19 341 GLN A CA 1
ATOM 2666 C C . GLN A 1 341 ? -9.900 8.284 -13.784 1.00 81.19 341 GLN A C 1
ATOM 2668 O O . GLN A 1 341 ? -9.332 8.180 -14.858 1.00 81.19 341 GLN A O 1
ATOM 2673 N N . VAL A 1 342 ? -9.231 8.220 -12.631 1.00 73.56 342 VAL A N 1
ATOM 2674 C CA . VAL A 1 342 ? -7.773 8.014 -12.582 1.00 73.56 342 VAL A CA 1
ATOM 2675 C C . VAL A 1 342 ? -7.366 6.655 -13.174 1.00 73.56 342 VAL A C 1
ATOM 2677 O O . VAL A 1 342 ? -6.353 6.571 -13.861 1.00 73.56 342 VAL A O 1
ATOM 2680 N N . ALA A 1 343 ? -8.154 5.600 -12.951 1.00 66.19 343 ALA A N 1
ATOM 2681 C CA . ALA A 1 343 ? -7.886 4.259 -13.473 1.00 66.19 343 ALA A CA 1
ATOM 2682 C C . ALA A 1 343 ? -8.215 4.091 -14.974 1.00 66.19 343 ALA A C 1
ATOM 2684 O O . ALA A 1 343 ? -7.702 3.170 -15.605 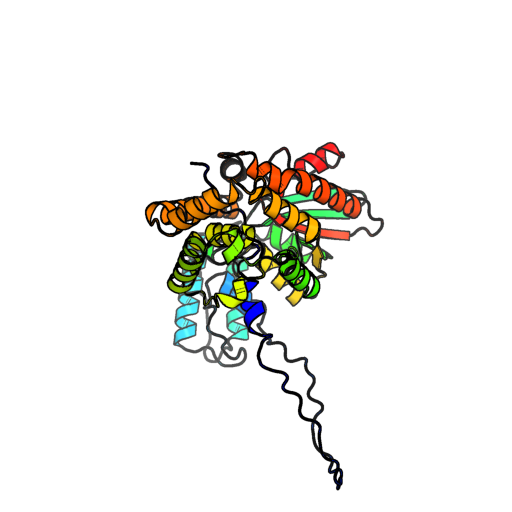1.00 66.19 343 ALA A O 1
ATOM 2685 N N . THR A 1 344 ? -9.075 4.946 -15.546 1.00 64.25 344 THR A N 1
ATOM 2686 C CA . THR A 1 344 ? -9.659 4.783 -16.896 1.00 64.25 344 THR A CA 1
ATOM 2687 C C . THR A 1 344 ? -9.423 5.952 -17.849 1.00 64.25 344 THR A C 1
ATOM 2689 O O . THR A 1 344 ? -9.586 5.761 -19.056 1.00 64.25 344 THR A O 1
ATOM 2692 N N . GLU A 1 345 ? -9.013 7.137 -17.370 1.00 57.94 345 GLU A N 1
ATOM 2693 C CA . GLU A 1 345 ? -8.647 8.278 -18.233 1.00 57.94 345 GLU A CA 1
ATOM 2694 C C . GLU A 1 345 ? -7.545 7.904 -19.222 1.00 57.94 345 GLU A C 1
ATOM 2696 O O . GLU A 1 345 ? -7.474 8.489 -20.301 1.00 57.94 345 GLU A O 1
ATOM 2701 N N . ASP A 1 346 ? -6.790 6.859 -18.891 1.00 48.25 346 ASP A N 1
ATOM 2702 C CA . ASP A 1 346 ? -5.859 6.163 -19.754 1.00 48.25 346 ASP A CA 1
ATOM 2703 C C . ASP A 1 346 ? -6.084 4.639 -19.647 1.00 48.25 346 ASP A C 1
ATOM 2705 O O . ASP A 1 346 ? -5.157 3.917 -19.294 1.00 48.25 346 ASP A O 1
ATOM 2709 N N . ALA A 1 347 ? -7.285 4.110 -19.954 1.00 51.03 347 ALA A N 1
ATOM 2710 C CA . ALA A 1 347 ? -7.494 2.666 -20.208 1.00 51.03 347 ALA A CA 1
ATOM 2711 C C . ALA A 1 347 ? -6.745 2.206 -21.485 1.00 51.03 347 ALA A C 1
ATOM 2713 O O . ALA A 1 347 ? -7.305 1.627 -22.418 1.00 51.03 347 ALA A O 1
ATOM 2714 N N . ASP A 1 348 ? -5.461 2.544 -21.539 1.00 64.12 348 ASP A N 1
ATOM 2715 C CA . ASP A 1 348 ? -4.439 2.004 -22.392 1.00 64.12 348 ASP A CA 1
ATOM 2716 C C . ASP A 1 348 ? -4.314 0.510 -22.072 1.00 64.12 348 ASP A C 1
ATOM 2718 O O . ASP A 1 348 ? -4.454 0.055 -20.936 1.00 64.12 348 ASP A O 1
ATOM 2722 N N . GLU A 1 349 ? -3.983 -0.243 -23.110 1.00 69.50 349 GLU A N 1
ATOM 2723 C CA . GLU A 1 349 ? -3.528 -1.639 -23.118 1.00 69.50 349 GLU A CA 1
ATOM 2724 C C . GLU A 1 349 ? -2.703 -2.052 -21.874 1.00 69.50 349 GLU A C 1
ATOM 2726 O O . GLU A 1 349 ? -2.809 -3.175 -21.399 1.00 69.50 349 GLU A O 1
ATOM 2731 N N . GLN A 1 350 ? -1.941 -1.120 -21.296 1.00 74.06 350 GLN A N 1
ATOM 2732 C CA . GLN A 1 350 ? -1.130 -1.288 -20.089 1.00 74.06 350 GLN A CA 1
ATOM 2733 C C . GLN A 1 350 ? -1.925 -1.657 -18.828 1.00 74.06 350 GLN A C 1
ATOM 2735 O O . GLN A 1 350 ? -1.525 -2.567 -18.105 1.00 74.06 350 GLN A O 1
ATOM 2740 N N . MET A 1 351 ? -3.045 -0.980 -18.560 1.00 74.56 351 MET A N 1
ATOM 2741 C CA . MET A 1 351 ? -3.857 -1.264 -17.371 1.00 74.56 351 MET A CA 1
ATOM 2742 C C . MET A 1 351 ? -4.525 -2.635 -17.494 1.00 74.56 351 MET A C 1
ATOM 2744 O O . MET A 1 351 ? -4.540 -3.407 -16.543 1.00 74.56 351 MET A O 1
ATOM 2748 N N . GLN A 1 352 ? -4.987 -2.979 -18.701 1.00 79.19 352 GLN A N 1
ATOM 2749 C CA . GLN A 1 352 ? -5.566 -4.295 -18.981 1.00 79.19 352 GLN A CA 1
ATOM 2750 C C . GLN A 1 352 ? -4.552 -5.422 -18.797 1.00 79.19 352 GLN A C 1
ATOM 2752 O O . GLN A 1 352 ? -4.917 -6.462 -18.253 1.00 79.19 352 GLN A O 1
ATOM 2757 N N . ILE A 1 353 ? -3.292 -5.211 -19.200 1.00 82.19 353 ILE A N 1
ATOM 2758 C CA . ILE A 1 353 ? -2.206 -6.150 -18.899 1.00 82.19 353 ILE A CA 1
ATOM 2759 C C . ILE A 1 353 ? -2.131 -6.341 -17.380 1.00 82.19 353 ILE A C 1
ATOM 2761 O O . ILE A 1 353 ? -2.270 -7.466 -16.916 1.00 82.19 353 ILE A O 1
ATOM 2765 N N . LEU A 1 354 ? -2.021 -5.254 -16.606 1.00 82.88 354 LEU A N 1
ATOM 2766 C CA . LEU A 1 354 ? -1.838 -5.296 -15.150 1.00 82.88 354 LEU A CA 1
ATOM 2767 C C . LEU A 1 354 ? -3.002 -5.870 -14.339 1.00 82.88 354 LEU A C 1
ATOM 2769 O O . LEU A 1 354 ? -2.755 -6.343 -13.227 1.00 82.88 354 LEU A O 1
ATOM 2773 N N . THR A 1 355 ? -4.240 -5.816 -14.831 1.00 85.31 355 THR A N 1
ATOM 2774 C CA . THR A 1 355 ? -5.409 -6.200 -14.027 1.00 85.31 355 THR A CA 1
ATOM 2775 C C . THR A 1 355 ? -6.175 -7.381 -14.603 1.00 85.31 355 THR A C 1
ATOM 2777 O O . THR A 1 355 ? -6.408 -8.333 -13.874 1.00 85.31 355 THR A O 1
ATOM 2780 N N . GLN A 1 356 ? -6.500 -7.421 -15.898 1.00 86.31 356 GLN A N 1
ATOM 2781 C CA . GLN A 1 356 ? -7.546 -8.312 -16.427 1.00 86.31 356 GLN A CA 1
ATOM 2782 C C . GLN A 1 356 ? -7.337 -9.799 -16.093 1.00 86.31 356 GLN A C 1
ATOM 2784 O O . GLN A 1 356 ? -8.254 -10.475 -15.624 1.00 86.31 356 GLN A O 1
ATOM 2789 N N . LYS A 1 357 ? -6.127 -10.324 -16.331 1.00 91.31 357 LYS A N 1
ATOM 2790 C CA . LYS A 1 357 ? -5.789 -11.723 -16.019 1.00 91.31 357 LYS A CA 1
ATOM 2791 C C . LYS A 1 357 ? -5.749 -11.970 -14.510 1.00 91.31 357 LYS A C 1
ATOM 2793 O O . LYS A 1 357 ? -6.145 -13.042 -14.057 1.00 91.31 357 LYS A O 1
ATOM 2798 N N . ARG A 1 358 ? -5.248 -10.996 -13.750 1.00 94.31 358 ARG A N 1
ATOM 2799 C CA . ARG A 1 358 ? -5.085 -11.068 -12.295 1.00 94.31 358 ARG A CA 1
ATOM 2800 C C . ARG A 1 358 ? -6.444 -11.018 -11.597 1.00 94.31 358 ARG A C 1
ATOM 2802 O O . ARG A 1 358 ? -6.719 -11.884 -10.778 1.00 94.31 358 ARG A O 1
ATOM 2809 N N . ASP A 1 359 ? -7.333 -10.129 -12.025 1.00 95.75 359 ASP A N 1
ATOM 2810 C CA . ASP A 1 359 ? -8.696 -9.962 -11.515 1.00 95.75 359 ASP A CA 1
ATOM 2811 C C . ASP A 1 359 ? -9.524 -11.238 -11.629 1.00 95.75 359 ASP A C 1
ATOM 2813 O O . ASP A 1 359 ? -10.199 -11.626 -10.678 1.00 95.75 359 ASP A O 1
ATOM 2817 N N . ALA A 1 360 ? -9.442 -11.928 -12.770 1.00 96.19 360 ALA A N 1
ATOM 2818 C CA . ALA A 1 360 ? -10.134 -13.199 -12.960 1.00 96.19 360 ALA A CA 1
ATOM 2819 C C . ALA A 1 360 ? -9.639 -14.270 -11.968 1.00 96.19 360 ALA A C 1
ATOM 2821 O O . ALA A 1 360 ? -10.445 -14.952 -11.339 1.00 96.19 360 ALA A O 1
ATOM 2822 N N . LEU A 1 361 ? -8.318 -14.381 -11.777 1.00 97.31 361 LEU A N 1
ATOM 2823 C CA . LEU A 1 361 ? -7.717 -15.343 -10.844 1.00 97.31 361 LEU A CA 1
ATOM 2824 C C . LEU A 1 361 ? -8.003 -14.988 -9.377 1.00 97.31 361 LEU A C 1
ATOM 2826 O O . LEU A 1 361 ? -8.277 -15.876 -8.570 1.00 97.31 361 LEU A O 1
ATOM 2830 N N . MET A 1 362 ? -7.982 -13.700 -9.029 1.00 98.06 362 MET A N 1
ATOM 2831 C CA . MET A 1 362 ? -8.367 -13.218 -7.702 1.00 98.06 362 MET A CA 1
ATOM 2832 C C . MET A 1 362 ? -9.850 -13.492 -7.425 1.00 98.06 362 MET A C 1
ATOM 2834 O O . MET A 1 362 ? -10.193 -13.928 -6.327 1.00 98.06 362 MET A O 1
ATOM 2838 N N . ALA A 1 363 ? -10.733 -13.295 -8.410 1.00 98.25 363 ALA A N 1
ATOM 2839 C CA . ALA A 1 363 ? -12.153 -13.612 -8.284 1.00 98.25 363 ALA A CA 1
ATOM 2840 C C . ALA A 1 363 ? -12.392 -15.117 -8.092 1.00 98.25 363 ALA A C 1
ATOM 2842 O O . ALA A 1 363 ? -13.163 -15.492 -7.208 1.00 98.25 363 ALA A O 1
ATOM 2843 N N . ASP A 1 364 ? -11.686 -15.973 -8.840 1.00 98.19 364 ASP A N 1
ATOM 2844 C CA . ASP A 1 364 ? -11.705 -17.425 -8.627 1.00 98.19 364 ASP A CA 1
ATOM 2845 C C . ASP A 1 364 ? -11.255 -17.766 -7.197 1.00 98.19 364 ASP A C 1
ATOM 2847 O O . ASP A 1 364 ? -11.914 -18.541 -6.499 1.00 98.19 364 ASP A O 1
ATOM 2851 N N . LYS A 1 365 ? -10.178 -17.131 -6.711 1.00 98.12 365 LYS A N 1
ATOM 2852 C CA . LYS A 1 365 ? -9.686 -17.353 -5.349 1.00 98.12 365 LYS A CA 1
ATOM 2853 C C . LYS A 1 365 ? -10.698 -16.933 -4.285 1.00 98.12 365 LYS A C 1
ATOM 2855 O O . LYS A 1 365 ? -10.911 -17.654 -3.312 1.00 98.12 365 LYS A O 1
ATOM 2860 N N . LEU A 1 366 ? -11.348 -15.787 -4.467 1.00 98.06 366 LEU A N 1
ATOM 2861 C CA . LEU A 1 366 ? -12.405 -15.312 -3.577 1.00 98.06 366 LEU A CA 1
ATOM 2862 C C . LEU A 1 366 ? -13.626 -16.236 -3.594 1.00 98.06 366 LEU A C 1
ATOM 2864 O O . LEU A 1 366 ? -14.199 -16.496 -2.536 1.00 98.06 366 LEU A O 1
ATOM 2868 N N . ALA A 1 367 ? -13.999 -16.772 -4.757 1.00 98.25 367 ALA A N 1
ATOM 2869 C CA . ALA A 1 367 ? -15.062 -17.764 -4.865 1.00 98.25 367 ALA A CA 1
ATOM 2870 C C . ALA A 1 367 ? -14.723 -19.035 -4.065 1.00 98.25 367 ALA A C 1
ATOM 2872 O O . ALA A 1 367 ? -15.570 -19.508 -3.308 1.00 98.25 367 ALA A O 1
ATOM 2873 N N . GLU A 1 368 ? -13.480 -19.535 -4.126 1.00 97.62 368 GLU A N 1
ATOM 2874 C CA . GLU A 1 368 ? -13.036 -20.663 -3.287 1.00 97.62 368 GLU A CA 1
ATOM 2875 C C . GLU A 1 368 ? -13.223 -20.379 -1.786 1.00 97.62 368 GLU A C 1
ATOM 2877 O O . GLU A 1 368 ? -13.710 -21.236 -1.043 1.00 97.62 368 GLU A O 1
ATOM 2882 N N . LEU A 1 369 ? -12.861 -19.173 -1.329 1.00 97.06 369 LEU A N 1
ATOM 2883 C CA . LEU A 1 369 ? -13.015 -18.766 0.073 1.00 97.06 369 LEU A CA 1
ATOM 2884 C C . LEU A 1 369 ? -14.490 -18.678 0.477 1.00 97.06 369 LEU A C 1
ATOM 2886 O O . LEU A 1 369 ? -14.878 -19.159 1.543 1.00 97.06 369 LEU A O 1
ATOM 2890 N N . LEU A 1 370 ? -15.326 -18.112 -0.392 1.00 97.88 370 LEU A N 1
ATOM 2891 C CA . LEU A 1 370 ? -16.764 -17.957 -0.179 1.00 97.88 370 LEU A CA 1
ATOM 2892 C C . LEU A 1 370 ? -17.522 -19.293 -0.211 1.00 97.88 370 LEU A C 1
ATOM 2894 O O . LEU A 1 370 ? -18.574 -19.421 0.421 1.00 97.88 370 LEU A O 1
ATOM 2898 N N . GLU A 1 371 ? -17.020 -20.292 -0.933 1.00 96.94 371 GLU A N 1
ATOM 2899 C CA . GLU A 1 371 ? -17.592 -21.642 -1.011 1.00 96.94 371 GLU A CA 1
ATOM 2900 C C . GLU A 1 371 ? -17.054 -22.603 0.061 1.00 96.94 371 GLU A C 1
ATOM 2902 O O . GLU A 1 371 ? -17.601 -23.698 0.235 1.00 96.94 371 GLU A O 1
ATOM 2907 N N . SER A 1 372 ? -16.024 -22.199 0.811 1.00 95.38 372 SER A N 1
ATOM 2908 C CA . SER A 1 372 ? -15.420 -23.011 1.868 1.00 95.38 372 SER A CA 1
ATOM 2909 C C . SER A 1 372 ? -16.451 -23.460 2.920 1.00 95.38 372 SER A C 1
ATOM 2911 O O . SER A 1 372 ? -17.328 -22.687 3.319 1.00 95.38 372 SER A O 1
ATOM 2913 N N . PRO A 1 373 ? -16.361 -24.697 3.446 1.00 95.25 373 PRO A N 1
ATOM 2914 C CA . PRO A 1 373 ? -17.238 -25.156 4.523 1.00 95.25 373 PRO A CA 1
ATOM 2915 C C . PRO A 1 373 ? -16.950 -24.500 5.887 1.00 95.25 373 PRO A C 1
ATOM 2917 O O . PRO A 1 373 ? -17.727 -24.713 6.823 1.00 95.25 373 PRO A O 1
ATOM 2920 N N . ASP A 1 374 ? -15.859 -23.738 6.016 1.00 92.56 374 ASP A N 1
ATOM 2921 C CA . ASP A 1 374 ? -15.316 -23.284 7.302 1.00 92.56 374 ASP A CA 1
ATOM 2922 C C . ASP A 1 374 ? -16.075 -22.103 7.935 1.00 92.56 374 ASP A C 1
ATOM 2924 O O . ASP A 1 374 ? -15.934 -21.882 9.137 1.00 92.56 374 ASP A O 1
ATOM 2928 N N . LYS A 1 375 ? -16.927 -21.394 7.173 1.00 93.75 375 LYS A N 1
ATOM 2929 C CA . LYS A 1 375 ? -17.725 -20.234 7.633 1.00 93.75 375 LYS A CA 1
ATOM 2930 C C . LYS A 1 375 ? -16.866 -19.124 8.243 1.00 93.75 375 LYS A C 1
ATOM 2932 O O . LYS A 1 375 ? -17.118 -18.690 9.368 1.00 93.75 375 LYS A O 1
ATOM 2937 N N . LYS A 1 376 ? -15.848 -18.698 7.499 1.00 96.19 376 LYS A N 1
ATOM 2938 C CA . LYS A 1 376 ? -14.898 -17.663 7.921 1.00 96.19 376 LYS A CA 1
ATOM 2939 C C . LYS A 1 376 ? -15.340 -16.269 7.490 1.00 96.19 376 LYS A C 1
ATOM 2941 O O . LYS A 1 376 ? -16.030 -16.099 6.483 1.00 96.19 376 LYS A O 1
ATOM 2946 N N . THR A 1 377 ? -14.891 -15.275 8.244 1.00 98.31 377 THR A N 1
ATOM 2947 C CA . THR A 1 377 ? -14.871 -13.874 7.828 1.00 98.31 377 THR A CA 1
ATOM 2948 C C . THR A 1 377 ? -13.452 -13.521 7.411 1.00 98.31 377 THR A C 1
ATOM 2950 O O . THR A 1 377 ? -12.540 -13.588 8.226 1.00 98.31 377 THR A O 1
ATOM 2953 N N . VAL A 1 378 ? -13.249 -13.131 6.159 1.00 98.50 378 VAL A N 1
ATOM 2954 C CA . VAL A 1 378 ? -11.937 -12.723 5.643 1.00 98.50 378 VAL A CA 1
ATOM 2955 C C . VAL A 1 378 ? -11.944 -11.244 5.280 1.00 98.50 378 VAL A C 1
ATOM 2957 O O . VAL A 1 378 ? -12.948 -10.717 4.791 1.00 98.50 378 VAL A O 1
ATOM 2960 N N . PHE A 1 379 ? -10.822 -10.572 5.516 1.00 98.81 379 PHE A N 1
ATOM 2961 C CA . PHE A 1 379 ? -10.577 -9.219 5.034 1.00 98.81 379 PHE A CA 1
ATOM 2962 C C . PHE A 1 379 ? -9.601 -9.306 3.865 1.00 98.81 379 PHE A C 1
ATOM 2964 O O . PHE A 1 379 ? -8.469 -9.739 4.049 1.00 98.81 379 PHE A O 1
ATOM 2971 N N . VAL A 1 380 ? -10.041 -8.952 2.661 1.00 98.56 380 VAL A N 1
ATOM 2972 C CA . VAL A 1 380 ? -9.250 -9.057 1.434 1.00 98.56 380 VAL A CA 1
ATOM 2973 C C . VAL A 1 380 ? -8.877 -7.668 0.949 1.00 98.56 380 VAL A C 1
ATOM 2975 O O . VAL A 1 380 ? -9.735 -6.876 0.558 1.00 98.56 380 VAL A O 1
ATOM 2978 N N . MET A 1 381 ? -7.583 -7.391 0.939 1.00 96.62 381 MET A N 1
ATOM 2979 C CA . MET A 1 381 ? -7.010 -6.108 0.595 1.00 96.62 381 MET A CA 1
ATOM 2980 C C . MET A 1 381 ? -6.091 -6.233 -0.618 1.00 96.62 381 MET A C 1
ATOM 2982 O O . MET A 1 381 ? -4.966 -6.714 -0.522 1.00 96.62 381 MET A O 1
ATOM 2986 N N . VAL A 1 382 ? -6.572 -5.754 -1.757 1.00 94.94 382 VAL A N 1
ATOM 2987 C CA . VAL A 1 382 ? -5.799 -5.648 -3.003 1.00 94.94 382 VAL A CA 1
ATOM 2988 C C . VAL A 1 382 ? -5.896 -4.217 -3.515 1.00 94.94 382 VAL A C 1
ATOM 2990 O O . VAL A 1 382 ? -6.743 -3.455 -3.047 1.00 94.94 382 VAL A O 1
ATOM 2993 N N . GLY A 1 383 ? -5.046 -3.828 -4.457 1.00 92.56 383 GLY A N 1
ATOM 2994 C CA . GLY A 1 383 ? -5.018 -2.484 -5.012 1.00 92.56 383 GLY A CA 1
ATOM 2995 C C . GLY A 1 383 ? -6.392 -2.046 -5.517 1.00 92.56 383 GLY A C 1
ATOM 2996 O O . GLY A 1 383 ? -7.131 -2.820 -6.122 1.00 92.56 383 GLY A O 1
ATOM 2997 N N . ALA A 1 384 ? -6.747 -0.778 -5.301 1.00 91.69 384 ALA A N 1
ATOM 2998 C CA . ALA A 1 384 ? -8.049 -0.235 -5.702 1.00 91.69 384 ALA A CA 1
ATOM 2999 C C . ALA A 1 384 ? -8.349 -0.421 -7.207 1.00 91.69 384 ALA A C 1
ATOM 3001 O O . ALA A 1 384 ? -9.511 -0.543 -7.597 1.00 91.69 384 ALA A O 1
ATOM 3002 N N . ALA A 1 385 ? -7.308 -0.517 -8.039 1.00 88.50 385 ALA A N 1
ATOM 3003 C CA . ALA A 1 385 ? -7.401 -0.856 -9.458 1.00 88.50 385 ALA A CA 1
ATOM 3004 C C . ALA A 1 385 ? -8.115 -2.189 -9.742 1.00 88.50 385 ALA A C 1
ATOM 3006 O O . ALA A 1 385 ? -8.767 -2.308 -10.772 1.00 88.50 385 ALA A O 1
ATOM 3007 N N . HIS A 1 386 ? -8.041 -3.149 -8.820 1.00 93.00 386 HIS A N 1
ATOM 3008 C CA . HIS A 1 386 ? -8.664 -4.469 -8.925 1.00 93.00 386 HIS A CA 1
ATOM 3009 C C . HIS A 1 386 ? -10.143 -4.480 -8.492 1.00 93.00 386 HIS A C 1
ATOM 3011 O O . HIS A 1 386 ? -10.812 -5.507 -8.607 1.00 93.00 386 HIS A O 1
ATOM 3017 N N . TYR A 1 387 ? -10.683 -3.357 -7.997 1.00 93.19 387 TYR A N 1
ATOM 3018 C CA . TYR A 1 387 ? -12.060 -3.278 -7.486 1.00 93.19 387 TYR A CA 1
ATOM 3019 C C . TYR A 1 387 ? -12.920 -2.148 -8.055 1.00 93.19 387 TYR A C 1
ATOM 3021 O O . TYR A 1 387 ? -14.141 -2.181 -7.899 1.00 93.19 387 TYR A O 1
ATOM 3029 N N . VAL A 1 388 ? -12.311 -1.113 -8.630 1.00 88.56 388 VAL A N 1
ATOM 3030 C CA . VAL A 1 388 ? -13.039 0.078 -9.087 1.00 88.56 388 VAL A CA 1
ATOM 3031 C C . VAL A 1 388 ? -13.618 -0.075 -10.503 1.00 88.56 388 VAL A C 1
ATOM 3033 O O . VAL A 1 388 ? -14.775 0.301 -10.682 1.00 88.56 388 VAL A O 1
ATOM 3036 N N . PRO A 1 389 ? -12.894 -0.615 -11.506 1.00 87.06 389 PRO A N 1
ATOM 3037 C CA . PRO A 1 389 ? -13.455 -0.809 -12.846 1.00 87.06 389 PRO A CA 1
ATOM 3038 C C . PRO A 1 389 ? -14.635 -1.793 -12.874 1.00 87.06 389 PRO A C 1
ATOM 3040 O O . PRO A 1 389 ? -14.729 -2.697 -12.042 1.00 87.06 389 PRO A O 1
ATOM 3043 N N . ASP A 1 390 ? -15.513 -1.669 -13.873 1.00 83.56 390 ASP A N 1
ATOM 3044 C CA . ASP A 1 390 ? -16.623 -2.613 -14.076 1.00 83.56 390 ASP A CA 1
ATOM 3045 C C . ASP A 1 390 ? -16.121 -4.029 -14.414 1.00 83.56 390 ASP A C 1
ATOM 3047 O O . ASP A 1 390 ? -16.703 -5.014 -13.962 1.00 83.56 390 ASP A O 1
ATOM 3051 N N . ASP A 1 391 ? -15.031 -4.139 -15.179 1.00 85.62 391 ASP A N 1
ATOM 3052 C CA . ASP A 1 391 ? -14.361 -5.384 -15.580 1.00 85.62 391 ASP A CA 1
ATOM 3053 C C . ASP A 1 391 ? -13.261 -5.821 -14.596 1.00 85.62 391 ASP A C 1
ATOM 3055 O O . ASP A 1 391 ? -12.237 -6.377 -14.989 1.00 85.62 391 ASP A O 1
ATOM 3059 N N . SER A 1 392 ? -13.499 -5.577 -13.307 1.00 92.00 392 SER A N 1
ATOM 3060 C CA . SER A 1 392 ? -12.600 -5.909 -12.199 1.00 92.00 392 SER A CA 1
ATOM 3061 C C . SER A 1 392 ? -13.037 -7.164 -11.435 1.00 92.00 392 SER A C 1
ATOM 3063 O O . SER A 1 392 ? -14.027 -7.813 -11.792 1.00 92.00 392 SER A O 1
ATOM 3065 N N . VAL A 1 393 ? -12.367 -7.492 -10.322 1.00 96.69 393 VAL A N 1
ATOM 3066 C CA . VAL A 1 393 ? -12.759 -8.593 -9.416 1.00 96.69 393 VAL A CA 1
ATOM 3067 C C . VAL A 1 393 ? -14.239 -8.506 -9.026 1.00 96.69 393 VAL A C 1
ATOM 3069 O O . VAL A 1 393 ? -14.937 -9.519 -8.970 1.00 96.69 393 VAL A O 1
ATOM 3072 N N . ILE A 1 394 ? -14.752 -7.291 -8.806 1.00 95.94 394 ILE A N 1
ATOM 3073 C CA . ILE A 1 394 ? -16.159 -7.058 -8.459 1.00 95.94 394 ILE A CA 1
ATOM 3074 C C . ILE A 1 394 ? -17.092 -7.476 -9.602 1.00 95.94 394 ILE A C 1
ATOM 3076 O O . ILE A 1 394 ? -18.132 -8.094 -9.355 1.00 95.94 394 ILE A O 1
ATOM 3080 N N . GLY A 1 395 ? -16.720 -7.167 -10.846 1.00 95.56 395 GLY A N 1
ATOM 3081 C CA . GLY A 1 395 ? -17.435 -7.596 -12.046 1.00 95.56 395 GLY A CA 1
ATOM 3082 C C . GLY A 1 395 ? -17.460 -9.115 -12.178 1.00 95.56 395 GLY A C 1
ATOM 3083 O O . GLY A 1 395 ? -18.537 -9.705 -12.280 1.00 95.56 395 GLY A O 1
ATOM 3084 N N . TYR A 1 396 ? -16.297 -9.761 -12.062 1.00 97.50 396 TYR A N 1
ATOM 3085 C CA . TYR A 1 396 ? -16.190 -11.221 -12.140 1.00 97.50 396 TYR A CA 1
ATOM 3086 C C . TYR A 1 396 ? -17.023 -11.931 -11.065 1.00 97.50 396 TYR A C 1
ATOM 3088 O O . TYR A 1 396 ? -17.740 -12.882 -11.375 1.00 97.50 396 TYR A O 1
ATOM 3096 N N . LEU A 1 397 ? -17.014 -11.451 -9.817 1.00 98.31 397 LEU A N 1
ATOM 3097 C CA . LEU A 1 397 ? -17.844 -12.025 -8.752 1.00 98.31 397 LEU A CA 1
ATOM 3098 C C . LEU A 1 397 ? -19.347 -11.893 -9.051 1.00 98.31 397 LEU A C 1
ATOM 3100 O O . LEU A 1 397 ? -20.113 -12.832 -8.815 1.00 98.31 397 LEU A O 1
ATOM 3104 N N . ARG A 1 398 ? -19.785 -10.755 -9.603 1.00 97.69 398 ARG A N 1
ATOM 3105 C CA . ARG A 1 398 ? -21.184 -10.561 -10.024 1.00 97.69 398 ARG A CA 1
ATOM 3106 C C . ARG A 1 398 ? -21.564 -11.515 -11.157 1.00 97.69 398 ARG A C 1
ATOM 3108 O O . ARG A 1 398 ? -22.638 -12.114 -11.098 1.00 97.69 398 ARG A O 1
ATOM 3115 N N . ASP A 1 399 ? -20.680 -11.716 -12.133 1.00 97.62 399 ASP A N 1
ATOM 3116 C CA . ASP A 1 399 ? -20.881 -12.658 -13.242 1.00 97.62 399 ASP A CA 1
ATOM 3117 C C . ASP A 1 399 ? -20.945 -14.120 -12.771 1.00 97.62 399 ASP A C 1
ATOM 3119 O O . ASP A 1 399 ? -21.709 -14.922 -13.316 1.00 97.62 399 ASP A O 1
ATOM 3123 N N . MET A 1 400 ? -20.213 -14.462 -11.706 1.00 97.62 400 MET A N 1
ATOM 3124 C CA . MET A 1 400 ? -20.307 -15.756 -11.018 1.00 97.62 400 MET A CA 1
ATOM 3125 C C . MET A 1 400 ? -21.603 -15.921 -10.199 1.00 97.62 400 MET A C 1
ATOM 3127 O O . MET A 1 400 ? -21.904 -17.020 -9.732 1.00 97.62 400 MET A O 1
ATOM 3131 N N . GLY A 1 401 ? -22.408 -14.864 -10.048 1.00 97.81 401 GLY A N 1
ATOM 3132 C CA . GLY A 1 401 ? -23.702 -14.888 -9.364 1.00 97.81 401 GLY A CA 1
ATOM 3133 C C . GLY A 1 401 ? -23.666 -14.455 -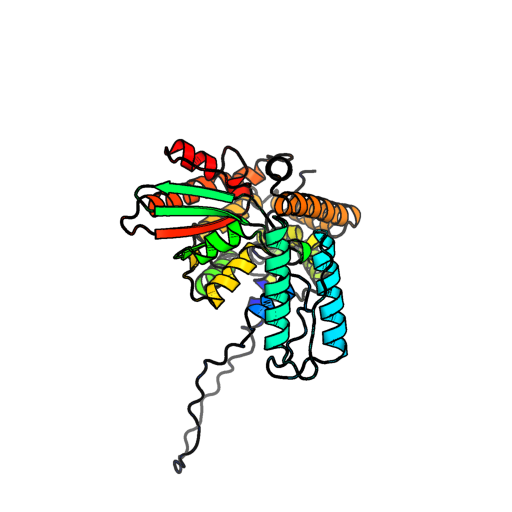7.896 1.00 97.81 401 GLY A C 1
ATOM 3134 O O . GLY A 1 401 ? -24.682 -14.584 -7.206 1.00 97.81 401 GLY A O 1
ATOM 3135 N N . TYR A 1 402 ? -22.539 -13.928 -7.411 1.00 98.25 402 TYR A N 1
ATOM 3136 C CA . TYR A 1 402 ? -22.450 -13.366 -6.066 1.00 98.25 402 TYR A CA 1
ATOM 3137 C C . TYR A 1 402 ? -23.142 -12.002 -5.984 1.00 98.25 402 TYR A C 1
ATOM 3139 O O . TYR A 1 402 ? -23.099 -11.186 -6.905 1.00 98.25 402 TYR A O 1
ATOM 3147 N N . THR A 1 403 ? -23.770 -11.730 -4.838 1.00 97.31 403 THR A N 1
ATOM 3148 C CA . THR A 1 403 ? -24.222 -10.374 -4.506 1.00 97.31 403 THR A CA 1
ATOM 3149 C C . THR A 1 403 ? -23.070 -9.635 -3.844 1.00 97.31 403 THR A C 1
ATOM 3151 O O . THR A 1 403 ? -22.626 -10.032 -2.770 1.00 97.31 403 THR A O 1
ATOM 3154 N N . VAL A 1 404 ? -22.602 -8.570 -4.492 1.00 97.00 404 VAL A N 1
ATOM 3155 C CA . VAL A 1 404 ? -21.547 -7.699 -3.970 1.00 97.00 404 VAL A CA 1
ATOM 3156 C C . VAL A 1 404 ? -22.177 -6.394 -3.496 1.00 97.00 404 VAL A C 1
ATOM 3158 O O . VAL A 1 404 ? -22.681 -5.621 -4.314 1.00 97.00 404 VAL A O 1
ATOM 3161 N N . GLU A 1 405 ? -22.182 -6.178 -2.184 1.00 96.94 405 GLU A N 1
ATOM 3162 C CA . GLU A 1 405 ? -22.686 -4.967 -1.535 1.00 96.94 405 GLU A CA 1
ATOM 3163 C C . GLU A 1 405 ? -21.562 -3.937 -1.406 1.00 96.94 405 GLU A C 1
ATOM 3165 O O . GLU A 1 405 ? -20.470 -4.254 -0.947 1.00 96.94 405 GLU A O 1
ATOM 3170 N N . GLU A 1 406 ? -21.829 -2.697 -1.796 1.00 94.50 406 GLU A N 1
ATOM 3171 C CA . GLU A 1 406 ? -20.908 -1.576 -1.625 1.00 94.50 406 GLU A CA 1
ATOM 3172 C C . GLU A 1 406 ? -21.172 -0.870 -0.286 1.00 94.50 406 GLU A C 1
ATOM 3174 O O . GLU A 1 406 ? -22.304 -0.489 0.009 1.00 94.50 406 GLU A O 1
ATOM 3179 N N . LEU A 1 407 ? -20.126 -0.692 0.525 1.00 90.56 407 LEU A N 1
ATOM 3180 C CA . LEU A 1 407 ? -20.197 -0.192 1.903 1.00 90.56 407 LEU A CA 1
ATOM 3181 C C . LEU A 1 407 ? -19.641 1.244 2.037 1.00 90.56 407 LEU A C 1
ATOM 3183 O O . LEU A 1 407 ? -18.829 1.535 2.915 1.00 90.56 407 LEU A O 1
ATOM 3187 N N . GLN A 1 408 ? -20.052 2.164 1.156 1.00 71.25 408 GLN A N 1
ATOM 3188 C CA . GLN A 1 408 ? -19.513 3.539 1.098 1.00 71.25 408 GLN A CA 1
ATOM 3189 C C . GLN A 1 408 ? -20.050 4.535 2.145 1.00 71.25 408 GLN A C 1
ATOM 3191 O O . GLN A 1 408 ? -19.685 5.710 2.102 1.00 71.25 408 GLN A O 1
ATOM 3196 N N . ASN A 1 409 ? -20.874 4.094 3.099 1.00 55.12 409 ASN A N 1
ATOM 3197 C CA . ASN A 1 409 ? -21.418 4.985 4.130 1.00 55.12 409 ASN A CA 1
ATOM 3198 C C . ASN A 1 409 ? -20.496 5.061 5.341 1.00 55.12 409 ASN A C 1
ATOM 3200 O O . ASN A 1 409 ? -20.308 3.998 5.975 1.00 55.12 409 ASN A O 1
#

Mean predicted aligned error: 8.95 Å

Foldseek 3Di:
DADPFDQDPPAPPQQVVLVPPPPDPDDDDDDDDDDDDDDDDDDPPDPPPPDPPPLLVVQCCLLVLAPPPDDPDQQWWDDPVSQVSNQVSLQVLLVVLPHRDTQDDDGGDGNNRSSVSSNVVSLVSQQVSQAAQQAFWWWFAFPLEIEIEGAWGQKDFSNRDDHGPVLVVLLVQFLAEEEQDLPVDVVQSVLLNVLQFDDPPFFLCRQQNPVLLVLLCVLCVVLVHHDDSVSRGGGDLLSSLSVLNCSLACSDPPIDSCSIPRVSSSVVCVVVVRHYHHLHGSCLQVVLSCCLQPVDSVCNNVSSVVSSVLSVDPVSSVVSNVLVVQCSVCRRLVVLVSVVCSLVVNPDPNLCSNFQVSQLSSLVSVVCSNPDPPSGRYYYYYHSSQPRDCSHNVVNNVVVPIDMGTDND

pLDDT: mean 83.17, std 20.85, range [22.94, 98.81]